Protein AF-A0A2I0NVS4-F1 (afdb_monomer)

pLDDT: mean 72.89, std 16.66, range [30.02, 95.62]

Solvent-accessible surface area (backbone atoms only — not comparable to full-atom values): 29395 Å² total; per-residue (Å²): 106,74,68,40,61,68,47,43,66,66,46,58,75,62,29,55,77,66,44,45,48,51,53,51,50,47,45,67,74,73,43,55,83,93,49,33,66,39,34,60,63,70,69,31,68,70,39,51,52,46,51,65,67,54,40,77,56,38,45,36,84,83,43,44,70,60,50,40,53,52,43,25,76,72,71,75,46,87,52,54,77,44,51,37,82,80,54,59,58,92,76,50,69,84,45,70,60,32,28,35,47,47,82,70,36,36,28,37,33,56,46,38,66,90,42,99,44,57,74,55,26,50,48,46,52,52,51,23,53,48,48,48,50,26,35,56,75,59,36,51,74,67,56,53,68,68,59,38,42,50,32,39,34,34,57,71,51,28,52,41,24,47,56,49,37,54,54,52,34,49,52,55,43,29,72,75,33,62,69,58,34,51,53,50,30,56,50,49,67,64,62,60,80,74,78,70,62,61,62,53,59,69,64,63,52,47,51,46,52,53,59,56,43,57,51,71,77,55,78,82,70,95,58,81,84,84,83,82,78,78,92,73,87,83,57,75,62,60,60,48,54,54,52,57,50,49,58,31,46,78,69,73,70,57,45,44,66,57,29,42,54,50,20,53,53,52,46,55,56,42,73,75,45,96,61,65,75,76,14,57,81,62,39,76,65,61,64,56,67,30,48,84,44,35,62,52,32,38,45,38,49,56,50,50,53,53,49,59,62,48,69,79,45,87,79,78,89,72,94,76,79,97,71,89,73,80,89,74,80,78,93,78,85,80,83,66,95,89,61,75,56,71,82,81,41,73,63,52,59,52,51,39,55,51,52,51,50,54,49,53,54,67,72,35,53,52,74,41,80,46,64,36,63,38,79,34,84,89,74,74,44,67,40,75,62,64,38,79,44,67,43,68,60,80,72,89,72,75,62,66,64,56,55,52,53,50,65,77,41,43,72,57,53,55,51,51,54,51,54,64,68,66,69,70,80,94,58,75,38,81,43,71,58,23,84,62,50,87,44,76,28,65,68,46,48,55,50,34,55,49,30,51,75,72,75,40,85,58,77,83,18,52,11,24,28,72,46,82,70,84,83,90,81,87,83,86,86,86,80,83,83,52,82,85,29,70,51,61,42,92,88,73,78,44,56,95

Sequence (496 aa):
ALEFIRITPELLQQLDADELGDWVSYGLDNIHSGKRLAYFMLKSQESRDMISRLRSGLHLENVKKILVIYSEGLSGTTTPIRNTSVLPERIHNNHRLFGSLDTRRVYLPDMVRIFENDRENLRFYRVMLMHQLAHHRFGTMSLDREKIRELASNRYLGLLFEFVEDIRVDYLAMESFPGLGQDIKLLLQKETAGFDTPGIPDEVLLTLKWYLWLGKGKELPVKPPEEHTSDKGITGEARTAINEFWQKVLKGGASAEESLELARRLYRMTKTGDASGEGLGKTGNMAYRGCLRFDLLYTSMELDEEIDDSCHLEKPQNGAGDREEELKFEDGSYPVEGQETDLKDEFYLFLKKLLNRFYEDEENPYRMIAFYDEWDRTLNDYKKDWCRVREIQLKPSTGIFVDRTLEENYGMITTVKKYFGMLRPDRFRRYSRQDDGEDIDIDAIVEAMVEIKAGVSPDGGFYVRRDKRERDVAVGFLLDLSYSTDESVPETGKTL

Structure (mmCIF, N/CA/C/O backbone):
data_AF-A0A2I0NVS4-F1
#
_entry.id   AF-A0A2I0NVS4-F1
#
loop_
_atom_site.group_PDB
_atom_site.id
_atom_site.type_symbol
_atom_site.label_atom_id
_atom_site.label_alt_id
_atom_site.label_comp_id
_atom_site.label_asym_id
_atom_site.label_entity_id
_atom_site.label_seq_id
_atom_site.pdbx_PDB_ins_code
_atom_site.Cartn_x
_atom_site.Cartn_y
_atom_site.Cartn_z
_atom_site.occupancy
_atom_site.B_iso_or_equiv
_atom_site.auth_seq_id
_atom_site.auth_comp_id
_atom_site.auth_asym_id
_atom_site.auth_atom_id
_atom_site.pdbx_PDB_model_num
ATOM 1 N N . ALA A 1 1 ? 38.165 -4.164 -0.004 1.00 61.88 1 ALA A N 1
ATOM 2 C CA . ALA A 1 1 ? 37.702 -4.215 1.398 1.00 61.88 1 ALA A CA 1
ATOM 3 C C . ALA A 1 1 ? 36.860 -2.986 1.733 1.00 61.88 1 ALA A C 1
ATOM 5 O O . ALA A 1 1 ? 35.660 -3.145 1.858 1.00 61.88 1 ALA A O 1
ATOM 6 N N . LEU A 1 2 ? 37.433 -1.774 1.773 1.00 72.31 2 LEU A N 1
ATOM 7 C CA . LEU A 1 2 ? 36.690 -0.528 2.052 1.00 72.31 2 LEU A CA 1
ATOM 8 C C . LEU A 1 2 ? 35.486 -0.285 1.120 1.00 72.31 2 LEU A C 1
ATOM 10 O O . LEU A 1 2 ? 34.391 -0.044 1.609 1.00 72.31 2 LEU A O 1
ATOM 14 N N . GLU A 1 3 ? 35.661 -0.429 -0.197 1.00 72.88 3 GLU A N 1
ATOM 15 C CA . GLU A 1 3 ? 34.556 -0.263 -1.163 1.00 72.88 3 GLU A CA 1
ATOM 16 C C . GLU A 1 3 ? 33.455 -1.327 -1.021 1.00 72.88 3 GLU A C 1
ATOM 18 O O . GLU A 1 3 ? 32.282 -1.025 -1.186 1.00 72.88 3 GLU A O 1
ATOM 23 N N . PHE A 1 4 ? 33.812 -2.559 -0.641 1.00 78.06 4 PHE A N 1
ATOM 24 C CA . PHE A 1 4 ? 32.832 -3.622 -0.392 1.00 78.06 4 PHE A CA 1
ATOM 25 C C . PHE A 1 4 ? 31.978 -3.316 0.849 1.00 78.06 4 PHE A C 1
ATOM 27 O O . PHE A 1 4 ? 30.759 -3.456 0.817 1.00 78.06 4 PHE A O 1
ATOM 34 N N . ILE A 1 5 ? 32.599 -2.819 1.926 1.00 81.19 5 ILE A N 1
ATOM 35 C CA . ILE A 1 5 ? 31.883 -2.421 3.149 1.00 81.19 5 ILE A CA 1
ATOM 36 C C . ILE A 1 5 ? 30.868 -1.308 2.848 1.00 81.19 5 ILE A C 1
ATOM 38 O O . ILE A 1 5 ? 29.767 -1.330 3.387 1.00 81.19 5 ILE A O 1
ATOM 42 N N . ARG A 1 6 ? 31.197 -0.376 1.942 1.00 77.62 6 ARG A N 1
ATOM 43 C CA . ARG A 1 6 ? 30.292 0.716 1.545 1.00 77.62 6 ARG A CA 1
ATOM 44 C C . ARG A 1 6 ? 29.020 0.239 0.849 1.00 77.62 6 ARG A C 1
ATOM 46 O O . ARG A 1 6 ? 27.972 0.818 1.090 1.00 77.62 6 ARG A O 1
ATOM 53 N N . ILE A 1 7 ? 29.103 -0.805 0.025 1.00 79.19 7 ILE A N 1
ATOM 54 C CA . ILE A 1 7 ? 27.940 -1.351 -0.697 1.00 79.19 7 ILE A CA 1
ATOM 55 C C . ILE A 1 7 ? 27.183 -2.426 0.098 1.00 79.19 7 ILE A C 1
ATOM 57 O O . ILE A 1 7 ? 26.129 -2.887 -0.328 1.00 79.19 7 ILE A O 1
ATOM 61 N N . THR A 1 8 ? 27.713 -2.861 1.247 1.00 78.69 8 THR A N 1
ATOM 62 C CA . THR A 1 8 ? 27.113 -3.941 2.048 1.00 78.69 8 THR A CA 1
ATOM 63 C C . THR A 1 8 ? 25.681 -3.624 2.513 1.00 78.69 8 THR A C 1
ATOM 65 O O . THR A 1 8 ? 24.849 -4.522 2.422 1.00 78.69 8 THR A O 1
ATOM 68 N N . PRO A 1 9 ? 25.332 -2.394 2.951 1.00 74.19 9 PRO A N 1
ATOM 69 C CA . PRO A 1 9 ? 23.947 -2.057 3.291 1.00 74.19 9 PRO A CA 1
ATOM 70 C C . PRO A 1 9 ? 22.983 -2.213 2.107 1.00 74.19 9 PRO A C 1
ATOM 72 O O . PRO A 1 9 ? 21.922 -2.803 2.267 1.00 74.19 9 PRO A O 1
ATOM 75 N N . GLU A 1 10 ? 23.378 -1.760 0.912 1.00 72.94 10 GLU A N 1
ATOM 76 C CA . GLU A 1 10 ? 22.587 -1.907 -0.321 1.00 72.94 10 GLU A CA 1
ATOM 77 C C . GLU A 1 10 ? 22.401 -3.385 -0.697 1.00 72.94 10 GLU A C 1
ATOM 79 O O . GLU A 1 10 ? 21.311 -3.812 -1.074 1.00 72.94 10 GLU A O 1
ATOM 84 N N . LEU A 1 11 ? 23.450 -4.199 -0.543 1.00 76.75 11 LEU A N 1
ATOM 85 C CA . LEU A 1 11 ? 23.372 -5.643 -0.763 1.00 76.75 11 LEU A CA 1
ATOM 86 C C . LEU A 1 11 ? 22.466 -6.338 0.256 1.00 76.75 11 LEU A C 1
ATOM 88 O O . LEU A 1 11 ? 21.700 -7.210 -0.133 1.00 76.75 11 LEU A O 1
ATOM 92 N N . LEU A 1 12 ? 22.501 -5.935 1.528 1.00 74.62 12 LEU A N 1
ATOM 93 C CA . LEU A 1 12 ? 21.657 -6.503 2.586 1.00 74.62 12 LEU A CA 1
ATOM 94 C C . LEU A 1 12 ? 20.180 -6.087 2.491 1.00 74.62 12 LEU A C 1
ATOM 96 O O . LEU A 1 12 ? 19.330 -6.692 3.144 1.00 74.62 12 LEU A O 1
ATOM 100 N N . GLN A 1 13 ? 19.856 -5.083 1.671 1.00 65.38 13 GLN A N 1
ATOM 101 C CA . GLN A 1 13 ? 18.475 -4.806 1.258 1.00 65.38 13 GLN A CA 1
ATOM 102 C C . GLN A 1 13 ? 17.973 -5.810 0.205 1.00 65.38 13 GLN A C 1
ATOM 104 O O . GLN A 1 13 ? 16.766 -5.949 0.015 1.00 65.38 13 GLN A O 1
ATOM 109 N N . GLN A 1 14 ? 18.881 -6.502 -0.493 1.00 67.75 14 GLN A N 1
ATOM 110 C CA . GLN A 1 14 ? 18.564 -7.385 -1.622 1.00 67.75 14 GLN A CA 1
ATOM 111 C C . GLN A 1 14 ? 18.848 -8.867 -1.357 1.00 67.75 14 GLN A C 1
ATOM 113 O O . GLN A 1 14 ? 18.255 -9.704 -2.031 1.00 67.75 14 GLN A O 1
ATOM 118 N N . LEU A 1 15 ? 19.761 -9.175 -0.436 1.00 74.75 15 LEU A N 1
ATOM 119 C CA . LEU A 1 15 ? 20.229 -10.511 -0.076 1.00 74.75 15 LEU A CA 1
ATOM 120 C C . LEU A 1 15 ? 20.299 -10.630 1.449 1.00 74.75 15 LEU A C 1
ATOM 122 O O . LEU A 1 15 ? 20.618 -9.660 2.139 1.00 74.75 15 LEU A O 1
ATOM 126 N N . ASP A 1 16 ? 20.053 -11.817 1.991 1.00 71.00 16 ASP A N 1
ATOM 127 C CA . ASP A 1 16 ? 20.363 -12.086 3.395 1.00 71.00 16 ASP A CA 1
ATOM 128 C C . ASP A 1 16 ? 21.854 -12.396 3.625 1.00 71.00 16 ASP A C 1
ATOM 130 O O . ASP A 1 16 ? 22.678 -12.343 2.715 1.00 71.00 16 ASP A O 1
ATOM 134 N N . ALA A 1 17 ? 22.232 -12.644 4.881 1.00 77.12 17 ALA A N 1
ATOM 135 C CA . ALA A 1 17 ? 23.630 -12.855 5.245 1.00 77.12 17 ALA A CA 1
ATOM 136 C C . ALA A 1 17 ? 24.227 -14.129 4.621 1.00 77.12 17 ALA A C 1
ATOM 138 O O . ALA A 1 17 ? 25.419 -14.140 4.307 1.00 77.12 17 ALA A O 1
ATOM 139 N N . ASP A 1 18 ? 23.411 -15.166 4.425 1.00 76.38 18 ASP A N 1
ATOM 140 C CA . ASP A 1 18 ? 23.846 -16.441 3.859 1.00 76.38 18 ASP A CA 1
ATOM 141 C C . ASP A 1 18 ? 23.980 -16.310 2.334 1.00 76.38 18 ASP A C 1
ATOM 143 O O . ASP A 1 18 ? 25.027 -16.635 1.774 1.00 76.38 18 ASP A O 1
ATOM 147 N N . GLU A 1 19 ? 22.994 -15.697 1.673 1.00 83.44 19 GLU A N 1
ATOM 148 C CA . GLU A 1 19 ? 23.025 -15.374 0.240 1.00 83.44 19 GLU A CA 1
ATOM 149 C C . GLU A 1 19 ? 24.158 -14.399 -0.110 1.00 83.44 19 GLU A C 1
ATOM 151 O O . GLU A 1 19 ? 24.839 -14.548 -1.128 1.00 83.44 19 GLU A O 1
ATOM 156 N N . LEU A 1 20 ? 24.405 -13.399 0.740 1.00 87.31 20 LEU A N 1
ATOM 157 C CA . LEU A 1 20 ? 25.561 -12.517 0.610 1.00 87.31 20 LEU A CA 1
ATOM 158 C C . LEU A 1 20 ? 26.862 -13.315 0.756 1.00 87.31 20 LEU A C 1
ATOM 160 O O . LEU A 1 20 ? 27.812 -13.077 0.008 1.00 87.31 20 LEU A O 1
ATOM 164 N N . GLY A 1 21 ? 26.907 -14.272 1.685 1.00 85.75 21 GLY A N 1
ATOM 165 C CA . GLY A 1 21 ? 28.022 -15.203 1.847 1.00 85.75 21 GLY A CA 1
ATOM 166 C C . GLY A 1 21 ? 28.288 -16.022 0.580 1.00 85.75 21 GLY A C 1
ATOM 167 O O . GLY A 1 21 ? 29.439 -16.116 0.136 1.00 85.75 21 GLY A O 1
ATOM 168 N N . ASP A 1 22 ? 27.235 -16.531 -0.054 1.00 85.50 22 ASP A N 1
ATOM 169 C CA . ASP A 1 22 ? 27.309 -17.280 -1.311 1.00 85.50 22 ASP A CA 1
ATOM 170 C C . ASP A 1 22 ? 27.769 -16.393 -2.475 1.00 85.50 22 ASP A C 1
ATOM 172 O O . ASP A 1 22 ? 28.634 -16.784 -3.268 1.00 85.50 22 ASP A O 1
ATOM 176 N N . TRP A 1 23 ? 27.263 -15.158 -2.551 1.00 92.44 23 TRP A N 1
ATOM 177 C CA . TRP A 1 23 ? 27.683 -14.180 -3.554 1.00 92.44 23 TRP A CA 1
ATOM 178 C C . TRP A 1 23 ? 29.164 -13.810 -3.405 1.00 92.44 23 TRP A C 1
ATOM 180 O O . TRP A 1 23 ? 29.886 -13.716 -4.409 1.00 92.44 23 TRP A O 1
ATOM 190 N N . VAL A 1 24 ? 29.635 -13.625 -2.163 1.00 91.88 24 VAL A N 1
ATOM 191 C CA . VAL A 1 24 ? 31.044 -13.335 -1.864 1.00 91.88 24 VAL A CA 1
ATOM 192 C C . VAL A 1 24 ? 31.928 -14.520 -2.238 1.00 91.88 24 VAL A C 1
ATOM 194 O O . VAL A 1 24 ? 32.941 -14.329 -2.917 1.00 91.88 24 VAL A O 1
ATOM 197 N N . SER A 1 25 ? 31.535 -15.732 -1.847 1.00 90.06 25 SER A N 1
ATOM 198 C CA . SER A 1 25 ? 32.276 -16.964 -2.140 1.00 90.06 25 SER A CA 1
ATOM 199 C C . SER A 1 25 ? 32.411 -17.174 -3.649 1.00 90.06 25 SER A C 1
ATOM 201 O O . SER A 1 25 ? 33.518 -17.350 -4.161 1.00 90.06 25 SER A O 1
ATOM 203 N N . TYR A 1 26 ? 31.319 -16.998 -4.398 1.00 90.81 26 TYR A N 1
ATOM 204 C CA . TYR A 1 26 ? 31.346 -17.069 -5.857 1.00 90.81 26 TYR A CA 1
ATOM 205 C C . TYR A 1 26 ? 32.299 -16.039 -6.483 1.00 90.81 26 TYR A C 1
ATOM 207 O O . TYR A 1 26 ? 33.082 -16.384 -7.374 1.00 90.81 26 TYR A O 1
ATOM 215 N N . GLY A 1 27 ? 32.276 -14.793 -5.995 1.00 89.25 27 GLY A N 1
ATOM 216 C CA . GLY A 1 27 ? 33.162 -13.720 -6.448 1.00 89.25 27 GLY A CA 1
ATOM 217 C C . GLY A 1 27 ? 34.648 -13.980 -6.173 1.00 89.25 27 GLY A C 1
ATOM 218 O O . GLY A 1 27 ? 35.509 -13.565 -6.955 1.00 89.25 27 GLY A O 1
ATOM 219 N N . LEU A 1 28 ? 34.972 -14.680 -5.082 1.00 89.25 28 LEU A N 1
ATOM 220 C CA . LEU A 1 28 ? 36.345 -15.064 -4.746 1.00 89.25 28 LEU A CA 1
ATOM 221 C C . LEU A 1 28 ? 36.837 -16.243 -5.589 1.00 89.25 28 LEU A C 1
ATOM 223 O O . LEU A 1 28 ? 37.979 -16.209 -6.056 1.00 89.25 28 LEU A O 1
ATOM 227 N N . ASP A 1 29 ? 35.981 -17.230 -5.836 1.00 89.06 29 ASP A N 1
ATOM 228 C CA . ASP A 1 29 ? 36.381 -18.486 -6.474 1.00 89.06 29 ASP A CA 1
ATOM 229 C C . ASP A 1 29 ? 36.365 -18.413 -8.006 1.00 89.06 29 ASP A C 1
ATOM 231 O O . ASP A 1 29 ? 37.270 -18.929 -8.664 1.00 89.06 29 ASP A O 1
ATOM 235 N N . ASN A 1 30 ? 35.376 -17.730 -8.593 1.00 86.31 30 ASN A N 1
ATOM 236 C CA . ASN A 1 30 ? 35.099 -17.811 -10.033 1.00 86.31 30 ASN A CA 1
ATOM 237 C C . ASN A 1 30 ? 35.548 -16.575 -10.827 1.00 86.31 30 ASN A C 1
ATOM 239 O O . ASN A 1 30 ? 35.777 -16.664 -12.034 1.00 86.31 30 ASN A O 1
ATOM 243 N N . ILE A 1 31 ? 35.717 -15.417 -10.180 1.00 87.62 31 ILE A N 1
ATOM 244 C CA . ILE A 1 31 ? 36.093 -14.176 -10.871 1.00 87.62 31 ILE A CA 1
ATOM 245 C C . ILE A 1 31 ? 37.613 -14.004 -10.885 1.00 87.62 31 ILE A C 1
ATOM 247 O O . ILE A 1 31 ? 38.291 -14.072 -9.856 1.00 87.62 31 ILE A O 1
ATOM 251 N N . HIS A 1 32 ? 38.165 -13.725 -12.066 1.00 82.31 32 HIS A N 1
ATOM 252 C CA . HIS A 1 32 ? 39.592 -13.454 -12.243 1.00 82.31 32 HIS A CA 1
ATOM 253 C C . HIS A 1 32 ? 40.045 -12.214 -11.460 1.00 82.31 32 HIS A C 1
ATOM 255 O O . HIS A 1 32 ? 39.335 -11.210 -11.402 1.00 82.31 32 HIS A O 1
ATOM 261 N N . SER A 1 33 ? 41.263 -12.251 -10.909 1.00 77.00 33 SER A N 1
ATOM 262 C CA . SER A 1 33 ? 41.804 -11.218 -10.006 1.00 77.00 33 SER A CA 1
ATOM 263 C C . SER A 1 33 ? 41.695 -9.786 -10.548 1.00 77.00 33 SER A C 1
ATOM 265 O O . SER A 1 33 ? 41.347 -8.884 -9.791 1.00 77.00 33 SER A O 1
ATOM 267 N N . GLY A 1 34 ? 41.898 -9.582 -11.855 1.00 76.88 34 GLY A N 1
ATOM 268 C CA . GLY A 1 34 ? 41.770 -8.273 -12.510 1.00 76.88 34 GLY A CA 1
ATOM 269 C C . GLY A 1 34 ? 40.336 -7.734 -12.633 1.00 76.88 34 GLY A C 1
ATOM 270 O O . GLY A 1 34 ? 40.159 -6.534 -12.809 1.00 76.88 34 GLY A O 1
ATOM 271 N N . LYS A 1 35 ? 39.310 -8.591 -12.512 1.00 80.19 35 LYS A N 1
ATOM 272 C CA . LYS A 1 35 ? 37.882 -8.226 -12.612 1.00 80.19 35 LYS A CA 1
ATOM 273 C C . LYS A 1 35 ? 37.136 -8.273 -11.271 1.00 80.19 35 LYS A C 1
ATOM 275 O O . LYS A 1 35 ? 36.018 -7.772 -11.184 1.00 80.19 35 LYS A O 1
ATOM 280 N N . ARG A 1 36 ? 37.748 -8.811 -10.205 1.00 84.19 36 ARG A N 1
ATOM 281 C CA . ARG A 1 36 ? 37.121 -8.932 -8.871 1.00 84.19 36 ARG A CA 1
ATOM 282 C C . ARG A 1 36 ? 36.662 -7.596 -8.304 1.00 84.19 36 ARG A C 1
ATOM 284 O O . ARG A 1 36 ? 35.593 -7.524 -7.718 1.00 84.19 36 ARG A O 1
ATOM 291 N N . LEU A 1 37 ? 37.439 -6.533 -8.501 1.00 82.88 37 LEU A N 1
ATOM 292 C CA . LEU A 1 37 ? 37.063 -5.209 -8.006 1.00 82.88 37 LEU A CA 1
ATOM 293 C C . LEU A 1 37 ? 35.801 -4.675 -8.705 1.00 82.88 37 LEU A C 1
ATOM 295 O O . LEU A 1 37 ? 34.965 -4.071 -8.051 1.00 82.88 37 LEU A O 1
ATOM 299 N N . ALA A 1 38 ? 35.613 -4.952 -9.999 1.00 81.94 38 ALA A N 1
ATOM 300 C CA . ALA A 1 38 ? 34.379 -4.599 -10.703 1.00 81.94 38 ALA A CA 1
ATOM 301 C C . ALA A 1 38 ? 33.181 -5.446 -10.232 1.00 81.94 38 ALA A C 1
ATOM 303 O O . ALA A 1 38 ? 32.088 -4.909 -10.062 1.00 81.94 38 ALA A O 1
ATOM 304 N N . TYR A 1 39 ? 33.396 -6.739 -9.959 1.00 86.69 39 TYR A N 1
ATOM 305 C CA . TYR A 1 39 ? 32.373 -7.630 -9.399 1.00 86.69 39 TYR A CA 1
ATOM 306 C C . TYR A 1 39 ? 31.907 -7.159 -8.011 1.00 86.69 39 TYR A C 1
ATOM 308 O O . TYR A 1 39 ? 30.716 -6.933 -7.802 1.00 86.69 39 TYR A O 1
ATOM 316 N N . PHE A 1 40 ? 32.854 -6.916 -7.097 1.00 88.44 40 PHE A N 1
ATOM 317 C CA . PHE A 1 40 ? 32.593 -6.463 -5.725 1.00 88.44 40 PHE A CA 1
ATOM 318 C C . PHE A 1 40 ? 32.198 -4.984 -5.607 1.00 88.44 40 PHE A C 1
ATOM 320 O O . PHE A 1 40 ? 32.017 -4.503 -4.497 1.00 88.44 40 PHE A O 1
ATOM 327 N N . MET A 1 41 ? 32.077 -4.259 -6.722 1.00 83.94 41 MET A N 1
ATOM 328 C CA . MET A 1 41 ? 31.509 -2.906 -6.774 1.00 83.94 41 MET A CA 1
ATOM 329 C C . MET A 1 41 ? 30.214 -2.849 -7.598 1.00 83.94 41 MET A C 1
ATOM 331 O O . MET A 1 41 ? 29.813 -1.767 -8.016 1.00 83.94 41 MET A O 1
ATOM 335 N N . LEU A 1 42 ? 29.583 -3.998 -7.884 1.00 79.38 42 LEU A N 1
ATOM 336 C CA . LEU A 1 42 ? 28.326 -4.087 -8.649 1.00 79.38 42 LEU A CA 1
ATOM 337 C C . LEU A 1 42 ? 28.408 -3.502 -10.073 1.00 79.38 42 LEU A C 1
ATOM 339 O O . LEU A 1 42 ? 27.395 -3.124 -10.673 1.00 79.38 42 LEU A O 1
ATOM 343 N N . LYS A 1 43 ? 29.627 -3.429 -10.625 1.00 80.19 43 LYS A N 1
ATOM 344 C CA . LYS A 1 43 ? 29.902 -2.888 -11.964 1.00 80.19 43 LYS A CA 1
ATOM 345 C C . LYS A 1 43 ? 29.936 -3.958 -13.052 1.00 80.19 43 LYS A C 1
ATOM 347 O O . LYS A 1 43 ? 29.843 -3.603 -14.218 1.00 80.19 43 LYS A O 1
ATOM 352 N N . SER A 1 44 ? 30.071 -5.241 -12.705 1.00 83.81 44 SER A N 1
ATOM 353 C CA . SER A 1 44 ? 30.045 -6.332 -13.691 1.00 83.81 44 SER A CA 1
ATOM 354 C C . SER A 1 44 ? 28.643 -6.922 -13.867 1.00 83.81 44 SER A C 1
ATOM 356 O O . SER A 1 44 ? 27.820 -6.890 -12.948 1.00 83.81 44 SER A O 1
ATOM 358 N N . GLN A 1 45 ? 28.360 -7.473 -15.049 1.00 74.06 45 GLN A N 1
ATOM 359 C CA . GLN A 1 45 ? 27.092 -8.157 -15.317 1.00 74.06 45 GLN A CA 1
ATOM 360 C C . GLN A 1 45 ? 26.975 -9.446 -14.496 1.00 74.06 45 GLN A C 1
ATOM 362 O O . GLN A 1 45 ? 25.951 -9.685 -13.870 1.00 74.06 45 GLN A O 1
ATOM 367 N N . GLU A 1 46 ? 28.059 -10.213 -14.391 1.00 79.75 46 GLU A N 1
ATOM 368 C CA . GLU A 1 46 ? 28.094 -11.485 -13.663 1.00 79.75 46 GLU A CA 1
ATOM 369 C C . GLU A 1 46 ? 27.793 -11.315 -12.168 1.00 79.75 46 GLU A C 1
ATOM 371 O O . GLU A 1 46 ? 27.201 -12.194 -11.550 1.00 79.75 46 GLU A O 1
ATOM 376 N N . SER A 1 47 ? 28.171 -10.172 -11.591 1.00 83.75 47 SER A N 1
ATOM 377 C CA . SER A 1 47 ? 27.856 -9.810 -10.208 1.00 83.75 47 SER A CA 1
ATOM 378 C C . SER A 1 47 ? 26.360 -9.608 -10.003 1.00 83.75 47 SER A C 1
ATOM 380 O O . SER A 1 47 ? 25.779 -10.173 -9.077 1.00 83.75 47 SER A O 1
ATOM 382 N N . ARG A 1 48 ? 25.728 -8.861 -10.913 1.00 77.88 48 ARG A N 1
ATOM 383 C CA . ARG A 1 48 ? 24.290 -8.571 -10.900 1.00 77.88 48 ARG A CA 1
ATOM 384 C C . ARG A 1 48 ? 23.456 -9.820 -11.183 1.00 77.88 48 ARG A C 1
ATOM 386 O O . ARG A 1 48 ? 22.474 -10.063 -10.488 1.00 77.88 48 ARG A O 1
ATOM 393 N N . ASP A 1 49 ? 23.882 -10.644 -12.136 1.00 74.88 49 ASP A N 1
ATOM 394 C CA . ASP A 1 49 ? 23.229 -11.915 -12.454 1.00 74.88 49 ASP A CA 1
ATOM 395 C C . ASP A 1 49 ? 23.302 -12.887 -11.270 1.00 74.88 49 ASP A C 1
ATOM 397 O O . ASP A 1 49 ? 22.326 -13.575 -10.974 1.00 74.88 49 ASP A O 1
ATOM 401 N N . MET A 1 50 ? 24.438 -12.931 -10.564 1.00 79.62 50 MET A N 1
ATOM 402 C CA . MET A 1 50 ? 24.588 -13.766 -9.372 1.00 79.62 50 MET A CA 1
ATOM 403 C C . MET A 1 50 ? 23.689 -13.283 -8.231 1.00 79.62 50 MET A C 1
ATOM 405 O O . MET A 1 50 ? 23.018 -14.105 -7.616 1.00 79.62 50 MET A O 1
ATOM 409 N N . ILE A 1 51 ? 23.602 -11.967 -7.999 1.00 79.88 51 ILE A N 1
ATOM 410 C CA . ILE A 1 51 ? 22.643 -11.390 -7.040 1.00 79.88 51 ILE A CA 1
ATOM 411 C C . ILE A 1 51 ? 21.228 -11.803 -7.424 1.00 79.88 51 ILE A C 1
ATOM 413 O O . ILE A 1 51 ? 20.511 -12.338 -6.593 1.00 79.88 51 ILE A O 1
ATOM 417 N N . SER A 1 52 ? 20.838 -11.635 -8.689 1.00 68.19 52 SER A N 1
ATOM 418 C CA . SER A 1 52 ? 19.502 -12.014 -9.155 1.00 68.19 52 SER A CA 1
ATOM 419 C C . SER A 1 52 ? 19.205 -13.510 -9.019 1.00 68.19 52 SER A C 1
ATOM 421 O O . SER A 1 52 ? 18.036 -13.867 -8.909 1.00 68.19 52 SER A O 1
ATOM 423 N N . ARG A 1 53 ? 20.220 -14.380 -9.075 1.00 72.75 53 ARG A N 1
ATOM 424 C CA . ARG A 1 53 ? 20.066 -15.834 -8.894 1.00 72.75 53 ARG A CA 1
ATOM 425 C C . ARG A 1 53 ? 19.966 -16.244 -7.432 1.00 72.75 53 ARG A C 1
ATOM 427 O O . ARG A 1 53 ? 19.239 -17.183 -7.134 1.00 72.75 53 ARG A O 1
ATOM 434 N N . LEU A 1 54 ? 20.739 -15.596 -6.565 1.00 76.88 54 LEU A N 1
ATOM 435 C CA . LEU A 1 54 ? 20.785 -15.896 -5.133 1.00 76.88 54 LEU A CA 1
ATOM 436 C C . LEU A 1 54 ? 19.602 -15.301 -4.378 1.00 76.88 54 LEU A C 1
ATOM 438 O O . LEU A 1 54 ? 19.193 -15.846 -3.367 1.00 76.88 54 LEU A O 1
ATOM 442 N N . ARG A 1 55 ? 19.051 -14.209 -4.902 1.00 69.12 55 ARG A N 1
ATOM 443 C CA . ARG A 1 55 ? 17.888 -13.494 -4.391 1.00 69.12 55 ARG A CA 1
ATOM 444 C C . ARG A 1 55 ? 16.684 -14.428 -4.254 1.00 69.12 55 ARG A C 1
ATOM 446 O O . ARG A 1 55 ? 15.991 -14.703 -5.234 1.00 69.12 55 ARG A O 1
ATOM 453 N N . SER A 1 56 ? 16.423 -14.898 -3.036 1.00 69.25 56 SER A N 1
ATOM 454 C CA . SER A 1 56 ? 15.177 -15.586 -2.705 1.00 69.25 56 SER A CA 1
ATOM 455 C C . SER A 1 56 ? 14.111 -14.587 -2.245 1.00 69.25 56 SER A C 1
ATOM 457 O O . SER A 1 56 ? 14.391 -13.645 -1.509 1.00 69.25 56 SER A O 1
ATOM 459 N N . GLY A 1 57 ? 12.863 -14.792 -2.673 1.00 75.81 57 GLY A N 1
ATOM 460 C CA . GLY A 1 57 ? 11.740 -13.902 -2.366 1.00 75.81 57 GLY A CA 1
ATOM 461 C C . GLY A 1 57 ? 11.304 -13.025 -3.541 1.00 75.81 57 GLY A C 1
ATOM 462 O O . GLY A 1 57 ? 12.007 -12.844 -4.535 1.00 75.81 57 GLY A O 1
ATOM 463 N N . LEU A 1 58 ? 10.097 -12.478 -3.425 1.00 82.75 58 LEU A N 1
ATOM 464 C CA . LEU A 1 58 ? 9.459 -11.700 -4.477 1.00 82.75 58 LEU A CA 1
ATOM 465 C C . LEU A 1 58 ? 9.688 -10.208 -4.241 1.00 82.75 58 LEU A C 1
ATOM 467 O O . LEU A 1 58 ? 9.252 -9.674 -3.225 1.00 82.75 58 LEU A O 1
ATOM 471 N N . HIS A 1 59 ? 10.331 -9.531 -5.190 1.00 82.62 59 HIS A N 1
ATOM 472 C CA . HIS A 1 59 ? 10.542 -8.084 -5.129 1.00 82.62 59 HIS A CA 1
ATOM 473 C C . HIS A 1 59 ? 9.335 -7.283 -5.578 1.00 82.62 59 HIS A C 1
ATOM 475 O O . HIS A 1 59 ? 8.693 -7.631 -6.575 1.00 82.62 59 HIS A O 1
ATOM 481 N N . LEU A 1 60 ? 9.124 -6.139 -4.925 1.00 85.62 60 LEU A N 1
ATOM 482 C CA . LEU A 1 60 ? 8.046 -5.225 -5.275 1.00 85.62 60 LEU A CA 1
ATOM 483 C C . LEU A 1 60 ? 8.149 -4.762 -6.729 1.00 85.62 60 LEU A C 1
ATOM 485 O O . LEU A 1 60 ? 7.158 -4.828 -7.447 1.00 85.62 60 LEU A O 1
ATOM 489 N N . GLU A 1 61 ? 9.336 -4.375 -7.204 1.00 80.25 61 GLU A N 1
ATOM 490 C CA . GLU A 1 61 ? 9.530 -3.861 -8.572 1.00 80.25 61 GLU A CA 1
ATOM 491 C C . GLU A 1 61 ? 9.094 -4.853 -9.668 1.00 80.25 61 GLU A C 1
ATOM 493 O O . GLU A 1 61 ? 8.579 -4.442 -10.710 1.00 80.25 61 GLU A O 1
ATOM 498 N N . ASN A 1 62 ? 9.183 -6.162 -9.407 1.00 78.31 62 ASN A N 1
ATOM 499 C CA . ASN A 1 62 ? 8.752 -7.195 -10.355 1.00 78.31 62 ASN A CA 1
ATOM 500 C C . ASN A 1 62 ? 7.223 -7.291 -10.470 1.00 78.31 62 ASN A C 1
ATOM 502 O O . ASN A 1 62 ? 6.702 -7.723 -11.500 1.00 78.31 62 ASN A O 1
ATOM 506 N N . VAL A 1 63 ? 6.492 -6.900 -9.423 1.00 81.38 63 VAL A N 1
ATOM 507 C CA . VAL A 1 63 ? 5.028 -7.047 -9.338 1.00 81.38 63 VAL A CA 1
ATOM 508 C C . VAL A 1 63 ? 4.280 -5.725 -9.211 1.00 81.38 63 VAL A C 1
ATOM 510 O O . VAL A 1 63 ? 3.053 -5.708 -9.290 1.00 81.38 63 VAL A O 1
ATOM 513 N N . LYS A 1 64 ? 4.997 -4.605 -9.114 1.00 82.50 64 LYS A N 1
ATOM 514 C CA . LYS A 1 64 ? 4.468 -3.247 -8.950 1.00 82.50 64 LYS A CA 1
ATOM 515 C C . LYS A 1 64 ? 3.410 -2.903 -9.989 1.00 82.50 64 LYS A C 1
ATOM 517 O O . LYS A 1 64 ? 2.337 -2.436 -9.632 1.00 82.50 64 LYS A O 1
ATOM 522 N N . LYS A 1 65 ? 3.660 -3.217 -11.266 1.00 78.12 65 LYS A N 1
ATOM 523 C CA . LYS A 1 65 ? 2.688 -2.995 -12.355 1.00 78.12 65 LYS A CA 1
ATOM 524 C C . LYS A 1 65 ? 1.377 -3.752 -12.124 1.00 78.12 65 LYS A C 1
ATOM 526 O O . LYS A 1 65 ? 0.305 -3.191 -12.309 1.00 78.12 65 LYS A O 1
ATOM 531 N N . ILE A 1 66 ? 1.464 -5.012 -11.694 1.00 81.31 66 ILE A N 1
ATOM 532 C CA . ILE A 1 66 ? 0.289 -5.845 -11.396 1.00 81.31 66 ILE A CA 1
ATOM 533 C C . ILE A 1 66 ? -0.458 -5.281 -10.187 1.00 81.31 66 ILE A C 1
ATOM 535 O O . ILE A 1 66 ? -1.684 -5.251 -10.195 1.00 81.31 66 ILE A O 1
ATOM 539 N N . LEU A 1 67 ? 0.268 -4.831 -9.164 1.00 82.00 67 LEU A N 1
ATOM 540 C CA . LEU A 1 67 ? -0.309 -4.256 -7.953 1.00 82.00 67 LEU A CA 1
ATOM 541 C C . LEU A 1 67 ? -1.005 -2.914 -8.208 1.00 82.00 67 LEU A C 1
ATOM 543 O O . LEU A 1 67 ? -2.073 -2.704 -7.651 1.00 82.00 67 LEU A O 1
ATOM 547 N N . VAL A 1 68 ? -0.467 -2.060 -9.085 1.00 81.19 68 VAL A N 1
ATOM 548 C CA . VAL A 1 68 ? -1.123 -0.806 -9.504 1.00 81.19 68 VAL A CA 1
ATOM 549 C C . VAL A 1 68 ? -2.429 -1.088 -10.251 1.00 81.19 68 VAL A C 1
ATOM 551 O O . VAL A 1 68 ? -3.455 -0.503 -9.935 1.00 81.19 68 VAL A O 1
ATOM 554 N N . ILE A 1 69 ? -2.430 -2.031 -11.199 1.00 75.81 69 ILE A N 1
ATOM 555 C CA . ILE A 1 69 ? -3.668 -2.425 -11.900 1.00 75.81 69 ILE A CA 1
ATOM 556 C C . ILE A 1 69 ? -4.678 -3.021 -10.909 1.00 75.81 69 ILE A C 1
ATOM 558 O O . ILE A 1 69 ? -5.883 -2.790 -11.004 1.00 75.81 69 ILE A O 1
ATOM 562 N N . TYR A 1 70 ? -4.184 -3.812 -9.956 1.00 79.31 70 TYR A N 1
ATOM 563 C CA . TYR A 1 70 ? -5.008 -4.437 -8.931 1.00 79.31 70 TYR A CA 1
ATOM 564 C C . TYR A 1 70 ? -5.634 -3.409 -7.981 1.00 79.31 70 TYR A C 1
ATOM 566 O O . TYR A 1 70 ? -6.821 -3.533 -7.681 1.00 79.31 70 TYR A O 1
ATOM 574 N N . SER A 1 71 ? -4.884 -2.389 -7.545 1.00 78.56 71 SER A N 1
ATOM 575 C CA . SER A 1 71 ? -5.437 -1.297 -6.742 1.00 78.56 71 SER A CA 1
ATOM 576 C C . SER A 1 71 ? -6.448 -0.488 -7.542 1.00 78.56 71 SER A C 1
ATOM 578 O O . SER A 1 71 ? -7.572 -0.354 -7.075 1.00 78.56 71 SER A O 1
ATOM 580 N N . GLU A 1 72 ? -6.120 -0.058 -8.765 1.00 77.81 72 GLU A N 1
ATOM 581 C CA . GLU A 1 72 ? -7.030 0.697 -9.642 1.00 77.81 72 GLU A CA 1
ATOM 582 C C . GLU A 1 72 ? -8.366 -0.022 -9.858 1.00 77.81 72 GLU A C 1
ATOM 584 O O . GLU A 1 72 ? -9.430 0.590 -9.758 1.00 77.81 72 GLU A O 1
ATOM 589 N N . GLY A 1 73 ? -8.324 -1.333 -10.111 1.00 71.25 73 GLY A N 1
ATOM 590 C CA . GLY A 1 73 ? -9.527 -2.135 -10.325 1.00 71.25 73 GLY A CA 1
ATOM 591 C C . GLY A 1 73 ? -10.446 -2.226 -9.101 1.00 71.25 73 GLY A C 1
ATOM 592 O O . GLY A 1 73 ? -11.642 -2.464 -9.263 1.00 71.25 73 GLY A O 1
ATOM 593 N N . LEU A 1 74 ? -9.916 -2.040 -7.888 1.00 66.44 74 LEU A N 1
ATOM 594 C CA . LEU A 1 74 ? -10.662 -2.189 -6.633 1.00 66.44 74 LEU A CA 1
ATOM 595 C C . LEU A 1 74 ? -11.008 -0.851 -5.966 1.00 66.44 74 LEU A C 1
ATOM 597 O O . LEU A 1 74 ? -12.092 -0.718 -5.391 1.00 66.44 74 LEU A O 1
ATOM 601 N N . SER A 1 75 ? -10.115 0.139 -6.027 1.00 67.25 75 SER A N 1
ATOM 602 C CA . SER A 1 75 ? -10.324 1.480 -5.470 1.00 67.25 75 SER A CA 1
ATOM 603 C C . SER A 1 75 ? -11.024 2.422 -6.453 1.00 67.25 75 SER A C 1
ATOM 605 O O . SER A 1 75 ? -11.687 3.360 -6.016 1.00 67.25 75 SER A O 1
ATOM 607 N N . GLY A 1 76 ? -10.902 2.177 -7.764 1.00 68.06 76 GLY A N 1
ATOM 608 C CA . GLY A 1 76 ? -11.333 3.105 -8.812 1.00 68.06 76 GLY A CA 1
ATOM 609 C C . GLY A 1 76 ? -10.402 4.310 -8.991 1.00 68.06 76 GLY A C 1
ATOM 610 O O . GLY A 1 76 ? -10.718 5.208 -9.770 1.00 68.06 76 GLY A O 1
ATOM 611 N N . THR A 1 77 ? -9.271 4.347 -8.282 1.00 72.44 77 THR A N 1
ATOM 612 C CA . THR A 1 77 ? -8.286 5.433 -8.321 1.00 72.44 77 THR A CA 1
ATOM 613 C C . THR A 1 77 ? -6.873 4.879 -8.467 1.00 72.44 77 THR A C 1
ATOM 615 O O . THR A 1 77 ? -6.527 3.837 -7.911 1.00 72.44 77 THR A O 1
ATOM 618 N N . THR A 1 78 ? -6.026 5.587 -9.212 1.00 78.00 78 THR A N 1
ATOM 619 C CA . THR A 1 78 ? -4.612 5.231 -9.339 1.00 78.00 78 THR A CA 1
ATOM 620 C C . THR A 1 78 ? -3.862 5.663 -8.086 1.00 78.00 78 THR A C 1
ATOM 622 O O . THR A 1 78 ? -3.620 6.851 -7.888 1.00 78.00 78 THR A O 1
ATOM 625 N N . THR A 1 79 ? -3.481 4.705 -7.243 1.00 83.19 79 THR A N 1
ATOM 626 C CA . THR A 1 79 ? -2.653 4.964 -6.056 1.00 83.19 79 THR A CA 1
ATOM 627 C C . THR A 1 79 ? -1.184 4.663 -6.364 1.00 83.19 79 THR A C 1
ATOM 629 O O . THR A 1 79 ? -0.864 3.509 -6.673 1.00 83.19 79 THR A O 1
ATOM 632 N N . PRO A 1 80 ? -0.271 5.650 -6.285 1.00 89.00 80 PRO A N 1
ATOM 633 C CA . PRO A 1 80 ? 1.160 5.407 -6.404 1.00 89.00 80 PRO A CA 1
ATOM 634 C C . PRO A 1 80 ? 1.655 4.440 -5.324 1.00 89.00 80 PRO A C 1
ATOM 636 O O . PRO A 1 80 ? 1.325 4.570 -4.144 1.00 89.00 80 PRO A O 1
ATOM 639 N N . ILE A 1 81 ? 2.471 3.472 -5.742 1.00 90.81 81 ILE A N 1
ATOM 640 C CA . ILE A 1 81 ? 3.099 2.490 -4.855 1.00 90.81 81 ILE A CA 1
ATOM 641 C C . ILE A 1 81 ? 4.599 2.783 -4.799 1.00 90.81 81 ILE A C 1
ATOM 643 O O . ILE A 1 81 ? 5.252 2.861 -5.846 1.00 90.81 81 ILE A O 1
ATOM 647 N N . ARG A 1 82 ? 5.159 2.916 -3.595 1.00 90.00 82 ARG A N 1
ATOM 648 C CA . ARG A 1 82 ? 6.601 3.111 -3.363 1.00 90.00 82 ARG A CA 1
ATOM 649 C C . ARG A 1 82 ? 7.172 1.999 -2.477 1.00 90.00 82 ARG A C 1
ATOM 651 O O . ARG A 1 82 ? 6.437 1.343 -1.743 1.00 90.00 82 ARG A O 1
ATOM 658 N N . ASN A 1 83 ? 8.483 1.779 -2.580 1.00 87.19 83 ASN A N 1
ATOM 659 C CA . ASN A 1 83 ? 9.196 0.899 -1.655 1.00 87.19 83 ASN A CA 1
ATOM 660 C C . ASN A 1 83 ? 9.258 1.550 -0.276 1.00 87.19 83 ASN A C 1
ATOM 662 O O . ASN A 1 83 ? 9.370 2.770 -0.178 1.00 87.19 83 ASN A O 1
ATOM 666 N N . THR A 1 84 ? 9.238 0.752 0.781 1.00 88.19 84 THR A N 1
ATOM 667 C CA . THR A 1 84 ? 9.415 1.242 2.151 1.00 88.19 84 THR A CA 1
ATOM 668 C C . THR A 1 84 ? 10.786 1.880 2.367 1.00 88.19 84 THR A C 1
ATOM 670 O O . THR A 1 84 ? 10.875 2.865 3.097 1.00 88.19 84 THR A O 1
ATOM 673 N N . SER A 1 85 ? 11.833 1.377 1.708 1.00 82.88 85 SER A N 1
ATOM 674 C CA . SER A 1 85 ? 13.209 1.894 1.806 1.00 82.88 85 SER A CA 1
ATOM 675 C C . SER A 1 85 ? 13.381 3.376 1.455 1.00 82.88 85 SER A C 1
ATOM 677 O O . SER A 1 85 ? 14.392 3.974 1.815 1.00 82.88 85 SER A O 1
ATOM 679 N N . VAL A 1 86 ? 12.409 3.993 0.770 1.00 84.50 86 VAL A N 1
ATOM 680 C CA . VAL A 1 86 ? 12.443 5.434 0.463 1.00 84.50 86 VAL A CA 1
ATOM 681 C C . VAL A 1 86 ? 12.110 6.305 1.677 1.00 84.50 86 VAL A C 1
ATOM 683 O O . VAL A 1 86 ? 12.348 7.511 1.641 1.00 84.50 86 VAL A O 1
ATOM 686 N N . LEU A 1 87 ? 11.509 5.723 2.718 1.00 85.38 87 LEU A N 1
ATOM 687 C CA . LEU A 1 87 ? 11.138 6.411 3.949 1.00 85.38 87 LEU A CA 1
ATOM 688 C C . LEU A 1 87 ? 12.296 6.367 4.958 1.00 85.38 87 LEU A C 1
ATOM 690 O O . LEU A 1 87 ? 13.032 5.386 5.000 1.00 85.38 87 LEU A O 1
ATOM 694 N N . PRO A 1 88 ? 12.447 7.389 5.817 1.00 84.38 88 PRO A N 1
ATOM 695 C CA . PRO A 1 88 ? 13.483 7.387 6.848 1.00 84.38 88 PRO A CA 1
ATOM 696 C C . PRO A 1 88 ? 13.281 6.273 7.891 1.00 84.38 88 PRO A C 1
ATOM 698 O O . PRO A 1 88 ? 12.145 5.922 8.224 1.00 84.38 88 PRO A O 1
ATOM 701 N N . GLU A 1 89 ? 14.377 5.791 8.491 1.00 80.44 89 GLU A N 1
ATOM 702 C CA . GLU A 1 89 ? 14.365 4.674 9.456 1.00 80.44 89 GLU A CA 1
ATOM 703 C C . GLU A 1 89 ? 13.420 4.897 10.641 1.00 80.44 89 GLU A C 1
ATOM 705 O O . GLU A 1 89 ? 12.787 3.953 11.107 1.00 80.44 89 GLU A O 1
ATOM 710 N N . ARG A 1 90 ? 13.222 6.148 11.078 1.00 80.19 90 ARG A N 1
ATOM 711 C CA . ARG A 1 90 ? 12.250 6.493 12.132 1.00 80.19 90 ARG A CA 1
ATOM 712 C C . ARG A 1 90 ? 10.815 6.074 11.785 1.00 80.19 90 ARG A C 1
ATOM 714 O O . ARG A 1 90 ? 10.022 5.882 12.703 1.00 80.19 90 ARG A O 1
ATOM 721 N N . ILE A 1 91 ? 10.462 5.931 10.503 1.00 82.69 91 ILE A N 1
ATOM 722 C CA . ILE A 1 91 ? 9.127 5.529 10.025 1.00 82.69 91 ILE A CA 1
ATOM 723 C C . ILE A 1 91 ? 8.979 4.007 9.917 1.00 82.69 91 ILE A C 1
ATOM 725 O O . ILE A 1 91 ? 7.954 3.473 10.335 1.00 82.69 91 ILE A O 1
ATOM 729 N N . HIS A 1 92 ? 9.978 3.287 9.413 1.00 77.31 92 HIS A N 1
ATOM 730 C CA . HIS A 1 92 ? 9.864 1.832 9.242 1.00 77.31 92 HIS A CA 1
ATOM 731 C C . HIS A 1 92 ? 10.546 1.014 10.354 1.00 77.31 92 HIS A C 1
ATOM 733 O O . HIS A 1 92 ? 10.364 -0.199 10.416 1.00 77.31 92 HIS A O 1
ATOM 739 N N . ASN A 1 93 ? 11.308 1.650 11.252 1.00 69.56 93 ASN A N 1
ATOM 740 C CA . ASN A 1 93 ? 12.027 1.057 12.390 1.00 69.56 93 ASN A CA 1
ATOM 741 C C . ASN A 1 93 ? 12.837 -0.208 12.024 1.00 69.56 93 ASN A C 1
ATOM 743 O O . ASN A 1 93 ? 12.849 -1.176 12.783 1.00 69.56 93 ASN A O 1
ATOM 747 N N . ASN A 1 94 ? 13.455 -0.248 10.836 1.00 62.25 94 ASN A N 1
ATOM 748 C CA . ASN A 1 94 ? 14.159 -1.425 10.291 1.00 62.25 94 ASN A CA 1
ATOM 749 C C . ASN A 1 94 ? 13.329 -2.725 10.233 1.00 62.25 94 ASN A C 1
ATOM 751 O O . ASN A 1 94 ? 13.866 -3.831 10.141 1.00 62.25 94 ASN A O 1
ATOM 755 N N . HIS A 1 95 ? 12.002 -2.604 10.231 1.00 66.44 95 HIS A N 1
ATOM 756 C CA . HIS A 1 95 ? 11.100 -3.736 10.119 1.00 66.44 95 HIS A CA 1
ATOM 757 C C . HIS A 1 95 ? 11.012 -4.210 8.659 1.00 66.44 95 HIS A C 1
ATOM 759 O O . HIS A 1 95 ? 10.500 -3.512 7.787 1.00 66.44 95 HIS A O 1
ATOM 765 N N . ARG A 1 96 ? 11.495 -5.431 8.390 1.00 66.62 96 ARG A N 1
ATOM 766 C CA . ARG A 1 96 ? 11.620 -5.991 7.027 1.00 66.62 96 ARG A CA 1
ATOM 767 C C . ARG A 1 96 ? 10.297 -6.104 6.266 1.00 66.62 96 ARG A C 1
ATOM 769 O O . ARG A 1 96 ? 10.281 -5.952 5.054 1.00 66.62 96 ARG A O 1
ATOM 776 N N . LEU A 1 97 ? 9.196 -6.377 6.966 1.00 76.56 97 LEU A N 1
ATOM 777 C CA . LEU A 1 97 ? 7.851 -6.506 6.387 1.00 76.56 97 LEU A CA 1
ATOM 778 C C . LEU A 1 97 ? 6.988 -5.289 6.730 1.00 76.56 97 LEU A C 1
ATOM 780 O O . LEU A 1 97 ? 5.862 -5.422 7.194 1.00 76.56 97 LEU A O 1
ATOM 784 N N . PHE A 1 98 ? 7.555 -4.092 6.612 1.00 82.12 98 PHE A N 1
ATOM 785 C CA . PHE A 1 98 ? 6.830 -2.860 6.896 1.00 82.12 98 PHE A CA 1
ATOM 786 C C . PHE A 1 98 ? 6.034 -2.394 5.675 1.00 82.12 98 PHE A C 1
ATOM 788 O O . PHE A 1 98 ? 6.609 -2.152 4.613 1.00 82.12 98 PHE A O 1
ATOM 795 N N . GLY A 1 99 ? 4.724 -2.238 5.859 1.00 88.25 99 GLY A N 1
ATOM 796 C CA . GLY A 1 99 ? 3.830 -1.544 4.939 1.00 88.25 99 GLY A CA 1
ATOM 797 C C . GLY A 1 99 ? 3.143 -0.383 5.653 1.00 88.25 99 GLY A C 1
ATOM 798 O O . GLY A 1 99 ? 2.906 -0.455 6.858 1.00 88.25 99 GLY A O 1
ATOM 799 N N . SER A 1 100 ? 2.859 0.692 4.929 1.00 92.38 100 SER A N 1
ATOM 800 C CA . SER A 1 100 ? 2.136 1.854 5.456 1.00 92.38 100 SER A CA 1
ATOM 801 C C . SER A 1 100 ? 1.499 2.636 4.311 1.00 92.38 100 SER A C 1
ATOM 803 O O . SER A 1 100 ? 1.645 2.280 3.138 1.00 92.38 100 SER A O 1
ATOM 805 N N . LEU A 1 101 ? 0.827 3.732 4.632 1.00 93.38 101 LEU A N 1
ATOM 806 C CA . LEU A 1 101 ? 0.302 4.670 3.653 1.00 93.38 101 LEU A CA 1
ATOM 807 C C . LEU A 1 101 ? 0.439 6.109 4.135 1.00 93.38 101 LEU A C 1
ATOM 809 O O . LEU A 1 101 ? 0.445 6.380 5.336 1.00 93.38 101 LEU A O 1
ATOM 813 N N . ASP A 1 102 ? 0.534 7.016 3.170 1.00 92.25 102 ASP A N 1
ATOM 814 C CA . ASP A 1 102 ? 0.266 8.433 3.379 1.00 92.25 102 ASP A CA 1
ATOM 815 C C . ASP A 1 102 ? -1.122 8.785 2.796 1.00 92.25 102 ASP A C 1
ATOM 817 O O . ASP A 1 102 ? -1.927 7.897 2.501 1.00 92.25 102 ASP A O 1
ATOM 821 N N . THR A 1 103 ? -1.447 10.070 2.651 1.00 90.25 103 THR A N 1
ATOM 822 C CA . THR A 1 103 ? -2.755 10.494 2.115 1.00 90.25 103 THR A CA 1
ATOM 823 C C . THR A 1 103 ? -2.953 10.158 0.632 1.00 90.25 103 THR A C 1
ATOM 825 O O . THR A 1 103 ? -4.096 10.081 0.173 1.00 90.25 103 THR A O 1
ATOM 828 N N . ARG A 1 104 ? -1.872 9.930 -0.126 1.00 87.38 104 ARG A N 1
ATOM 829 C CA . ARG A 1 104 ? -1.880 9.730 -1.585 1.00 87.38 104 ARG A CA 1
ATOM 830 C C . ARG A 1 104 ? -1.260 8.413 -2.044 1.00 87.38 104 ARG A C 1
ATOM 832 O O . ARG A 1 104 ? -1.593 7.954 -3.132 1.00 87.38 104 ARG A O 1
ATOM 839 N N . ARG A 1 105 ? -0.356 7.818 -1.270 1.00 92.06 105 ARG A N 1
ATOM 840 C CA . ARG A 1 105 ? 0.557 6.738 -1.667 1.00 92.06 105 ARG A CA 1
ATOM 841 C C . ARG A 1 105 ? 0.498 5.587 -0.687 1.00 92.06 105 ARG A C 1
ATOM 843 O O . ARG A 1 105 ? 0.264 5.766 0.505 1.00 92.06 105 ARG A O 1
ATOM 850 N N . VAL A 1 106 ? 0.823 4.406 -1.196 1.00 94.06 106 VAL A N 1
ATOM 851 C CA . VAL A 1 106 ? 1.042 3.213 -0.378 1.00 94.06 106 VAL A CA 1
ATOM 852 C C . VAL A 1 106 ? 2.512 2.819 -0.443 1.00 94.06 106 VAL A C 1
ATOM 854 O O . VAL A 1 106 ? 3.111 2.764 -1.520 1.00 94.06 106 VAL A O 1
ATOM 857 N N . TYR A 1 107 ? 3.081 2.513 0.716 1.00 94.62 107 TYR A N 1
ATOM 858 C CA . TYR A 1 107 ? 4.447 2.037 0.874 1.00 94.62 107 TYR A CA 1
ATOM 859 C C . TYR A 1 107 ? 4.412 0.548 1.200 1.00 94.62 107 TYR A C 1
ATOM 861 O O . TYR A 1 107 ? 3.739 0.131 2.144 1.00 94.62 107 TYR A O 1
ATOM 869 N N . LEU A 1 108 ? 5.109 -0.255 0.399 1.00 94.69 108 LEU A N 1
ATOM 870 C CA . LEU A 1 108 ? 5.185 -1.706 0.567 1.00 94.69 108 LEU A CA 1
ATOM 871 C C . LEU A 1 108 ? 6.646 -2.152 0.728 1.00 94.69 108 LEU A C 1
ATOM 873 O O . LEU A 1 108 ? 7.542 -1.496 0.190 1.00 94.69 108 LEU A O 1
ATOM 877 N N . PRO A 1 109 ? 6.899 -3.291 1.401 1.00 91.25 109 PRO A N 1
ATOM 878 C CA . PRO A 1 109 ? 8.238 -3.848 1.531 1.00 91.25 109 PRO A CA 1
ATOM 879 C C . PRO A 1 109 ? 8.901 -4.065 0.171 1.00 91.25 109 PRO A C 1
ATOM 881 O O . PRO A 1 109 ? 8.283 -4.614 -0.745 1.00 91.25 109 PRO A O 1
ATOM 884 N N . ASP A 1 110 ? 10.183 -3.729 0.075 1.00 85.06 110 ASP A N 1
ATOM 885 C CA . ASP A 1 110 ? 11.016 -3.930 -1.115 1.00 85.06 110 ASP A CA 1
ATOM 886 C C . ASP A 1 110 ? 11.027 -5.395 -1.593 1.00 85.06 110 ASP A C 1
ATOM 888 O O . ASP A 1 110 ? 11.147 -5.675 -2.793 1.00 85.06 110 ASP A O 1
ATOM 892 N N . MET A 1 111 ? 10.871 -6.333 -0.652 1.00 83.94 111 MET A N 1
ATOM 893 C CA . MET A 1 111 ? 10.835 -7.772 -0.893 1.00 83.94 111 MET A CA 1
ATOM 894 C C . MET A 1 111 ? 9.958 -8.495 0.142 1.00 83.94 111 MET A C 1
ATOM 896 O O . MET A 1 111 ? 9.986 -8.181 1.332 1.00 83.94 111 MET A O 1
ATOM 900 N N . VAL A 1 112 ? 9.225 -9.521 -0.303 1.00 85.19 112 VAL A N 1
ATOM 901 C CA . VAL A 1 112 ? 8.480 -10.453 0.557 1.00 85.19 112 VAL A CA 1
ATOM 902 C C . VAL A 1 112 ? 8.975 -11.886 0.343 1.00 85.19 112 VAL A C 1
ATOM 904 O O . VAL A 1 112 ? 8.965 -12.401 -0.775 1.00 85.19 112 VAL A O 1
ATOM 907 N N . ARG A 1 113 ? 9.348 -12.553 1.444 1.00 81.81 113 ARG A N 1
ATOM 908 C CA . ARG A 1 113 ? 9.848 -13.942 1.478 1.00 81.81 113 ARG A CA 1
ATOM 909 C C . ARG A 1 113 ? 9.165 -14.781 2.567 1.00 81.81 113 ARG A C 1
ATOM 911 O O . ARG A 1 113 ? 9.802 -15.488 3.339 1.00 81.81 113 ARG A O 1
ATOM 918 N N . ILE A 1 114 ? 7.850 -14.651 2.693 1.00 77.44 114 ILE A N 1
ATOM 919 C CA . ILE A 1 114 ? 7.076 -15.367 3.726 1.00 77.44 114 ILE A CA 1
ATOM 920 C C . ILE A 1 114 ? 6.751 -16.794 3.267 1.00 77.44 114 ILE A C 1
ATOM 922 O O . ILE A 1 114 ? 6.556 -17.705 4.078 1.00 77.44 114 ILE A O 1
ATOM 926 N N . PHE A 1 115 ? 6.672 -16.995 1.955 1.00 77.75 115 PHE A N 1
ATOM 927 C CA . PHE A 1 115 ? 6.325 -18.250 1.310 1.00 77.75 115 PHE A CA 1
ATOM 928 C C . PHE A 1 115 ? 7.437 -18.695 0.363 1.00 77.75 115 PHE A C 1
ATOM 930 O O . PHE A 1 115 ? 8.168 -17.871 -0.183 1.00 77.75 115 PHE A O 1
ATOM 937 N N . GLU A 1 116 ? 7.527 -20.005 0.141 1.00 73.31 116 GLU A N 1
ATOM 938 C CA . GLU A 1 116 ? 8.487 -20.601 -0.798 1.00 73.31 116 GLU A CA 1
ATOM 939 C C . GLU A 1 116 ? 8.177 -20.228 -2.254 1.00 73.31 116 GLU A C 1
ATOM 941 O O . GLU A 1 116 ? 9.066 -20.210 -3.098 1.00 73.31 116 GLU A O 1
ATOM 946 N N . ASN A 1 117 ? 6.908 -19.934 -2.557 1.00 74.69 117 ASN A N 1
ATOM 947 C CA . ASN A 1 117 ? 6.439 -19.643 -3.904 1.00 74.69 117 ASN A CA 1
ATOM 948 C C . ASN A 1 117 ? 6.058 -18.166 -4.062 1.00 74.69 117 ASN A C 1
ATOM 950 O O . ASN A 1 117 ? 5.235 -17.634 -3.311 1.00 74.69 117 ASN A O 1
ATOM 954 N N . ASP A 1 118 ? 6.562 -17.544 -5.126 1.00 80.56 118 ASP A N 1
ATOM 955 C CA . ASP A 1 118 ? 6.229 -16.182 -5.550 1.00 80.56 118 ASP A CA 1
ATOM 956 C C . ASP A 1 118 ? 4.727 -15.935 -5.688 1.00 80.56 118 ASP A C 1
ATOM 958 O O . ASP A 1 118 ? 4.251 -14.848 -5.381 1.00 80.56 118 ASP A O 1
ATOM 962 N N . ARG A 1 119 ? 3.936 -16.936 -6.087 1.00 81.00 119 ARG A N 1
ATOM 963 C CA . ARG A 1 119 ? 2.473 -16.801 -6.160 1.00 81.00 119 ARG A CA 1
ATOM 964 C C . ARG A 1 119 ? 1.860 -16.455 -4.800 1.00 81.00 119 ARG A C 1
ATOM 966 O O . ARG A 1 119 ? 0.910 -15.675 -4.737 1.00 81.00 119 ARG A O 1
ATOM 973 N N . GLU A 1 120 ? 2.376 -17.041 -3.726 1.00 81.00 120 GLU A N 1
ATOM 974 C CA . GLU A 1 120 ? 1.888 -16.794 -2.369 1.00 81.00 120 GLU A CA 1
ATOM 975 C C . GLU A 1 120 ? 2.489 -15.512 -1.780 1.00 81.00 120 GLU A C 1
ATOM 977 O O . GLU A 1 120 ? 1.773 -14.756 -1.124 1.00 81.00 120 GLU A O 1
ATOM 982 N N . ASN A 1 121 ? 3.744 -15.185 -2.102 1.00 84.75 121 ASN A N 1
ATOM 983 C CA . ASN A 1 121 ? 4.316 -13.873 -1.771 1.00 84.75 121 ASN A CA 1
ATOM 984 C C . ASN A 1 121 ? 3.572 -12.727 -2.493 1.00 84.75 121 ASN A C 1
ATOM 986 O O . ASN A 1 121 ? 3.331 -11.674 -1.906 1.00 84.75 121 ASN A O 1
ATOM 990 N N . LEU A 1 122 ? 3.109 -12.937 -3.731 1.00 86.56 122 LEU A N 1
ATOM 991 C CA . LEU A 1 122 ? 2.261 -11.982 -4.453 1.00 86.56 122 LEU A CA 1
ATOM 992 C C . LEU A 1 122 ? 0.890 -11.835 -3.786 1.00 86.56 122 LEU A C 1
ATOM 994 O O . LEU A 1 122 ? 0.359 -10.728 -3.702 1.00 86.56 122 LEU A O 1
ATOM 998 N N . ARG A 1 123 ? 0.307 -12.939 -3.300 1.00 87.19 123 ARG A N 1
ATOM 999 C CA . ARG A 1 123 ? -0.923 -12.892 -2.496 1.00 87.19 123 ARG A CA 1
ATOM 1000 C C . ARG A 1 123 ? -0.713 -12.037 -1.246 1.00 87.19 123 ARG A C 1
ATOM 1002 O O . ARG A 1 123 ? -1.562 -11.203 -0.955 1.00 87.19 123 ARG A O 1
ATOM 1009 N N . PHE A 1 124 ? 0.416 -12.189 -0.557 1.00 88.88 124 PHE A N 1
ATOM 1010 C CA . PHE A 1 124 ? 0.743 -11.356 0.599 1.00 88.88 124 PHE A CA 1
ATOM 1011 C C . PHE A 1 124 ? 0.803 -9.865 0.240 1.00 88.88 124 PHE A C 1
ATOM 1013 O O . PHE A 1 124 ? 0.139 -9.064 0.894 1.00 88.88 124 PHE A O 1
ATOM 1020 N N . TYR A 1 125 ? 1.492 -9.493 -0.847 1.00 91.75 125 TYR A N 1
ATOM 1021 C CA . TYR A 1 125 ? 1.496 -8.106 -1.332 1.00 91.75 125 TYR A CA 1
ATOM 1022 C C . TYR A 1 125 ? 0.090 -7.570 -1.614 1.00 91.75 125 TYR A C 1
ATOM 1024 O O . TYR A 1 125 ? -0.210 -6.434 -1.261 1.00 91.75 125 TYR A O 1
ATOM 1032 N N . ARG A 1 126 ? -0.785 -8.375 -2.231 1.00 91.62 126 ARG A N 1
ATOM 1033 C CA . ARG A 1 126 ? -2.177 -7.979 -2.500 1.00 91.62 126 ARG A CA 1
ATOM 1034 C C . ARG A 1 126 ? -2.961 -7.739 -1.221 1.00 91.62 126 ARG A C 1
ATOM 1036 O O . ARG A 1 126 ? -3.707 -6.767 -1.160 1.00 91.62 126 ARG A O 1
ATOM 1043 N N . VAL A 1 127 ? -2.807 -8.612 -0.227 1.00 90.75 127 VAL A N 1
ATOM 1044 C CA . VAL A 1 127 ? -3.496 -8.457 1.056 1.00 90.75 127 VAL A CA 1
ATOM 1045 C C . VAL A 1 127 ? -3.001 -7.212 1.782 1.00 90.75 127 VAL A C 1
ATOM 1047 O O . VAL A 1 127 ? -3.823 -6.397 2.184 1.00 90.75 127 VAL A O 1
ATOM 1050 N N . MET A 1 128 ? -1.683 -7.020 1.872 1.00 92.56 128 MET A N 1
ATOM 1051 C CA . MET A 1 128 ? -1.102 -5.836 2.503 1.00 92.56 128 MET A CA 1
ATOM 1052 C C . MET A 1 128 ? -1.539 -4.548 1.801 1.00 92.56 128 MET A C 1
ATOM 1054 O O . MET A 1 128 ? -2.037 -3.638 2.455 1.00 92.56 128 MET A O 1
ATOM 1058 N N . LEU A 1 129 ? -1.433 -4.486 0.470 1.00 93.12 129 LEU A N 1
ATOM 1059 C CA . LEU A 1 129 ? -1.894 -3.342 -0.322 1.00 93.12 129 LEU A CA 1
ATOM 1060 C C . LEU A 1 129 ? -3.369 -3.030 -0.057 1.00 93.12 129 LEU A C 1
ATOM 1062 O O . LEU A 1 129 ? -3.724 -1.875 0.160 1.00 93.12 129 LEU A O 1
ATOM 1066 N N . MET A 1 130 ? -4.227 -4.050 -0.056 1.00 89.88 130 MET A N 1
ATOM 1067 C CA . MET A 1 130 ? -5.654 -3.845 0.173 1.00 89.88 130 MET A CA 1
ATOM 1068 C C . MET A 1 130 ? -5.976 -3.446 1.600 1.00 89.88 130 MET A C 1
ATOM 1070 O O . MET A 1 130 ? -6.897 -2.661 1.782 1.00 89.88 130 MET A O 1
ATOM 1074 N N . HIS A 1 131 ? -5.231 -3.940 2.584 1.00 91.31 131 HIS A N 1
ATOM 1075 C CA . HIS A 1 131 ? -5.358 -3.484 3.960 1.00 91.31 131 HIS A CA 1
ATOM 1076 C C . HIS A 1 131 ? -5.045 -1.982 4.061 1.00 91.31 131 HIS A C 1
ATOM 1078 O O . HIS A 1 131 ? -5.885 -1.219 4.535 1.00 91.31 131 HIS A O 1
ATOM 1084 N N . GLN A 1 132 ? -3.920 -1.530 3.487 1.00 93.19 132 GLN A N 1
ATOM 1085 C CA . GLN A 1 132 ? -3.579 -0.100 3.457 1.00 93.19 132 GLN A CA 1
ATOM 1086 C C . GLN A 1 132 ? -4.673 0.726 2.756 1.00 93.19 132 GLN A C 1
ATOM 1088 O O . GLN A 1 132 ? -5.175 1.708 3.297 1.00 93.19 132 GLN A O 1
ATOM 1093 N N . LEU A 1 133 ? -5.121 0.300 1.571 1.00 90.94 133 LEU A N 1
ATOM 1094 C CA . LEU A 1 133 ? -6.178 0.999 0.828 1.00 90.94 133 LEU A CA 1
ATOM 1095 C C . LEU A 1 133 ? -7.540 0.957 1.529 1.00 90.94 133 LEU A C 1
ATOM 1097 O O . LEU A 1 133 ? -8.369 1.845 1.318 1.00 90.94 133 LEU A O 1
ATOM 1101 N N . ALA A 1 134 ? -7.793 -0.053 2.356 1.00 90.31 134 ALA A N 1
ATOM 1102 C CA . ALA A 1 134 ? -9.031 -0.168 3.104 1.00 90.31 134 ALA A CA 1
ATOM 1103 C C . ALA A 1 134 ? -9.129 0.913 4.195 1.00 90.31 134 ALA A C 1
ATOM 1105 O O . ALA A 1 134 ? -10.228 1.421 4.415 1.00 90.31 134 ALA A O 1
ATOM 1106 N N . HIS A 1 135 ? -8.013 1.368 4.779 1.00 92.81 135 HIS A N 1
ATOM 1107 C CA . HIS A 1 135 ? -8.015 2.548 5.656 1.00 92.81 135 HIS A CA 1
ATOM 1108 C C . HIS A 1 135 ? -8.512 3.799 4.924 1.00 92.81 135 HIS A C 1
ATOM 1110 O O . HIS A 1 135 ? -9.360 4.539 5.424 1.00 92.81 135 HIS A O 1
ATOM 1116 N N . HIS A 1 136 ? -8.050 4.015 3.690 1.00 88.50 136 HIS A N 1
ATOM 1117 C CA . HIS A 1 136 ? -8.560 5.105 2.860 1.00 88.50 136 HIS A CA 1
ATOM 1118 C C . HIS A 1 136 ? -10.049 4.911 2.531 1.00 88.50 136 HIS A C 1
ATOM 1120 O O . HIS A 1 136 ? -10.866 5.802 2.764 1.00 88.50 136 HIS A O 1
ATOM 1126 N N . ARG A 1 137 ? -10.431 3.716 2.065 1.00 87.50 137 ARG A N 1
ATOM 1127 C CA . ARG A 1 137 ? -11.804 3.396 1.639 1.00 87.50 137 ARG A CA 1
ATOM 1128 C C . ARG A 1 137 ? -12.838 3.505 2.761 1.00 87.50 137 ARG A C 1
ATOM 1130 O O . ARG A 1 137 ? -13.960 3.932 2.502 1.00 87.50 137 ARG A O 1
ATOM 1137 N N . PHE A 1 138 ? -12.493 3.089 3.977 1.00 91.00 138 PHE A N 1
ATOM 1138 C CA . PHE A 1 138 ? -13.414 3.046 5.117 1.00 91.00 138 PHE A CA 1
ATOM 1139 C C . PHE A 1 138 ? -13.257 4.239 6.065 1.00 91.00 138 PHE A C 1
ATOM 1141 O O . PHE A 1 138 ? -13.709 4.176 7.213 1.00 91.00 138 PHE A O 1
ATOM 1148 N N . GLY A 1 139 ? -12.664 5.331 5.576 1.00 90.25 139 GLY A N 1
ATOM 1149 C CA . GLY A 1 139 ? -12.730 6.646 6.207 1.00 90.25 139 GLY A CA 1
ATOM 1150 C C . GLY A 1 139 ? -11.704 6.906 7.308 1.00 90.25 139 GLY A C 1
ATOM 1151 O O . GLY A 1 139 ? -11.861 7.888 8.027 1.00 90.25 139 GLY A O 1
ATOM 1152 N N . THR A 1 140 ? -10.651 6.091 7.452 1.00 92.62 140 THR A N 1
ATOM 1153 C CA . THR A 1 140 ? -9.526 6.407 8.358 1.00 92.62 140 THR A CA 1
ATOM 1154 C C . THR A 1 140 ? -8.880 7.736 7.968 1.00 92.62 140 THR A C 1
ATOM 1156 O O . THR A 1 140 ? -8.563 8.552 8.826 1.00 92.62 140 THR A O 1
ATOM 1159 N N . MET A 1 141 ? -8.759 7.988 6.660 1.00 89.00 141 MET A N 1
ATOM 1160 C CA . MET A 1 141 ? -8.198 9.230 6.107 1.00 89.00 141 MET A CA 1
ATOM 1161 C C . MET A 1 141 ? -9.154 10.431 6.209 1.00 89.00 141 MET A C 1
ATOM 1163 O O . MET A 1 141 ? -8.799 11.527 5.796 1.00 89.00 141 MET A O 1
ATOM 1167 N N . SER A 1 142 ? -10.372 10.235 6.724 1.00 90.69 142 SER A N 1
ATOM 1168 C CA . SER A 1 142 ? -11.353 11.308 6.937 1.00 90.69 142 SER A CA 1
ATOM 1169 C C . SER A 1 142 ? -11.274 11.929 8.333 1.00 90.69 142 SER A C 1
ATOM 1171 O O . SER A 1 142 ? -12.017 12.870 8.611 1.00 90.69 142 SER A O 1
ATOM 1173 N N . LEU A 1 143 ? -10.419 11.402 9.218 1.00 94.25 143 LEU A N 1
ATOM 1174 C CA . LEU A 1 143 ? -10.109 12.050 10.489 1.00 94.25 143 LEU A CA 1
ATOM 1175 C C . LEU A 1 143 ? -9.452 13.406 10.225 1.00 94.25 143 LEU A C 1
ATOM 1177 O O . LEU A 1 143 ? -8.604 13.531 9.344 1.00 94.25 143 LEU A O 1
ATOM 1181 N N . ASP A 1 144 ? -9.837 14.415 11.004 1.00 92.75 144 ASP A N 1
ATOM 1182 C CA . ASP A 1 144 ? -9.220 15.732 10.893 1.00 92.75 144 ASP A CA 1
ATOM 1183 C C . ASP A 1 144 ? -7.737 15.713 11.304 1.00 92.75 144 ASP A C 1
ATOM 1185 O O . ASP A 1 144 ? -7.266 14.853 12.059 1.00 92.75 144 ASP A O 1
ATOM 1189 N N . ARG A 1 145 ? -6.992 16.703 10.803 1.00 92.62 145 ARG A N 1
ATOM 1190 C CA . ARG A 1 145 ? -5.552 16.824 11.038 1.00 92.62 145 ARG A CA 1
ATOM 1191 C C . ARG A 1 145 ? -5.205 16.908 12.527 1.00 92.62 145 ARG A C 1
ATOM 1193 O O . ARG A 1 145 ? -4.176 16.378 12.931 1.00 92.62 145 ARG A O 1
ATOM 1200 N N . GLU A 1 146 ? -6.049 17.525 13.357 1.00 92.94 146 GLU A N 1
ATOM 1201 C CA . GLU A 1 146 ? -5.804 17.652 14.803 1.00 92.94 146 GLU A CA 1
ATOM 1202 C C . GLU A 1 146 ? -5.929 16.307 15.540 1.00 92.94 146 GLU A C 1
ATOM 1204 O O . GLU A 1 146 ? -5.150 16.029 16.452 1.00 92.94 146 GLU A O 1
ATOM 1209 N N . LYS A 1 147 ? -6.840 15.424 15.121 1.00 95.19 147 LYS A N 1
ATOM 1210 C CA . LYS A 1 147 ? -6.928 14.048 15.636 1.00 95.19 147 LYS A CA 1
ATOM 1211 C C . LYS A 1 147 ? -5.732 13.210 15.206 1.00 95.19 147 LYS A C 1
ATOM 1213 O O . LYS A 1 147 ? -5.163 12.498 16.029 1.00 95.19 147 LYS A O 1
ATOM 1218 N N . ILE A 1 148 ? -5.313 13.309 13.943 1.00 94.19 148 ILE A N 1
ATOM 1219 C CA . ILE A 1 148 ? -4.100 12.619 13.472 1.00 94.19 148 ILE A CA 1
ATOM 1220 C C . ILE A 1 148 ? -2.864 13.133 14.219 1.00 94.19 148 ILE A C 1
ATOM 1222 O O . ILE A 1 148 ? -2.005 12.345 14.615 1.00 94.19 148 ILE A O 1
ATOM 1226 N N . ARG A 1 149 ? -2.812 14.437 14.498 1.00 92.12 149 ARG A N 1
ATOM 1227 C CA . ARG A 1 149 ? -1.779 15.062 15.323 1.00 92.12 149 ARG A CA 1
ATOM 1228 C C . ARG A 1 149 ? -1.750 14.503 16.747 1.00 92.12 149 ARG A C 1
ATOM 1230 O O . ARG A 1 149 ? -0.674 14.184 17.242 1.00 92.12 149 ARG A O 1
ATOM 1237 N N . GLU A 1 150 ? -2.904 14.351 17.396 1.00 91.81 150 GLU A N 1
ATOM 1238 C CA . GLU A 1 150 ? -3.011 13.727 18.725 1.00 91.81 150 GLU A CA 1
ATOM 1239 C C . GLU A 1 150 ? -2.431 12.304 18.725 1.00 91.81 150 GLU A C 1
ATOM 1241 O O . GLU A 1 150 ? -1.668 11.946 19.625 1.00 91.81 150 GLU A O 1
ATOM 1246 N N . LEU A 1 151 ? -2.748 11.513 17.695 1.00 90.94 151 LEU A N 1
ATOM 1247 C CA . LEU A 1 151 ? -2.244 10.147 17.532 1.00 90.94 151 LEU A CA 1
ATOM 1248 C C . LEU A 1 151 ? -0.732 10.105 17.271 1.00 90.94 151 LEU A C 1
ATOM 1250 O O . LEU A 1 151 ? -0.051 9.219 17.787 1.00 90.94 151 LEU A O 1
ATOM 1254 N N . ALA A 1 152 ? -0.199 11.072 16.518 1.00 87.81 152 ALA A N 1
ATOM 1255 C CA . ALA A 1 152 ? 1.237 11.211 16.279 1.00 87.81 152 ALA A CA 1
ATOM 1256 C C . ALA A 1 152 ? 2.001 11.618 17.551 1.00 87.81 152 ALA A C 1
ATOM 1258 O O . ALA A 1 152 ? 3.056 11.055 17.841 1.00 87.81 152 ALA A O 1
ATOM 1259 N N . SER A 1 153 ? 1.460 12.555 18.337 1.00 85.88 153 SER A N 1
ATOM 1260 C CA . SER A 1 153 ? 2.081 13.025 19.584 1.00 85.88 153 SER A CA 1
ATOM 1261 C C . SER A 1 153 ? 2.011 12.004 20.720 1.00 85.88 153 SER A C 1
ATOM 1263 O O . SER A 1 153 ? 2.901 11.961 21.570 1.00 85.88 153 SER A O 1
ATOM 1265 N N . ASN A 1 154 ? 0.964 11.177 20.759 1.00 85.19 154 ASN A N 1
ATOM 1266 C CA . ASN A 1 154 ? 0.754 10.175 21.798 1.00 85.19 154 ASN A CA 1
ATOM 1267 C C . ASN A 1 154 ? 0.828 8.763 21.212 1.00 85.19 154 ASN A C 1
ATOM 1269 O O . ASN A 1 154 ? -0.190 8.144 20.902 1.00 85.19 154 ASN A O 1
ATOM 1273 N N . ARG A 1 155 ? 2.051 8.222 21.137 1.00 78.75 155 ARG A N 1
ATOM 1274 C CA . ARG A 1 155 ? 2.329 6.898 20.556 1.00 78.75 155 ARG A CA 1
ATOM 1275 C C . ARG A 1 155 ? 1.453 5.783 21.129 1.00 78.75 155 ARG A C 1
ATOM 1277 O O . ARG A 1 155 ? 1.016 4.918 20.382 1.00 78.75 155 ARG A O 1
ATOM 1284 N N . TYR A 1 156 ? 1.190 5.780 22.435 1.00 77.62 156 TYR A N 1
ATOM 1285 C CA . TYR A 1 156 ? 0.393 4.716 23.054 1.00 77.62 156 TYR A CA 1
ATOM 1286 C C . TYR A 1 156 ? -1.088 4.793 22.653 1.00 77.62 156 TYR A C 1
ATOM 1288 O O . TYR A 1 156 ? -1.700 3.765 22.368 1.00 77.62 156 TYR A O 1
ATOM 1296 N N . LEU A 1 157 ? -1.656 6.001 22.567 1.00 84.69 157 LEU A N 1
ATOM 1297 C CA . LEU A 1 157 ? -2.993 6.189 22.000 1.00 84.69 157 LEU A CA 1
ATOM 1298 C C . LEU A 1 157 ? -3.023 5.831 20.506 1.00 84.69 157 LEU A C 1
ATOM 1300 O O . LEU A 1 157 ? -3.957 5.162 20.075 1.00 84.69 157 LEU A O 1
ATOM 1304 N N . GLY A 1 158 ? -1.987 6.221 19.755 1.00 86.31 158 GLY A N 1
ATOM 1305 C CA . GLY A 1 158 ? -1.777 5.837 18.358 1.00 86.31 158 GLY A CA 1
ATOM 1306 C C . GLY A 1 158 ? -1.851 4.326 18.152 1.00 86.31 158 GLY A C 1
ATOM 1307 O O . GLY A 1 158 ? -2.650 3.862 17.346 1.00 86.31 158 GLY A O 1
ATOM 1308 N N . LEU A 1 159 ? -1.102 3.558 18.948 1.00 80.88 159 LEU A N 1
ATOM 1309 C CA . LEU A 1 159 ? -1.102 2.092 18.892 1.00 80.88 159 LEU A CA 1
ATOM 1310 C C . LEU A 1 159 ? -2.472 1.487 19.229 1.00 80.88 159 LEU A C 1
ATOM 1312 O O . LEU A 1 159 ? -2.902 0.536 18.583 1.00 80.88 159 LEU A O 1
ATOM 1316 N N . LEU A 1 160 ? -3.180 2.028 20.229 1.00 82.06 160 LEU A N 1
ATOM 1317 C CA . LEU A 1 160 ? -4.536 1.573 20.558 1.00 82.06 160 LEU A CA 1
ATOM 1318 C C . LEU A 1 160 ? -5.527 1.860 19.426 1.00 82.06 160 LEU A C 1
ATOM 1320 O O . LEU A 1 160 ? -6.395 1.033 19.152 1.00 82.06 160 LEU A O 1
ATOM 1324 N N . PHE A 1 161 ? -5.413 3.023 18.785 1.00 90.69 161 PHE A N 1
ATOM 1325 C CA . PHE A 1 161 ? -6.255 3.383 17.651 1.00 90.69 161 PHE A CA 1
ATOM 1326 C C . PHE A 1 161 ? -5.967 2.504 16.439 1.00 90.69 161 PHE A C 1
ATOM 1328 O O . PHE A 1 161 ? -6.904 1.905 15.925 1.00 90.69 161 PHE A O 1
ATOM 1335 N N . GLU A 1 162 ? -4.700 2.387 16.033 1.00 88.31 162 GLU A N 1
ATOM 1336 C CA . GLU A 1 162 ? -4.253 1.509 14.945 1.00 88.31 162 GLU A CA 1
ATOM 1337 C C . GLU A 1 162 ? -4.816 0.106 15.134 1.00 88.31 162 GLU A C 1
ATOM 1339 O O . GLU A 1 162 ? -5.500 -0.426 14.271 1.00 88.31 162 GLU A O 1
ATOM 1344 N N . PHE A 1 163 ? -4.663 -0.441 16.333 1.00 82.38 163 PHE A N 1
ATOM 1345 C CA . PHE A 1 163 ? -5.171 -1.757 16.655 1.00 82.38 163 PHE A CA 1
ATOM 1346 C C . PHE A 1 163 ? -6.689 -1.915 16.453 1.00 82.38 163 PHE A C 1
ATOM 1348 O O . PHE A 1 163 ? -7.147 -2.895 15.859 1.00 82.38 163 PHE A O 1
ATOM 1355 N N . VAL A 1 164 ? -7.488 -0.985 16.986 1.00 85.88 164 VAL A N 1
ATOM 1356 C CA . VAL A 1 164 ? -8.955 -1.022 16.854 1.00 85.88 164 VAL A CA 1
ATOM 1357 C C . VAL A 1 164 ? -9.360 -0.815 15.396 1.00 85.88 164 VAL A C 1
ATOM 1359 O O . VAL A 1 164 ? -10.287 -1.462 14.900 1.00 85.88 164 VAL A O 1
ATOM 1362 N N . GLU A 1 165 ? -8.658 0.079 14.713 1.00 92.38 165 GLU A N 1
ATOM 1363 C CA . GLU A 1 165 ? -8.949 0.476 13.351 1.00 92.38 165 GLU A CA 1
ATOM 1364 C C . GLU A 1 165 ? -8.603 -0.619 12.343 1.00 92.38 165 GLU A C 1
ATOM 1366 O O . GLU A 1 165 ? -9.451 -0.938 11.515 1.00 92.38 165 GLU A O 1
ATOM 1371 N N . ASP A 1 166 ? -7.442 -1.267 12.455 1.00 89.19 166 ASP A N 1
ATOM 1372 C CA . ASP A 1 166 ? -7.030 -2.404 11.621 1.00 89.19 166 ASP A CA 1
ATOM 1373 C C . ASP A 1 166 ? -8.085 -3.511 11.641 1.00 89.19 166 ASP A C 1
ATOM 1375 O O . ASP A 1 166 ? -8.436 -4.103 10.621 1.00 89.19 166 ASP A O 1
ATOM 1379 N N . ILE A 1 167 ? -8.626 -3.782 12.829 1.00 84.25 167 ILE A N 1
ATOM 1380 C CA . ILE A 1 167 ? -9.662 -4.785 13.036 1.00 84.25 167 ILE A CA 1
ATOM 1381 C C . ILE A 1 167 ? -10.965 -4.393 12.321 1.00 84.25 167 ILE A C 1
ATOM 1383 O O . ILE A 1 167 ? -11.584 -5.231 11.656 1.00 84.25 167 ILE A O 1
ATOM 1387 N N . ARG A 1 168 ? -11.394 -3.131 12.449 1.00 89.88 168 ARG A N 1
ATOM 1388 C CA . ARG A 1 168 ? -12.587 -2.617 11.760 1.00 89.88 168 ARG A CA 1
ATOM 1389 C C . ARG A 1 168 ? -12.399 -2.660 10.243 1.00 89.88 168 ARG A C 1
ATOM 1391 O O . ARG A 1 168 ? -13.292 -3.108 9.525 1.00 89.88 168 ARG A O 1
ATOM 1398 N N . VAL A 1 169 ? -11.250 -2.191 9.773 1.00 91.31 169 VAL A N 1
ATOM 1399 C CA . VAL A 1 169 ? -10.898 -2.059 8.359 1.00 91.31 169 VAL A CA 1
ATOM 1400 C C . VAL A 1 169 ? -10.795 -3.422 7.691 1.00 91.31 169 VAL A C 1
ATOM 1402 O O . VAL A 1 169 ? -11.398 -3.610 6.633 1.00 91.31 169 VAL A O 1
ATOM 1405 N N . ASP A 1 170 ? -10.141 -4.396 8.325 1.00 87.06 170 ASP A N 1
ATOM 1406 C CA . ASP A 1 170 ? -10.106 -5.760 7.804 1.00 87.06 170 ASP A CA 1
ATOM 1407 C C . ASP A 1 170 ? -11.510 -6.358 7.717 1.00 87.06 170 ASP A C 1
ATOM 1409 O O . ASP A 1 170 ? -11.862 -6.917 6.681 1.00 87.06 170 ASP A O 1
ATOM 1413 N N . TYR A 1 171 ? -12.339 -6.215 8.760 1.00 85.31 171 TYR A N 1
ATOM 1414 C CA . TYR A 1 171 ? -13.706 -6.743 8.737 1.00 85.31 171 TYR A CA 1
ATOM 1415 C C . TYR A 1 171 ? -14.500 -6.178 7.550 1.00 85.31 171 TYR A C 1
ATOM 1417 O O . TYR A 1 171 ? -15.080 -6.929 6.763 1.00 85.31 171 TYR A O 1
ATOM 1425 N N . LEU A 1 172 ? -14.490 -4.852 7.387 1.00 86.50 172 LEU A N 1
ATOM 1426 C CA . LEU A 1 172 ? -15.204 -4.181 6.301 1.00 86.50 172 LEU A CA 1
ATOM 1427 C C . LEU A 1 172 ? -14.627 -4.540 4.922 1.00 86.50 172 LEU A C 1
ATOM 1429 O O . LEU A 1 172 ? -15.383 -4.673 3.954 1.00 86.50 172 LEU A O 1
ATOM 1433 N N . ALA A 1 173 ? -13.309 -4.742 4.823 1.00 85.38 173 ALA A N 1
ATOM 1434 C CA . ALA A 1 173 ? -12.650 -5.196 3.602 1.00 85.38 173 ALA A CA 1
ATOM 1435 C C . ALA A 1 173 ? -13.054 -6.630 3.241 1.00 85.38 173 ALA A C 1
ATOM 1437 O O . ALA A 1 173 ? -13.360 -6.901 2.082 1.00 85.38 173 ALA A O 1
ATOM 1438 N N . MET A 1 174 ? -13.104 -7.536 4.218 1.00 83.81 174 MET A N 1
ATOM 1439 C CA . MET A 1 174 ? -13.529 -8.925 4.026 1.00 83.81 174 MET A CA 1
ATOM 1440 C C . MET A 1 174 ? -14.993 -9.020 3.589 1.00 83.81 174 MET A C 1
ATOM 1442 O O . MET A 1 174 ? -15.311 -9.835 2.722 1.00 83.81 174 MET A O 1
ATOM 1446 N N . GLU A 1 175 ? -15.857 -8.175 4.155 1.00 82.31 175 GLU A N 1
ATOM 1447 C CA . GLU A 1 175 ? -17.273 -8.092 3.787 1.00 82.31 175 GLU A CA 1
ATOM 1448 C C . GLU A 1 175 ? -17.452 -7.529 2.368 1.00 82.31 175 GLU A C 1
ATOM 1450 O O . GLU A 1 175 ? -18.231 -8.049 1.571 1.00 82.31 175 GLU A O 1
ATOM 1455 N N . SER A 1 176 ? -16.682 -6.494 2.017 1.00 82.94 176 SER A N 1
ATOM 1456 C CA . SER A 1 176 ? -16.752 -5.856 0.694 1.00 82.94 176 SER A CA 1
ATOM 1457 C C . SER A 1 176 ? -16.104 -6.694 -0.414 1.00 82.94 176 SER A C 1
ATOM 1459 O O . SER A 1 176 ? -16.512 -6.609 -1.573 1.00 82.94 176 SER A O 1
ATOM 1461 N N . PHE A 1 177 ? -15.087 -7.494 -0.077 1.00 82.88 177 PHE A N 1
ATOM 1462 C CA . PHE A 1 177 ? -14.269 -8.250 -1.024 1.00 82.88 177 PHE A CA 1
ATOM 1463 C C . PHE A 1 177 ? -14.098 -9.709 -0.558 1.00 82.88 177 PHE A C 1
ATOM 1465 O O . PHE A 1 177 ? -13.057 -10.074 -0.002 1.00 82.88 177 PHE A O 1
ATOM 1472 N N . PRO A 1 178 ? -15.068 -10.601 -0.839 1.00 78.00 178 PRO A N 1
ATOM 1473 C CA . PRO A 1 178 ? -15.042 -11.980 -0.341 1.00 78.00 178 PRO A CA 1
ATOM 1474 C C . PRO A 1 178 ? -13.789 -12.778 -0.736 1.00 78.00 178 PRO A C 1
ATOM 1476 O O . PRO A 1 178 ? -13.306 -13.597 0.045 1.00 78.00 178 PRO A O 1
ATOM 1479 N N . GLY A 1 179 ? -13.234 -12.528 -1.931 1.00 78.00 179 GLY A N 1
ATOM 1480 C CA . GLY A 1 179 ? -11.987 -13.154 -2.390 1.00 78.00 179 GLY A CA 1
ATOM 1481 C C . GLY A 1 179 ? -10.768 -12.726 -1.566 1.00 78.00 179 GLY A C 1
ATOM 1482 O O . GLY A 1 179 ? -9.992 -13.575 -1.133 1.00 78.00 179 GLY A O 1
ATOM 1483 N N . LEU A 1 180 ? -10.657 -11.430 -1.257 1.00 79.38 180 LEU A N 1
ATOM 1484 C CA . LEU A 1 180 ? -9.635 -10.907 -0.346 1.00 79.38 180 LEU A CA 1
ATOM 1485 C C . LEU A 1 180 ? -9.808 -11.495 1.060 1.00 79.38 180 LEU A C 1
ATOM 1487 O O . LEU A 1 180 ? -8.826 -11.840 1.711 1.00 79.38 180 LEU A O 1
ATOM 1491 N N . GLY A 1 181 ? -11.051 -11.676 1.512 1.00 77.88 181 GLY A N 1
ATOM 1492 C CA . GLY A 1 181 ? -11.323 -12.297 2.804 1.00 77.88 181 GLY A CA 1
ATOM 1493 C C . GLY A 1 181 ? -10.865 -13.751 2.910 1.00 77.88 181 GLY A C 1
ATOM 1494 O O . GLY A 1 181 ? -10.478 -14.183 3.995 1.00 77.88 181 GLY A O 1
ATOM 1495 N N . GLN A 1 182 ? -10.842 -14.508 1.810 1.00 77.62 182 GLN A N 1
ATOM 1496 C CA . GLN A 1 182 ? -10.227 -15.841 1.793 1.00 77.62 182 GLN A CA 1
ATOM 1497 C C . GLN A 1 182 ? -8.704 -15.758 1.933 1.00 77.62 182 GLN A C 1
ATOM 1499 O O . GLN A 1 182 ? -8.122 -16.516 2.711 1.00 77.62 182 GLN A O 1
ATOM 1504 N N . ASP A 1 183 ? -8.073 -14.816 1.230 1.00 81.50 183 ASP A N 1
ATOM 1505 C CA . ASP A 1 183 ? -6.626 -14.610 1.291 1.00 81.50 183 ASP A CA 1
ATOM 1506 C C . ASP A 1 183 ? -6.178 -14.146 2.693 1.00 81.50 183 ASP A C 1
ATOM 1508 O O . ASP A 1 183 ? -5.234 -14.715 3.242 1.00 81.50 183 ASP A O 1
ATOM 1512 N N . ILE A 1 184 ? -6.900 -13.208 3.323 1.00 79.75 184 ILE A N 1
ATOM 1513 C CA . ILE A 1 184 ? -6.655 -12.768 4.711 1.00 79.75 184 ILE A CA 1
ATOM 1514 C C . ILE A 1 184 ? -6.757 -13.952 5.679 1.00 79.75 184 ILE A C 1
ATOM 1516 O O . ILE A 1 184 ? -5.859 -14.168 6.490 1.00 79.75 184 ILE A O 1
ATOM 1520 N N . LYS A 1 185 ? -7.815 -14.770 5.582 1.00 74.38 185 LYS A N 1
ATOM 1521 C CA . LYS A 1 185 ? -7.985 -15.949 6.452 1.00 74.38 185 LYS A CA 1
ATOM 1522 C C . LYS A 1 185 ? -6.823 -16.934 6.323 1.00 74.38 185 LYS A C 1
ATOM 1524 O O . LYS A 1 185 ? -6.392 -17.492 7.331 1.00 74.38 185 LYS A O 1
ATOM 1529 N N . LEU A 1 186 ? -6.312 -17.135 5.109 1.00 73.56 186 LEU A N 1
ATOM 1530 C CA . LEU A 1 186 ? -5.167 -18.008 4.859 1.00 73.56 186 LEU A CA 1
ATOM 1531 C C . LEU A 1 186 ? -3.879 -17.464 5.498 1.00 73.56 186 LEU A C 1
ATOM 1533 O O . LEU A 1 186 ? -3.135 -18.236 6.103 1.00 73.56 186 LEU A O 1
ATOM 1537 N N . LEU A 1 187 ? -3.639 -16.150 5.430 1.00 73.81 187 LEU A N 1
ATOM 1538 C CA . LEU A 1 187 ? -2.500 -15.520 6.111 1.00 73.81 187 LEU A CA 1
ATOM 1539 C C . LEU A 1 187 ? -2.626 -15.612 7.636 1.00 73.81 187 LEU A C 1
ATOM 1541 O O . LEU A 1 187 ? -1.680 -16.025 8.305 1.00 73.81 187 LEU A O 1
ATOM 1545 N N . LEU A 1 188 ? -3.815 -15.331 8.180 1.00 71.19 188 LEU A N 1
ATOM 1546 C CA . LEU A 1 188 ? -4.086 -15.425 9.617 1.00 71.19 188 LEU A CA 1
ATOM 1547 C C . LEU A 1 188 ? -3.815 -16.832 10.164 1.00 71.19 188 LEU A C 1
ATOM 1549 O O . LEU A 1 188 ? -3.221 -16.971 11.231 1.00 71.19 188 LEU A O 1
ATOM 1553 N N . GLN A 1 189 ? -4.196 -17.889 9.442 1.00 66.81 189 GLN A N 1
ATOM 1554 C CA . GLN A 1 189 ? -3.910 -19.270 9.855 1.00 66.81 189 GLN A CA 1
ATOM 1555 C C . GLN A 1 189 ? -2.406 -19.568 9.956 1.00 66.81 189 GLN A C 1
ATOM 1557 O O . GLN A 1 189 ? -2.009 -20.386 10.784 1.00 66.81 189 GLN A O 1
ATOM 1562 N N . LYS A 1 190 ? -1.575 -18.909 9.141 1.00 65.38 190 LYS A N 1
ATOM 1563 C CA . LYS A 1 190 ? -0.118 -19.087 9.139 1.00 65.38 190 LYS A CA 1
ATOM 1564 C C . LYS A 1 190 ? 0.579 -18.230 10.203 1.00 65.38 190 LYS A C 1
ATOM 1566 O O . LYS A 1 190 ? 1.495 -18.719 10.857 1.00 65.38 190 LYS A O 1
ATOM 1571 N N . GLU A 1 191 ? 0.138 -16.988 10.403 1.00 61.84 191 GLU A N 1
ATOM 1572 C CA . GLU A 1 191 ? 0.756 -16.035 11.345 1.00 61.84 191 GLU A CA 1
ATOM 1573 C C . GLU A 1 191 ? 0.344 -16.270 12.814 1.00 61.84 191 GLU A C 1
ATOM 1575 O O . GLU A 1 191 ? 1.118 -16.002 13.730 1.00 61.84 191 GLU A O 1
ATOM 1580 N N . THR A 1 192 ? -0.833 -16.852 13.073 1.00 54.00 192 THR A N 1
ATOM 1581 C CA . THR A 1 192 ? -1.327 -17.105 14.448 1.00 54.00 192 THR A CA 1
ATOM 1582 C C . THR A 1 192 ? -0.612 -18.223 15.211 1.00 54.00 192 THR A C 1
ATOM 1584 O O . THR A 1 192 ? -0.873 -18.402 16.401 1.00 54.00 192 THR A O 1
ATOM 1587 N N . ALA A 1 193 ? 0.305 -18.964 14.583 1.00 43.03 193 ALA A N 1
ATOM 1588 C CA . ALA A 1 193 ? 1.010 -20.078 15.221 1.00 43.03 193 ALA A CA 1
ATOM 1589 C C . ALA A 1 193 ? 2.023 -19.654 16.313 1.00 43.03 193 ALA A C 1
ATOM 1591 O O . ALA A 1 193 ? 2.523 -20.523 17.025 1.00 43.03 193 ALA A O 1
ATOM 1592 N N . GLY A 1 194 ? 2.312 -18.353 16.475 1.00 42.41 194 GLY A N 1
ATOM 1593 C CA . GLY A 1 194 ? 3.331 -17.848 17.411 1.00 42.41 194 GLY A CA 1
ATOM 1594 C C . GLY A 1 194 ? 2.974 -16.566 18.174 1.00 42.41 194 GLY A C 1
ATOM 1595 O O . GLY A 1 194 ? 3.877 -15.880 18.640 1.00 42.41 194 GLY A O 1
ATOM 1596 N N . PHE A 1 195 ? 1.692 -16.207 18.281 1.00 45.06 195 PHE A N 1
ATOM 1597 C CA . PHE A 1 195 ? 1.268 -14.940 18.890 1.00 45.06 195 PHE A CA 1
ATOM 1598 C C . PHE A 1 195 ? 1.232 -15.034 20.429 1.00 45.06 195 PHE A C 1
ATOM 1600 O O . PHE A 1 195 ? 0.295 -15.600 20.995 1.00 45.06 195 PHE A O 1
ATOM 1607 N N . ASP A 1 196 ? 2.239 -14.468 21.099 1.00 41.03 196 ASP A N 1
ATOM 1608 C CA . ASP A 1 196 ? 2.282 -14.274 22.555 1.00 41.03 196 ASP A CA 1
ATOM 1609 C C . ASP A 1 196 ? 2.309 -12.761 22.827 1.00 41.03 196 ASP A C 1
ATOM 1611 O O . ASP A 1 196 ? 3.149 -12.049 22.275 1.00 41.03 196 ASP A O 1
ATOM 1615 N N . THR A 1 197 ? 1.356 -12.231 23.599 1.00 43.03 197 THR A N 1
ATOM 1616 C CA . THR A 1 197 ? 1.140 -10.775 23.740 1.00 43.03 197 THR A CA 1
ATOM 1617 C C . THR A 1 197 ? 1.254 -10.314 25.192 1.00 43.03 197 THR A C 1
ATOM 1619 O O . THR A 1 197 ? 0.239 -10.205 25.888 1.00 43.03 197 THR A O 1
ATOM 1622 N N . PRO A 1 198 ? 2.464 -10.019 25.689 1.00 40.03 198 PRO A N 1
ATOM 1623 C CA . PRO A 1 198 ? 2.631 -9.477 27.029 1.00 40.03 198 PRO A CA 1
ATOM 1624 C C . PRO A 1 198 ? 2.107 -8.033 27.093 1.00 40.03 198 PRO A C 1
ATOM 1626 O O . PRO A 1 198 ? 2.588 -7.174 26.366 1.00 40.03 198 PRO A O 1
ATOM 1629 N N . GLY A 1 199 ? 1.153 -7.748 27.984 1.00 42.28 199 GLY A N 1
ATOM 1630 C CA . GLY A 1 199 ? 0.767 -6.382 28.379 1.00 42.28 199 GLY A CA 1
ATOM 1631 C C . GLY A 1 199 ? -0.262 -5.651 27.502 1.00 42.28 199 GLY A C 1
ATOM 1632 O O . GLY A 1 199 ? -0.513 -4.468 27.726 1.00 42.28 199 GLY A O 1
ATOM 1633 N N . ILE A 1 200 ? -0.916 -6.345 26.568 1.00 45.25 200 ILE A N 1
ATOM 1634 C CA . ILE A 1 200 ? -2.263 -5.961 26.115 1.00 45.25 200 ILE A CA 1
ATOM 1635 C C . ILE A 1 200 ? -3.268 -6.461 27.169 1.00 45.25 200 ILE A C 1
ATOM 1637 O O . ILE A 1 200 ? -3.123 -7.602 27.610 1.00 45.25 200 ILE A O 1
ATOM 1641 N N . PRO A 1 201 ? -4.288 -5.673 27.574 1.00 47.75 201 PRO A N 1
ATOM 1642 C CA . PRO A 1 201 ? -5.345 -6.177 28.450 1.00 47.75 201 PRO A CA 1
ATOM 1643 C C . PRO A 1 201 ? -5.961 -7.461 27.879 1.00 47.75 201 PRO A C 1
ATOM 1645 O O . PRO A 1 201 ? -6.330 -7.488 26.702 1.00 47.75 201 PRO A O 1
ATOM 1648 N N . ASP A 1 202 ? -6.115 -8.504 28.700 1.00 47.88 202 ASP A N 1
ATOM 1649 C CA . ASP A 1 202 ? -6.594 -9.832 28.271 1.00 47.88 202 ASP A CA 1
ATOM 1650 C C . ASP A 1 202 ? -7.893 -9.780 27.442 1.00 47.88 202 ASP A C 1
ATOM 1652 O O . ASP A 1 202 ? -8.135 -10.646 26.610 1.00 47.88 202 ASP A O 1
ATOM 1656 N N . GLU A 1 203 ? -8.711 -8.740 27.613 1.00 49.81 203 GLU A N 1
ATOM 1657 C CA . GLU A 1 203 ? -9.957 -8.460 26.886 1.00 49.81 203 GLU A CA 1
ATOM 1658 C C . GLU A 1 203 ? -9.754 -8.059 25.417 1.00 49.81 203 GLU A C 1
ATOM 1660 O O . GLU A 1 203 ? -10.490 -8.495 24.528 1.00 49.81 203 GLU A O 1
ATOM 1665 N N . VAL A 1 204 ? -8.746 -7.230 25.154 1.00 46.94 204 VAL A N 1
ATOM 1666 C CA . VAL A 1 204 ? -8.348 -6.793 23.811 1.00 46.94 204 VAL A CA 1
ATOM 1667 C C . VAL A 1 204 ? -7.722 -7.983 23.074 1.00 46.94 204 VAL A C 1
ATOM 1669 O O . VAL A 1 204 ? -8.023 -8.228 21.904 1.00 46.94 204 VAL A O 1
ATOM 1672 N N . LEU A 1 205 ? -6.974 -8.818 23.804 1.00 51.22 205 LEU A N 1
ATOM 1673 C CA . LEU A 1 205 ? -6.495 -10.114 23.329 1.00 51.22 205 LEU A CA 1
ATOM 1674 C C . LEU A 1 205 ? -7.634 -11.126 23.108 1.00 51.22 205 LEU A C 1
ATOM 1676 O O . LEU A 1 205 ? -7.582 -11.922 22.172 1.00 51.22 205 LEU A O 1
ATOM 1680 N N . LEU A 1 206 ? -8.681 -11.110 23.934 1.00 50.44 206 LEU A N 1
ATOM 1681 C CA . LEU A 1 206 ? -9.873 -11.943 23.755 1.00 50.44 206 LEU A CA 1
ATOM 1682 C C . LEU A 1 206 ? -10.622 -11.542 22.479 1.00 50.44 206 LEU A C 1
ATOM 1684 O O . LEU A 1 206 ? -11.029 -12.404 21.706 1.00 50.44 206 LEU A O 1
ATOM 1688 N N . THR A 1 207 ? -10.739 -10.236 22.242 1.00 50.50 207 THR A N 1
ATOM 1689 C CA . THR A 1 207 ? -11.344 -9.643 21.045 1.00 50.50 207 THR A CA 1
ATOM 1690 C C . THR A 1 207 ? -10.543 -9.998 19.789 1.00 50.50 207 THR A C 1
ATOM 1692 O O . THR A 1 207 ? -11.128 -10.426 18.795 1.00 50.50 207 THR A O 1
ATOM 1695 N N . LEU A 1 208 ? -9.205 -9.943 19.857 1.00 51.44 208 LEU A N 1
ATOM 1696 C CA . LEU A 1 208 ? -8.310 -10.507 18.838 1.00 51.44 208 LEU A CA 1
ATOM 1697 C C . LEU A 1 208 ? -8.562 -11.988 18.625 1.00 51.44 208 LEU A C 1
ATOM 1699 O O . LEU A 1 208 ? -8.745 -12.407 17.495 1.00 51.44 208 LEU A O 1
ATOM 1703 N N . LYS A 1 209 ? -8.583 -12.797 19.688 1.00 52.34 209 LYS A N 1
ATOM 1704 C CA . LYS A 1 209 ? -8.817 -14.241 19.583 1.00 52.34 209 LYS A CA 1
ATOM 1705 C C . LYS A 1 209 ? -10.187 -14.543 18.971 1.00 52.34 209 LYS A C 1
ATOM 1707 O O . LYS A 1 209 ? -10.289 -15.529 18.250 1.00 52.34 209 LYS A O 1
ATOM 1712 N N . TRP A 1 210 ? -11.209 -13.706 19.178 1.00 54.41 210 TRP A N 1
ATOM 1713 C CA . TRP A 1 210 ? -12.509 -13.825 18.495 1.00 54.41 210 TRP A CA 1
ATOM 1714 C C . TRP A 1 210 ? -12.441 -13.428 17.031 1.00 54.41 210 TRP A C 1
ATOM 1716 O O . TRP A 1 210 ? -12.998 -14.126 16.189 1.00 54.41 210 TRP A O 1
ATOM 1726 N N . TYR A 1 211 ? -11.736 -12.344 16.720 1.00 51.88 211 TYR A N 1
ATOM 1727 C CA . TYR A 1 211 ? -11.508 -11.918 15.347 1.00 51.88 211 TYR A CA 1
ATOM 1728 C C . TYR A 1 211 ? -10.710 -12.975 14.563 1.00 51.88 211 TYR A C 1
ATOM 1730 O O . TYR A 1 211 ? -11.102 -13.399 13.482 1.00 51.88 211 TYR A O 1
ATOM 1738 N N . LEU A 1 212 ? -9.659 -13.522 15.169 1.00 48.09 212 LEU A N 1
ATOM 1739 C CA . LEU A 1 212 ? -8.863 -14.646 14.673 1.00 48.09 212 LEU A CA 1
ATOM 1740 C C . LEU A 1 212 ? -9.678 -15.939 14.534 1.00 48.09 212 LEU A C 1
ATOM 1742 O O . LEU A 1 212 ? -9.393 -16.764 13.663 1.00 48.09 212 LEU A O 1
ATOM 1746 N N . TRP A 1 213 ? -10.722 -16.122 15.348 1.00 46.00 213 TRP A N 1
ATOM 1747 C CA . TRP A 1 213 ? -11.632 -17.266 15.264 1.00 46.00 213 TRP A CA 1
ATOM 1748 C C . TRP A 1 213 ? -12.489 -17.252 13.986 1.00 46.00 213 TRP A C 1
ATOM 1750 O O . TRP A 1 213 ? -12.811 -18.330 13.479 1.00 46.00 213 TRP A O 1
ATOM 1760 N N . LEU A 1 214 ? -12.749 -16.081 13.375 1.00 45.41 214 LEU A N 1
ATOM 1761 C CA . LEU A 1 214 ? -13.319 -15.981 12.013 1.00 45.41 214 LEU A CA 1
ATOM 1762 C C . LEU A 1 214 ? -12.457 -16.724 10.972 1.00 45.41 214 LEU A C 1
ATOM 1764 O O . LEU A 1 214 ? -12.970 -17.206 9.956 1.00 45.41 214 LEU A O 1
ATOM 1768 N N . GLY A 1 215 ? -11.155 -16.878 11.243 1.00 39.97 215 GLY A N 1
ATOM 1769 C CA . GLY A 1 215 ? -10.209 -17.669 10.454 1.00 39.97 215 GLY A CA 1
ATOM 1770 C C . GLY A 1 215 ? -10.430 -19.187 10.506 1.00 39.97 215 GLY A C 1
ATOM 1771 O O . GLY A 1 215 ? -9.890 -19.897 9.658 1.00 39.97 215 GLY A O 1
ATOM 1772 N N . LYS A 1 216 ? -11.245 -19.711 11.437 1.00 45.06 216 LYS A N 1
ATOM 1773 C CA . LYS A 1 216 ? -11.583 -21.150 11.533 1.00 45.06 216 LYS A CA 1
ATOM 1774 C C . LYS A 1 216 ? -12.889 -21.546 10.832 1.00 45.06 216 LYS A C 1
ATOM 1776 O O . LYS A 1 216 ? -13.331 -22.683 10.980 1.00 45.06 216 LYS A O 1
ATOM 1781 N N . GLY A 1 217 ? -13.502 -20.643 10.061 1.00 40.22 217 GLY A N 1
ATOM 1782 C CA . GLY A 1 217 ? -14.632 -20.976 9.183 1.00 40.22 217 GLY A CA 1
ATOM 1783 C C . GLY A 1 217 ? -15.953 -21.292 9.894 1.00 40.22 217 GLY A C 1
ATOM 1784 O O . GLY A 1 217 ? -16.825 -21.905 9.287 1.00 40.22 217 GLY A O 1
ATOM 1785 N N . LYS A 1 218 ? -16.119 -20.894 11.159 1.00 41.03 218 LYS A N 1
ATOM 1786 C CA . LYS A 1 218 ? -17.404 -20.974 11.868 1.00 41.03 218 LYS A CA 1
ATOM 1787 C C . LYS A 1 218 ? -18.129 -19.625 11.789 1.00 41.03 218 LYS A C 1
ATOM 1789 O O . LYS A 1 218 ? -17.480 -18.583 11.855 1.00 41.03 218 LYS A O 1
ATOM 1794 N N . GLU A 1 219 ? -19.455 -19.660 11.628 1.00 42.59 219 GLU A N 1
ATOM 1795 C CA . GLU A 1 219 ? -20.334 -18.486 11.765 1.00 42.59 219 GLU A CA 1
ATOM 1796 C C . GLU A 1 219 ? -20.060 -17.766 13.092 1.00 42.59 219 GLU A C 1
ATOM 1798 O O . GLU A 1 219 ? -19.725 -18.427 14.078 1.00 42.59 219 GLU A O 1
ATOM 1803 N N . LEU A 1 220 ? -20.192 -16.430 13.115 1.00 40.59 220 LEU A N 1
ATOM 1804 C CA . LEU A 1 220 ? -19.951 -15.611 14.308 1.00 40.59 220 LEU A CA 1
ATOM 1805 C C . LEU A 1 220 ? -20.604 -16.246 15.550 1.00 40.59 220 LEU A C 1
ATOM 1807 O O . LEU A 1 220 ? -21.812 -16.503 15.540 1.00 40.59 220 LEU A O 1
ATOM 1811 N N . PRO A 1 221 ? -19.863 -16.457 16.650 1.00 38.44 221 PRO A N 1
ATOM 1812 C CA . PRO A 1 221 ? -20.497 -16.846 17.889 1.00 38.44 221 PRO A CA 1
ATOM 1813 C C . PRO A 1 221 ? -21.319 -15.648 18.378 1.00 38.44 221 PRO A C 1
ATOM 1815 O O . PRO A 1 221 ? -20.803 -14.549 18.560 1.00 38.44 221 PRO A O 1
ATOM 1818 N N . VAL A 1 222 ? -22.619 -15.865 18.597 1.00 40.16 222 VAL A N 1
ATOM 1819 C CA . VAL A 1 222 ? -23.585 -14.841 19.050 1.00 40.16 222 VAL A CA 1
ATOM 1820 C C . VAL A 1 222 ? -23.179 -14.225 20.401 1.00 40.16 222 VAL A C 1
ATOM 1822 O O . VAL A 1 222 ? -23.687 -13.171 20.787 1.00 40.16 222 VAL A O 1
ATOM 1825 N N . LYS A 1 223 ? -22.255 -14.867 21.130 1.00 42.41 223 LYS A N 1
ATOM 1826 C CA . LYS A 1 223 ? -21.721 -14.392 22.402 1.00 42.41 223 LYS A CA 1
ATOM 1827 C C . LYS A 1 223 ? -20.210 -14.640 22.555 1.00 42.41 223 LYS A C 1
ATOM 1829 O O . LYS A 1 223 ? -19.704 -15.642 22.051 1.00 42.41 223 LYS A O 1
ATOM 1834 N N . PRO A 1 224 ? -19.531 -13.776 23.333 1.00 41.03 224 PRO A N 1
ATOM 1835 C CA . PRO A 1 224 ? -18.223 -14.044 23.933 1.00 41.03 224 PRO A CA 1
ATOM 1836 C C . PRO A 1 224 ? -18.103 -15.478 24.498 1.00 41.03 224 PRO A C 1
ATOM 1838 O O . PRO A 1 224 ? -19.016 -15.871 25.224 1.00 41.03 224 PRO A O 1
ATOM 1841 N N . PRO A 1 225 ? -17.013 -16.243 24.284 1.00 41.03 225 PRO A N 1
ATOM 1842 C CA . PRO A 1 225 ? -16.698 -17.432 25.070 1.00 41.03 225 PRO A CA 1
ATOM 1843 C C . PRO A 1 225 ? -16.604 -17.051 26.550 1.00 41.03 225 PRO A C 1
ATOM 1845 O O . PRO A 1 225 ? -15.905 -16.107 26.916 1.00 41.03 225 PRO A O 1
ATOM 1848 N N . GLU A 1 226 ? -17.323 -17.783 27.394 1.00 44.09 226 GLU A N 1
ATOM 1849 C CA . GLU A 1 226 ? -17.448 -17.509 28.830 1.00 44.09 226 GLU A CA 1
ATOM 1850 C C . GLU A 1 226 ? -16.224 -17.974 29.653 1.00 44.09 226 GLU A C 1
ATOM 1852 O O . GLU A 1 226 ? -16.168 -17.726 30.851 1.00 44.09 226 GLU A O 1
ATOM 1857 N N . GLU A 1 227 ? -15.222 -18.622 29.044 1.00 41.44 227 GLU A N 1
ATOM 1858 C CA . GLU A 1 227 ? -14.337 -19.547 29.777 1.00 41.44 227 GLU A CA 1
ATOM 1859 C C . GLU A 1 227 ? -12.987 -19.022 30.300 1.00 41.44 227 GLU A C 1
ATOM 1861 O O . GLU A 1 227 ? -12.278 -19.779 30.961 1.00 41.44 227 GLU A O 1
ATOM 1866 N N . HIS A 1 228 ? -12.614 -17.752 30.128 1.00 41.88 228 HIS A N 1
ATOM 1867 C CA . HIS A 1 228 ? -11.352 -17.243 30.698 1.00 41.88 228 HIS A CA 1
ATOM 1868 C C . HIS A 1 228 ? -11.531 -15.916 31.436 1.00 41.88 228 HIS A C 1
ATOM 1870 O O . HIS A 1 228 ? -11.048 -14.872 31.012 1.00 41.88 228 HIS A O 1
ATOM 1876 N N . THR A 1 229 ? -12.220 -15.961 32.575 1.00 40.50 229 THR A N 1
ATOM 1877 C CA . THR A 1 229 ? -12.172 -14.895 33.584 1.00 40.50 229 THR A CA 1
ATOM 1878 C C . THR A 1 229 ? -11.344 -15.365 34.774 1.00 40.50 229 THR A C 1
ATOM 1880 O O . THR A 1 229 ? -11.888 -15.779 35.797 1.00 40.50 229 THR A O 1
ATOM 1883 N N . SER A 1 230 ? -10.017 -15.324 34.656 1.00 39.69 230 SER A N 1
ATOM 1884 C CA . SER A 1 230 ? -9.149 -15.349 35.835 1.00 39.69 230 SER A CA 1
ATOM 1885 C C . SER A 1 230 ? -8.990 -13.925 36.370 1.00 39.69 230 SER A C 1
ATOM 1887 O O . SER A 1 230 ? -8.084 -13.202 35.982 1.00 39.69 230 SER A O 1
ATOM 1889 N N . ASP A 1 231 ? -9.936 -13.529 37.216 1.00 40.69 231 ASP A N 1
ATOM 1890 C CA . ASP A 1 231 ? -9.782 -12.795 38.484 1.00 40.69 231 ASP A CA 1
ATOM 1891 C C . ASP A 1 231 ? -8.839 -11.579 38.642 1.00 40.69 231 ASP A C 1
ATOM 1893 O O . ASP A 1 231 ? -8.635 -11.123 39.768 1.00 40.69 231 ASP A O 1
ATOM 1897 N N . LYS A 1 232 ? -8.281 -10.978 37.586 1.00 42.19 232 LYS A N 1
ATOM 1898 C CA . LYS A 1 232 ? -7.510 -9.729 37.715 1.00 42.19 232 LYS A CA 1
ATOM 1899 C C . LYS A 1 232 ? -7.754 -8.772 36.550 1.00 42.19 232 LYS A C 1
ATOM 1901 O O . LYS A 1 232 ? -7.198 -8.938 35.477 1.00 42.19 232 LYS A O 1
ATOM 1906 N N . GLY A 1 233 ? -8.528 -7.717 36.815 1.00 44.25 233 GLY A N 1
ATOM 1907 C CA . GLY A 1 233 ? -8.369 -6.430 36.121 1.00 44.25 233 GLY A CA 1
ATOM 1908 C C . GLY A 1 233 ? -9.483 -5.972 35.180 1.00 44.25 233 GLY A C 1
ATOM 1909 O O . GLY A 1 233 ? -9.379 -4.873 34.649 1.00 44.25 233 GLY A O 1
ATOM 1910 N N . ILE A 1 234 ? -10.554 -6.745 34.998 1.00 48.28 234 ILE A N 1
ATOM 1911 C CA . ILE A 1 234 ? -11.621 -6.387 34.052 1.00 48.28 234 ILE A CA 1
ATOM 1912 C C . ILE A 1 234 ? -12.650 -5.462 34.715 1.00 48.28 234 ILE A C 1
ATOM 1914 O O . ILE A 1 234 ? -13.315 -5.859 35.674 1.00 48.28 234 ILE A O 1
ATOM 1918 N N . THR A 1 235 ? -12.856 -4.254 34.175 1.00 55.44 235 THR A N 1
ATOM 1919 C CA . THR A 1 235 ? -14.069 -3.470 34.478 1.00 55.44 235 THR A CA 1
ATOM 1920 C C . THR A 1 235 ? -15.164 -3.856 33.480 1.00 55.44 235 THR A C 1
ATOM 1922 O O . THR A 1 235 ? -14.925 -3.923 32.277 1.00 55.44 235 THR A O 1
ATOM 1925 N N . GLY A 1 236 ? -16.399 -4.101 33.939 1.00 61.09 236 GLY A N 1
ATOM 1926 C CA . GLY A 1 236 ? -17.523 -4.431 33.041 1.00 61.09 236 GLY A CA 1
ATOM 1927 C C . GLY A 1 236 ? -17.804 -3.361 31.970 1.00 61.09 236 GLY A C 1
ATOM 1928 O O . GLY A 1 236 ? -18.444 -3.631 30.954 1.00 61.09 236 GLY A O 1
ATOM 1929 N N . GLU A 1 237 ? -17.283 -2.154 32.177 1.00 67.06 237 GLU A N 1
ATOM 1930 C CA . GLU A 1 237 ? -17.410 -1.012 31.288 1.00 67.06 237 GLU A CA 1
ATOM 1931 C C . GLU A 1 237 ? -16.612 -1.161 29.977 1.00 67.06 237 GLU A C 1
ATOM 1933 O O . GLU A 1 237 ? -17.166 -0.909 28.905 1.00 67.06 237 GLU A O 1
ATOM 1938 N N . ALA A 1 238 ? -15.355 -1.623 30.033 1.00 66.44 238 ALA A N 1
ATOM 1939 C CA . ALA A 1 238 ? -14.502 -1.818 28.852 1.00 66.44 238 ALA A CA 1
ATOM 1940 C C . ALA A 1 238 ? -15.104 -2.849 27.883 1.00 66.44 238 ALA A C 1
ATOM 1942 O O . ALA A 1 238 ? -15.294 -2.584 26.693 1.00 66.44 238 ALA A O 1
ATOM 1943 N N . ARG A 1 239 ? -15.530 -3.993 28.429 1.00 67.50 239 ARG A N 1
ATOM 1944 C CA . ARG A 1 239 ? -16.226 -5.050 27.685 1.00 67.50 239 ARG A CA 1
ATOM 1945 C C . ARG A 1 239 ? -17.508 -4.552 27.015 1.00 67.50 239 ARG A C 1
ATOM 1947 O O . ARG A 1 239 ? -17.820 -4.963 25.899 1.00 67.50 239 ARG A O 1
ATOM 1954 N N . THR A 1 240 ? -18.258 -3.683 27.690 1.00 72.50 240 THR A N 1
ATOM 1955 C CA . THR A 1 240 ? -19.493 -3.109 27.137 1.00 72.50 240 THR A CA 1
ATOM 1956 C C . THR A 1 240 ? -19.179 -2.194 25.955 1.00 72.50 240 THR A C 1
ATOM 1958 O O . THR A 1 240 ? -19.777 -2.357 24.895 1.00 72.50 240 THR A O 1
ATOM 1961 N N . ALA A 1 241 ? -18.173 -1.323 26.093 1.00 75.38 241 ALA A N 1
ATOM 1962 C CA . ALA A 1 241 ? -17.719 -0.424 25.032 1.00 75.38 241 ALA A CA 1
ATOM 1963 C C . ALA A 1 241 ? -17.303 -1.171 23.757 1.00 75.38 241 ALA A C 1
ATOM 1965 O O . ALA A 1 241 ? -17.730 -0.827 22.656 1.00 75.38 241 ALA A O 1
ATOM 1966 N N . ILE A 1 242 ? -16.491 -2.219 23.925 1.00 77.38 242 ILE A N 1
ATOM 1967 C CA . ILE A 1 242 ? -16.003 -3.052 22.824 1.00 77.38 242 ILE A CA 1
ATOM 1968 C C . ILE A 1 242 ? -17.183 -3.727 22.114 1.00 77.38 242 ILE A C 1
ATOM 1970 O O . ILE A 1 242 ? -17.292 -3.659 20.892 1.00 77.38 242 ILE A O 1
ATOM 1974 N N . ASN A 1 243 ? -18.108 -4.335 22.864 1.00 75.88 243 ASN A N 1
ATOM 1975 C CA . ASN A 1 243 ? -19.276 -4.998 22.280 1.00 75.88 243 ASN A CA 1
ATOM 1976 C C . ASN A 1 243 ? -20.190 -4.024 21.520 1.00 75.88 243 ASN A C 1
ATOM 1978 O O . ASN A 1 243 ? -20.669 -4.361 20.439 1.00 75.88 243 ASN A O 1
ATOM 1982 N N . GLU A 1 244 ? -20.441 -2.832 22.064 1.00 82.06 244 GLU A N 1
ATOM 1983 C CA . GLU A 1 244 ? -21.255 -1.802 21.406 1.00 82.06 244 GLU A CA 1
ATOM 1984 C C . GLU A 1 244 ? -20.639 -1.357 20.080 1.00 82.06 244 GLU A C 1
ATOM 1986 O O . GLU A 1 244 ? -21.343 -1.307 19.069 1.00 82.06 244 GLU A O 1
ATOM 1991 N N . PHE A 1 245 ? -19.330 -1.093 20.069 1.00 85.19 245 PHE A N 1
ATOM 1992 C CA . PHE A 1 245 ? -18.589 -0.767 18.853 1.00 85.19 245 PHE A CA 1
ATOM 1993 C C . PHE A 1 245 ? -18.717 -1.886 17.815 1.00 85.19 245 PHE A C 1
ATOM 1995 O O . PHE A 1 245 ? -19.134 -1.640 16.684 1.00 85.19 245 PHE A O 1
ATOM 2002 N N . TRP A 1 246 ? -18.480 -3.137 18.214 1.00 82.50 246 TRP A N 1
ATOM 2003 C CA . TRP A 1 246 ? -18.596 -4.282 17.312 1.00 82.50 246 TRP A CA 1
ATOM 2004 C C . TRP A 1 246 ? -19.974 -4.432 16.684 1.00 82.50 246 TRP A C 1
ATOM 2006 O O . TRP A 1 246 ? -20.080 -4.692 15.489 1.00 82.50 246 TRP A O 1
ATOM 2016 N N . GLN A 1 247 ? -21.041 -4.216 17.450 1.00 81.12 247 GLN A N 1
ATOM 2017 C CA . GLN A 1 247 ? -22.396 -4.250 16.900 1.00 81.12 247 GLN A CA 1
ATOM 2018 C C . GLN A 1 247 ? -22.617 -3.186 15.818 1.00 81.12 247 GLN A C 1
ATOM 2020 O O . GLN A 1 247 ? -23.405 -3.415 14.900 1.00 81.12 247 GLN A O 1
ATOM 2025 N N . LYS A 1 248 ? -21.934 -2.038 15.890 1.00 83.81 248 LYS A N 1
ATOM 2026 C CA . LYS A 1 248 ? -21.973 -1.022 14.829 1.00 83.81 248 LYS A CA 1
ATOM 2027 C C . LYS A 1 248 ? -21.157 -1.434 13.607 1.00 83.81 248 LYS A C 1
ATOM 2029 O O . LYS A 1 248 ? -21.636 -1.237 12.490 1.00 83.81 248 LYS A O 1
ATOM 2034 N N . VAL A 1 249 ? -19.985 -2.045 13.807 1.00 84.38 249 VAL A N 1
ATOM 2035 C CA . VAL A 1 249 ? -19.142 -2.577 12.719 1.00 84.38 249 VAL A CA 1
ATOM 2036 C C . VAL A 1 249 ? -19.915 -3.622 11.912 1.00 84.38 249 VAL A C 1
ATOM 2038 O O . VAL A 1 249 ? -20.023 -3.494 10.696 1.00 84.38 249 VAL A O 1
ATOM 2041 N N . LEU A 1 250 ? -20.549 -4.588 12.590 1.00 79.56 250 LEU A N 1
ATOM 2042 C CA . LEU A 1 250 ? -21.369 -5.630 11.954 1.00 79.56 250 LEU A CA 1
ATOM 2043 C C . LEU A 1 250 ? -22.554 -5.057 11.158 1.00 79.56 250 LEU A C 1
ATOM 2045 O O . LEU A 1 250 ? -22.972 -5.641 10.165 1.00 79.56 250 LEU A O 1
ATOM 2049 N N . LYS A 1 251 ? -23.102 -3.913 11.586 1.00 82.25 251 LYS A N 1
ATOM 2050 C CA . LYS A 1 251 ? -24.198 -3.209 10.896 1.00 82.25 251 LYS A CA 1
ATOM 2051 C C . LYS A 1 251 ? -23.717 -2.271 9.781 1.00 82.25 251 LYS A C 1
ATOM 2053 O O . LYS A 1 251 ? -24.551 -1.616 9.163 1.00 82.25 251 LYS A O 1
ATOM 2058 N N . GLY A 1 252 ? -22.405 -2.168 9.550 1.00 76.50 252 GLY A N 1
ATOM 2059 C CA . GLY A 1 252 ? -21.810 -1.292 8.537 1.00 76.50 252 GLY A CA 1
ATOM 2060 C C . GLY A 1 252 ? -21.873 0.205 8.864 1.00 76.50 252 GLY A C 1
ATOM 2061 O O . GLY A 1 252 ? -21.716 1.025 7.967 1.00 76.50 252 GLY A O 1
ATOM 2062 N N . GLY A 1 253 ? -22.129 0.575 10.124 1.00 81.88 253 GLY A N 1
ATOM 2063 C CA . GLY A 1 253 ? -22.267 1.973 10.553 1.00 81.88 253 GLY A CA 1
ATOM 2064 C C . GLY A 1 253 ? -21.039 2.555 11.257 1.00 81.88 253 GLY A C 1
ATOM 2065 O O . GLY A 1 253 ? -21.047 3.740 11.576 1.00 81.88 253 GLY A O 1
ATOM 2066 N N . ALA A 1 254 ? -20.017 1.740 11.532 1.00 88.19 254 ALA A N 1
ATOM 2067 C CA . ALA A 1 254 ? -18.868 2.169 12.321 1.00 88.19 254 ALA A CA 1
ATOM 2068 C C . ALA A 1 254 ? -17.862 2.999 11.518 1.00 88.19 254 ALA A C 1
ATOM 2070 O O . ALA A 1 254 ? -17.357 2.549 10.485 1.00 88.19 254 ALA A O 1
ATOM 2071 N N . SER A 1 255 ? -17.523 4.181 12.033 1.00 94.81 255 SER A N 1
ATOM 2072 C CA . SER A 1 255 ? -16.541 5.098 11.443 1.00 94.81 255 SER A CA 1
ATOM 2073 C C . SER A 1 255 ? -15.197 5.058 12.178 1.00 94.81 255 SER A C 1
ATOM 2075 O O . SER A 1 255 ? -15.109 4.576 13.308 1.00 94.81 255 SER A O 1
ATOM 2077 N N . ALA A 1 256 ? -14.156 5.620 11.558 1.00 95.31 256 ALA A N 1
ATOM 2078 C CA . ALA A 1 256 ? -12.850 5.795 12.198 1.00 95.31 256 ALA A CA 1
ATOM 2079 C C . ALA A 1 256 ? -12.926 6.664 13.470 1.00 95.31 256 ALA A C 1
ATOM 2081 O O . ALA A 1 256 ? -12.171 6.456 14.412 1.00 95.31 256 ALA A O 1
ATOM 2082 N N . GLU A 1 257 ? -13.881 7.595 13.549 1.00 95.62 257 GLU A N 1
ATOM 2083 C CA . GLU A 1 257 ? -14.121 8.377 14.771 1.00 95.62 257 GLU A CA 1
ATOM 2084 C C . GLU A 1 257 ? -14.585 7.505 15.938 1.00 95.62 257 GLU A C 1
ATOM 2086 O O . GLU A 1 257 ? -14.190 7.718 17.083 1.00 95.62 257 GLU A O 1
ATOM 2091 N N . GLU A 1 258 ? -15.407 6.492 15.663 1.00 94.12 258 GLU A N 1
ATOM 2092 C CA . GLU A 1 258 ? -15.837 5.551 16.695 1.00 94.12 258 GLU A CA 1
ATOM 2093 C C . GLU A 1 258 ? -14.687 4.637 17.133 1.00 94.12 258 GLU A C 1
ATOM 2095 O O . GLU A 1 258 ? -14.590 4.318 18.321 1.00 94.12 258 GLU A O 1
ATOM 2100 N N . SER A 1 259 ? -13.780 4.278 16.213 1.00 94.12 259 SER A N 1
ATOM 2101 C CA . SER A 1 259 ? -12.525 3.591 16.549 1.00 94.12 259 SER A CA 1
ATOM 2102 C C . SER A 1 259 ? -11.654 4.448 17.475 1.00 94.12 259 SER A C 1
ATOM 2104 O O . SER A 1 259 ? -11.139 3.950 18.477 1.00 94.12 259 SER A O 1
ATOM 2106 N N . LEU A 1 260 ? -11.536 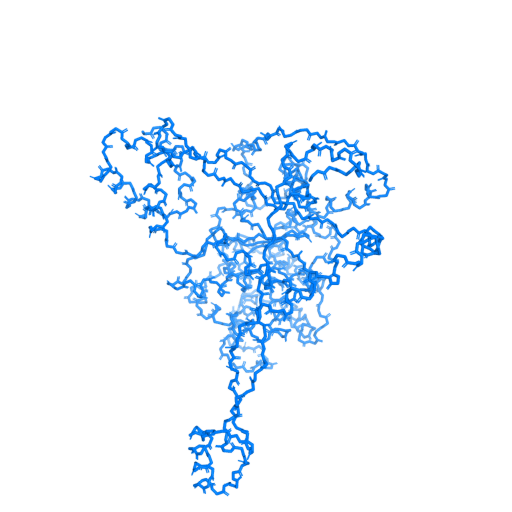5.751 17.188 1.00 95.19 260 LEU A N 1
ATOM 2107 C CA . LEU A 1 260 ? -10.782 6.707 18.003 1.00 95.19 260 LEU A CA 1
ATOM 2108 C C . LEU A 1 260 ? -11.393 6.906 19.390 1.00 95.19 260 LEU A C 1
ATOM 2110 O O . LEU A 1 260 ? -10.667 6.912 20.385 1.00 95.19 260 LEU A O 1
ATOM 2114 N N . GLU A 1 261 ? -12.715 7.019 19.492 1.00 93.12 261 GLU A N 1
ATOM 2115 C CA . GLU A 1 261 ? -13.381 7.146 20.791 1.00 93.12 261 GLU A CA 1
ATOM 2116 C C . GLU A 1 261 ? -13.197 5.886 21.648 1.00 93.12 261 GLU A C 1
ATOM 2118 O O . GLU A 1 261 ? -12.916 5.982 22.849 1.00 93.12 261 GLU A O 1
ATOM 2123 N N . LEU A 1 262 ? -13.277 4.697 21.036 1.00 89.50 262 LEU A N 1
ATOM 2124 C CA . LEU A 1 262 ? -12.973 3.447 21.729 1.00 89.50 262 LEU A CA 1
ATOM 2125 C C . LEU A 1 262 ? -11.511 3.420 22.199 1.00 89.50 262 LEU A C 1
ATOM 2127 O O . LEU A 1 262 ? -11.261 3.133 23.372 1.00 89.50 262 LEU A O 1
ATOM 2131 N N . ALA A 1 263 ? -10.559 3.789 21.339 1.00 89.25 263 ALA A N 1
ATOM 2132 C CA . ALA A 1 263 ? -9.143 3.864 21.691 1.00 89.25 263 ALA A CA 1
ATOM 2133 C C . ALA A 1 263 ? -8.881 4.837 22.854 1.00 89.25 263 ALA A C 1
ATOM 2135 O O . ALA A 1 263 ? -8.192 4.481 23.810 1.00 89.25 263 ALA A O 1
ATOM 2136 N N . ARG A 1 264 ? -9.500 6.027 22.852 1.00 90.69 264 ARG A N 1
ATOM 2137 C CA . ARG A 1 264 ? -9.415 6.995 23.963 1.00 90.69 264 ARG A CA 1
ATOM 2138 C C . ARG A 1 264 ? -10.015 6.456 25.259 1.00 90.69 264 ARG A C 1
ATOM 2140 O O . ARG A 1 264 ? -9.511 6.751 26.347 1.00 90.69 264 ARG A O 1
ATOM 2147 N N . ARG A 1 265 ? -11.110 5.695 25.188 1.00 86.38 265 ARG A N 1
ATOM 2148 C CA . ARG A 1 265 ? -11.715 5.056 26.369 1.00 86.38 265 ARG A CA 1
ATOM 2149 C C . ARG A 1 265 ? -10.777 4.004 26.958 1.00 86.38 265 ARG A C 1
ATOM 2151 O O . ARG A 1 265 ? -10.528 4.043 28.161 1.00 86.38 265 ARG A O 1
ATOM 2158 N N . LEU A 1 266 ? -10.201 3.148 26.113 1.00 80.50 266 LEU A N 1
ATOM 2159 C CA . LEU A 1 266 ? -9.206 2.151 26.518 1.00 80.50 266 LEU A CA 1
ATOM 2160 C C . LEU A 1 266 ? -7.953 2.817 27.107 1.00 80.50 266 LEU A C 1
ATOM 2162 O O . LEU A 1 266 ? -7.515 2.435 28.188 1.00 80.50 266 LEU A O 1
ATOM 2166 N N . TYR A 1 267 ? -7.447 3.873 26.465 1.00 81.50 267 TYR A N 1
ATOM 2167 C CA . TYR A 1 267 ? -6.308 4.662 26.940 1.00 81.50 267 TYR A CA 1
ATOM 2168 C C . TYR A 1 267 ? -6.540 5.236 28.347 1.00 81.50 267 TYR A C 1
ATOM 2170 O O . TYR A 1 267 ? -5.663 5.172 29.209 1.00 81.50 267 TYR A O 1
ATOM 2178 N N . ARG A 1 268 ? -7.734 5.786 28.617 1.00 82.56 268 ARG A N 1
ATOM 2179 C CA . ARG A 1 268 ? -8.089 6.310 29.949 1.00 82.56 268 ARG A CA 1
ATOM 2180 C C . ARG A 1 268 ? -8.092 5.216 31.015 1.00 82.56 268 ARG A C 1
ATOM 2182 O O . ARG A 1 268 ? -7.622 5.463 32.121 1.00 82.56 268 ARG A O 1
ATOM 2189 N N . MET A 1 269 ? -8.596 4.030 30.678 1.00 72.19 269 MET A N 1
ATOM 2190 C CA . MET A 1 269 ? -8.678 2.891 31.596 1.00 72.19 269 MET A CA 1
ATOM 2191 C C . MET A 1 269 ? -7.294 2.33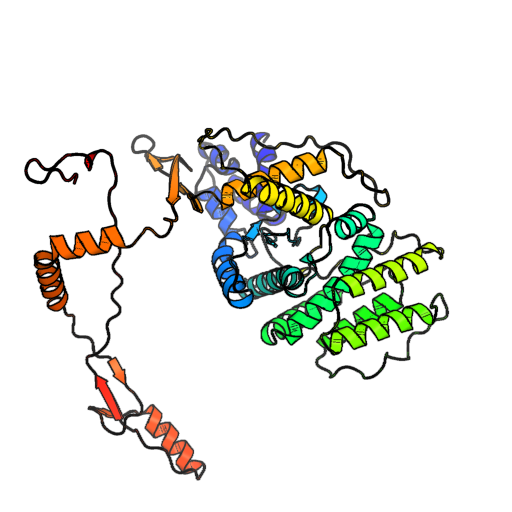4 31.945 1.00 72.19 269 MET A C 1
ATOM 2193 O O . MET A 1 269 ? -7.024 2.043 33.112 1.00 72.19 269 MET A O 1
ATOM 2197 N N . THR A 1 270 ? -6.391 2.234 30.968 1.00 68.19 270 THR A N 1
ATOM 2198 C CA . THR A 1 270 ? -5.033 1.726 31.204 1.00 68.19 270 THR A CA 1
ATOM 2199 C C . THR A 1 270 ? -4.154 2.734 31.937 1.00 68.19 270 THR A C 1
ATOM 2201 O O . THR A 1 270 ? -3.379 2.332 32.795 1.00 68.19 270 THR A O 1
ATOM 2204 N N . LYS A 1 271 ? -4.348 4.044 31.724 1.00 62.66 271 LYS A N 1
ATOM 2205 C CA . LYS A 1 271 ? -3.653 5.109 32.476 1.00 62.66 271 LYS A CA 1
ATOM 2206 C C . LYS A 1 271 ? -4.034 5.166 33.965 1.00 62.66 271 LYS A C 1
ATOM 2208 O O . LYS A 1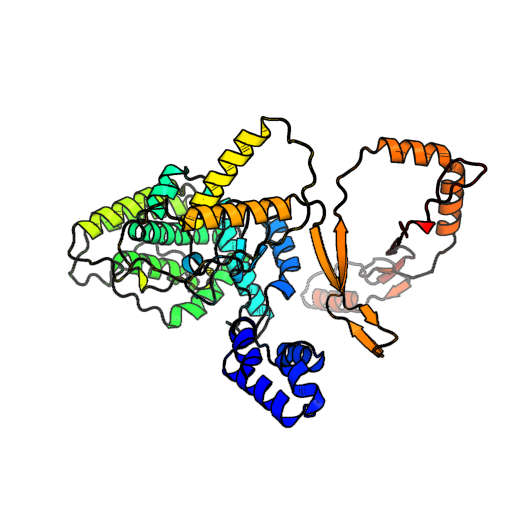 271 ? -3.279 5.711 34.765 1.00 62.66 271 LYS A O 1
ATOM 2213 N N . THR A 1 272 ? -5.197 4.631 34.347 1.00 47.97 272 THR A N 1
ATOM 2214 C CA . THR A 1 272 ? -5.646 4.553 35.752 1.00 47.97 272 THR A CA 1
ATOM 2215 C C . THR A 1 272 ? -5.185 3.295 36.497 1.00 47.97 272 THR A C 1
ATOM 2217 O O . THR A 1 272 ? -5.388 3.214 37.707 1.00 47.97 272 THR A O 1
ATOM 2220 N N . GLY A 1 273 ? -4.572 2.325 35.808 1.00 45.47 273 GLY A N 1
ATOM 2221 C CA . GLY A 1 273 ? -4.026 1.099 36.398 1.00 45.47 273 GLY A CA 1
ATOM 2222 C C . GLY A 1 273 ? -2.503 1.012 36.267 1.00 45.47 273 GLY A C 1
ATOM 2223 O O . GLY A 1 273 ? -1.912 1.668 35.419 1.00 45.47 273 GLY A O 1
ATOM 2224 N N . ASP A 1 274 ? -1.875 0.153 37.076 1.00 36.06 274 ASP A N 1
ATOM 2225 C CA . ASP A 1 274 ? -0.426 -0.161 37.111 1.00 36.06 274 ASP A CA 1
ATOM 2226 C C . ASP A 1 274 ? 0.138 -0.778 35.802 1.00 36.06 274 ASP A C 1
ATOM 2228 O O . ASP A 1 274 ? 1.232 -1.340 35.777 1.00 36.06 274 ASP A O 1
ATOM 2232 N N . ALA A 1 275 ? -0.608 -0.722 34.696 1.00 45.59 275 ALA A N 1
ATOM 2233 C CA . ALA A 1 275 ? -0.198 -1.254 33.406 1.00 45.59 275 ALA A CA 1
ATOM 2234 C C . ALA A 1 275 ? 0.746 -0.257 32.718 1.00 45.59 275 ALA A C 1
ATOM 2236 O O . ALA A 1 275 ? 0.317 0.616 31.963 1.00 45.59 275 ALA A O 1
ATOM 2237 N N . SER A 1 276 ? 2.049 -0.385 32.979 1.00 41.75 276 SER A N 1
ATOM 2238 C CA . SER A 1 276 ? 3.074 0.273 32.173 1.00 41.75 276 SER A CA 1
ATOM 2239 C C . SER A 1 276 ? 2.864 -0.112 30.702 1.00 41.75 276 SER A C 1
ATOM 2241 O O . SER A 1 276 ? 2.835 -1.288 30.343 1.00 41.75 276 SER A O 1
ATOM 2243 N N . GLY A 1 277 ? 2.694 0.881 29.825 1.00 41.66 277 GLY A N 1
ATOM 2244 C CA . GLY A 1 277 ? 2.460 0.700 28.383 1.00 41.66 277 GLY A CA 1
ATOM 2245 C C . GLY A 1 277 ? 3.591 -0.002 27.608 1.00 41.66 277 GLY A C 1
ATOM 2246 O O . GLY A 1 277 ? 3.551 -0.030 26.383 1.00 41.66 277 GLY A O 1
ATOM 2247 N N . GLU A 1 278 ? 4.574 -0.590 28.297 1.00 40.53 278 GLU A N 1
ATOM 2248 C CA . GLU A 1 278 ? 5.715 -1.340 27.752 1.00 40.53 278 GLU A CA 1
ATOM 2249 C C . GLU A 1 278 ? 5.312 -2.646 27.038 1.00 40.53 278 GLU A C 1
ATOM 2251 O O . GLU A 1 278 ? 6.122 -3.240 26.324 1.00 40.53 278 GLU A O 1
ATOM 2256 N N . GLY A 1 279 ? 4.075 -3.120 27.224 1.00 37.66 279 GLY A N 1
ATOM 2257 C CA . GLY A 1 279 ? 3.576 -4.347 26.598 1.00 37.66 279 GLY A CA 1
ATOM 2258 C C . GLY A 1 279 ? 3.072 -4.191 25.162 1.00 37.66 279 GLY A C 1
ATOM 2259 O O . GLY A 1 279 ? 3.340 -5.042 24.317 1.00 37.66 279 GLY A O 1
ATOM 2260 N N . LEU A 1 280 ? 2.392 -3.081 24.847 1.00 40.91 280 LEU A N 1
ATOM 2261 C CA . LEU A 1 280 ? 1.750 -2.889 23.535 1.00 40.91 280 LEU A CA 1
ATOM 2262 C C . LEU A 1 280 ? 2.758 -2.774 22.377 1.00 40.91 280 LEU A C 1
ATOM 2264 O O . LEU A 1 280 ? 2.441 -3.133 21.252 1.00 40.91 280 LEU A O 1
ATOM 2268 N N . GLY A 1 281 ? 3.981 -2.305 22.641 1.00 37.78 281 GLY A N 1
ATOM 2269 C CA . GLY A 1 281 ? 5.048 -2.263 21.632 1.00 37.78 281 GLY A CA 1
ATOM 2270 C C . GLY A 1 281 ? 5.645 -3.638 21.298 1.00 37.78 281 GLY A C 1
ATOM 2271 O O . GLY A 1 281 ? 6.275 -3.793 20.256 1.00 37.78 281 GLY A O 1
ATOM 2272 N N . LYS A 1 282 ? 5.443 -4.645 22.164 1.00 36.81 282 LYS A N 1
ATOM 2273 C CA . LYS A 1 282 ? 5.966 -6.015 21.996 1.00 36.81 282 LYS A CA 1
ATOM 2274 C C . LYS A 1 282 ? 4.983 -6.959 21.315 1.00 36.81 282 LYS A C 1
ATOM 2276 O O . LYS A 1 282 ? 5.362 -8.064 20.934 1.00 36.81 282 LYS A O 1
ATOM 2281 N N . THR A 1 283 ? 3.727 -6.554 21.171 1.00 42.94 283 THR A N 1
ATOM 2282 C CA . THR A 1 283 ? 2.726 -7.329 20.448 1.00 42.94 283 THR A CA 1
ATOM 2283 C C . THR A 1 283 ? 2.912 -7.075 18.964 1.00 42.94 283 THR A C 1
ATOM 2285 O O . THR A 1 283 ? 2.527 -6.020 18.467 1.00 42.94 283 THR A O 1
ATOM 2288 N N . GLY A 1 284 ? 3.569 -8.001 18.267 1.00 49.84 284 GLY A N 1
ATOM 2289 C CA . GLY A 1 284 ? 3.763 -7.874 16.824 1.00 49.84 284 GLY A CA 1
ATOM 2290 C C . GLY A 1 284 ? 2.412 -7.723 16.129 1.00 49.84 284 GLY A C 1
ATOM 2291 O O . GLY A 1 284 ? 1.509 -8.502 16.405 1.00 49.84 284 GLY A O 1
ATOM 2292 N N . ASN A 1 285 ? 2.244 -6.721 15.263 1.00 60.31 285 ASN A N 1
ATOM 2293 C CA . ASN A 1 285 ? 1.067 -6.659 14.395 1.00 60.31 285 ASN A CA 1
ATOM 2294 C C . ASN A 1 285 ? 1.094 -7.861 13.427 1.00 60.31 285 ASN A C 1
ATOM 2296 O O . ASN A 1 285 ? 2.149 -8.464 13.202 1.00 60.31 285 ASN A O 1
ATOM 2300 N N . MET A 1 286 ? -0.052 -8.220 12.845 1.00 73.25 286 MET A N 1
ATOM 2301 C CA . MET A 1 286 ? -0.050 -9.153 11.714 1.00 73.25 286 MET A CA 1
ATOM 2302 C C . MET A 1 286 ? 0.825 -8.569 10.614 1.00 73.25 286 MET A C 1
ATOM 2304 O O . MET A 1 286 ? 0.694 -7.390 10.283 1.00 73.25 286 MET A O 1
ATOM 2308 N N . ALA A 1 287 ? 1.711 -9.375 10.036 1.00 76.94 287 ALA A N 1
ATOM 2309 C CA . ALA A 1 287 ? 2.745 -8.844 9.156 1.00 76.94 287 ALA A CA 1
ATOM 2310 C C . ALA A 1 287 ? 2.132 -8.166 7.924 1.00 76.94 287 ALA A C 1
ATOM 2312 O O . ALA A 1 287 ? 2.670 -7.173 7.444 1.00 76.94 287 ALA A O 1
ATOM 2313 N N . TYR A 1 288 ? 0.985 -8.657 7.437 1.00 83.75 288 TYR A N 1
ATOM 2314 C CA . TYR A 1 288 ? 0.280 -8.038 6.310 1.00 83.75 288 TYR A CA 1
ATOM 2315 C C . TYR A 1 288 ? -0.356 -6.681 6.640 1.00 83.75 288 TYR A C 1
ATOM 2317 O O . TYR A 1 288 ? -0.593 -5.902 5.720 1.00 83.75 288 TYR A O 1
ATOM 2325 N N . ARG A 1 289 ? -0.649 -6.388 7.913 1.00 85.75 289 ARG A N 1
ATOM 2326 C CA . ARG A 1 289 ? -1.266 -5.114 8.315 1.00 85.75 289 ARG A CA 1
ATOM 2327 C C . ARG A 1 289 ? -0.277 -3.957 8.270 1.00 85.75 289 ARG A C 1
ATOM 2329 O O . ARG A 1 289 ? -0.661 -2.817 8.042 1.00 85.75 289 ARG A O 1
ATOM 2336 N N . GLY A 1 290 ? 1.016 -4.252 8.390 1.00 84.88 290 GLY A N 1
ATOM 2337 C CA . GLY A 1 290 ? 2.039 -3.217 8.430 1.00 84.88 290 GLY A CA 1
ATOM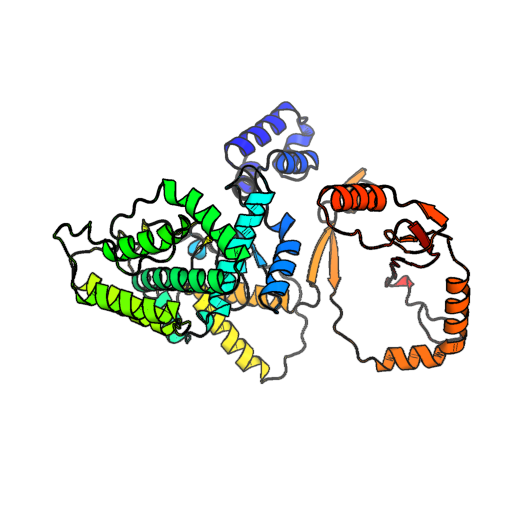 2338 C C . GLY A 1 290 ? 1.874 -2.341 9.673 1.00 84.88 290 GLY A C 1
ATOM 2339 O O . GLY A 1 290 ? 1.692 -2.872 10.769 1.00 84.88 290 GLY A O 1
ATOM 2340 N N . CYS A 1 291 ? 1.995 -1.022 9.509 1.00 84.62 291 CYS A N 1
ATOM 2341 C CA . CYS A 1 291 ? 1.780 -0.075 10.596 1.00 84.62 291 CYS A CA 1
ATOM 2342 C C . CYS A 1 291 ? 1.246 1.277 10.107 1.00 84.62 291 CYS A C 1
ATOM 2344 O O . CYS A 1 291 ? 1.791 1.868 9.165 1.00 84.62 291 CYS A O 1
ATOM 2346 N N . LEU A 1 292 ? 0.225 1.813 10.783 1.00 87.69 292 LEU A N 1
ATOM 2347 C CA . LEU A 1 292 ? -0.240 3.184 10.563 1.00 87.69 292 LEU A CA 1
ATOM 2348 C C . LEU A 1 292 ? 0.729 4.180 11.206 1.00 87.69 292 LEU A C 1
ATOM 2350 O O . LEU A 1 292 ? 0.738 4.403 12.416 1.00 87.69 292 LEU A O 1
ATOM 2354 N N . ARG A 1 293 ? 1.552 4.837 10.388 1.00 90.56 293 ARG A N 1
ATOM 2355 C CA . ARG A 1 293 ? 2.489 5.851 10.880 1.00 90.56 293 ARG A CA 1
ATOM 2356 C C . ARG A 1 293 ? 1.829 7.225 10.875 1.00 90.56 293 ARG A C 1
ATOM 2358 O O . ARG A 1 293 ? 1.856 7.932 9.874 1.00 90.56 293 ARG A O 1
ATOM 2365 N N . PHE A 1 294 ? 1.285 7.629 12.023 1.00 91.69 294 PHE A N 1
ATOM 2366 C CA . PHE A 1 294 ? 0.631 8.937 12.180 1.00 91.69 294 PHE A CA 1
ATOM 2367 C C . PHE A 1 294 ? 1.565 10.121 11.915 1.00 91.69 294 PHE A C 1
ATOM 2369 O O . PHE A 1 294 ? 1.098 11.145 11.438 1.00 91.69 294 PHE A O 1
ATOM 2376 N N . ASP A 1 295 ? 2.878 9.966 12.130 1.00 89.50 295 ASP A N 1
ATOM 2377 C CA . ASP A 1 295 ? 3.882 10.958 11.718 1.00 89.50 295 ASP A CA 1
ATOM 2378 C C . ASP A 1 295 ? 3.821 11.234 10.207 1.00 89.50 295 ASP A C 1
ATOM 2380 O O . ASP A 1 295 ? 3.788 12.382 9.773 1.00 89.50 295 ASP A O 1
ATOM 2384 N N . LEU A 1 296 ? 3.775 10.156 9.416 1.00 91.81 296 LEU A N 1
ATOM 2385 C CA . LEU A 1 296 ? 3.713 10.190 7.958 1.00 91.81 296 LEU A CA 1
ATOM 2386 C C . LEU A 1 296 ? 2.383 10.772 7.482 1.00 91.81 296 LEU A C 1
ATOM 2388 O O . LEU A 1 296 ? 2.374 11.659 6.630 1.00 91.81 296 LEU A O 1
ATOM 2392 N N . LEU A 1 297 ? 1.273 10.319 8.070 1.00 92.69 297 LEU A N 1
ATOM 2393 C CA . LEU A 1 297 ? -0.064 10.821 7.754 1.00 92.69 297 LEU A CA 1
ATOM 2394 C C . LEU A 1 297 ? -0.207 12.309 8.077 1.00 92.69 297 LEU A C 1
ATOM 2396 O O . LEU A 1 297 ? -0.668 13.064 7.227 1.00 92.69 297 LEU A O 1
ATOM 2400 N N . TYR A 1 298 ? 0.229 12.740 9.264 1.00 92.62 298 TYR A N 1
ATOM 2401 C CA . TYR A 1 298 ? 0.171 14.137 9.689 1.00 92.62 298 TYR A CA 1
ATOM 2402 C C . TYR A 1 298 ? 0.921 15.050 8.715 1.00 92.62 298 TYR A C 1
ATOM 2404 O O . TYR A 1 298 ? 0.357 16.030 8.233 1.00 92.62 298 TYR A O 1
ATOM 2412 N N . THR A 1 299 ? 2.173 14.714 8.383 1.00 91.62 299 THR A N 1
ATOM 2413 C CA . THR A 1 299 ? 2.977 15.525 7.458 1.00 91.62 299 THR A CA 1
ATOM 2414 C C . THR A 1 299 ? 2.400 15.533 6.047 1.00 91.62 299 THR A C 1
ATOM 2416 O O . THR A 1 299 ? 2.451 16.561 5.377 1.00 91.62 299 THR A O 1
ATOM 2419 N N . SER A 1 300 ? 1.829 14.415 5.599 1.00 92.88 300 SER A N 1
ATOM 2420 C CA . SER A 1 300 ? 1.173 14.336 4.294 1.00 92.88 300 SER A CA 1
ATOM 2421 C C . SER A 1 300 ? -0.096 15.192 4.235 1.00 92.88 300 SER A C 1
ATOM 2423 O O . SER A 1 300 ? -0.289 15.911 3.263 1.00 92.88 300 SER A O 1
ATOM 2425 N N . MET A 1 301 ? -0.917 15.182 5.292 1.00 92.44 301 MET A N 1
ATOM 2426 C CA . MET A 1 301 ? -2.108 16.036 5.403 1.00 92.44 301 MET A CA 1
ATOM 2427 C C . MET A 1 301 ? -1.751 17.522 5.462 1.00 92.44 301 MET A C 1
ATOM 2429 O O . MET A 1 301 ? -2.390 18.329 4.798 1.00 92.44 301 MET A O 1
ATOM 2433 N N . GLU A 1 302 ? -0.720 17.890 6.229 1.00 90.75 302 GLU A N 1
ATOM 2434 C CA . GLU A 1 302 ? -0.235 19.275 6.274 1.00 90.75 302 GLU A CA 1
ATOM 2435 C C . GLU A 1 302 ? 0.221 19.751 4.887 1.00 90.75 302 GLU A C 1
ATOM 2437 O O . GLU A 1 302 ? -0.092 20.869 4.483 1.00 90.75 302 GLU A O 1
ATOM 2442 N N . LEU A 1 303 ? 0.933 18.898 4.144 1.00 90.00 303 LEU A N 1
ATOM 2443 C CA . LEU A 1 303 ? 1.370 19.208 2.786 1.00 90.00 303 LEU A CA 1
ATOM 2444 C C . LEU A 1 303 ? 0.188 19.328 1.812 1.00 90.00 303 LEU A C 1
ATOM 2446 O O . LEU A 1 303 ? 0.185 20.231 0.981 1.00 90.00 303 LEU A O 1
ATOM 2450 N N . ASP A 1 304 ? -0.810 18.448 1.908 1.00 89.19 304 ASP A N 1
ATOM 2451 C CA . ASP A 1 304 ? -2.010 18.514 1.067 1.00 89.19 304 ASP A CA 1
ATOM 2452 C C . ASP A 1 304 ? -2.774 19.829 1.257 1.00 89.19 304 ASP A C 1
ATOM 2454 O O . ASP A 1 304 ? -3.132 20.464 0.268 1.00 89.19 304 ASP A O 1
ATOM 2458 N N . GLU A 1 305 ? -2.955 20.276 2.504 1.00 88.38 305 GLU A N 1
ATOM 2459 C CA . GLU A 1 305 ? -3.606 21.555 2.814 1.00 88.38 305 GLU A CA 1
ATOM 2460 C C . GLU A 1 305 ? -2.830 22.751 2.233 1.00 88.38 305 GLU A C 1
ATOM 2462 O O . GLU A 1 305 ? -3.425 23.636 1.622 1.00 88.38 305 GLU A O 1
ATOM 2467 N N . GLU A 1 306 ? -1.496 22.765 2.352 1.00 87.00 306 GLU A N 1
ATOM 2468 C CA . GLU A 1 306 ? -0.659 23.825 1.767 1.00 87.00 306 GLU A CA 1
ATOM 2469 C C . GLU A 1 306 ? -0.724 23.851 0.236 1.00 87.00 306 GLU A C 1
ATOM 2471 O O . GLU A 1 306 ? -0.722 24.920 -0.384 1.00 87.00 306 GLU A O 1
ATOM 2476 N N . ILE A 1 307 ? -0.773 22.674 -0.389 1.00 82.56 307 ILE A N 1
ATOM 2477 C CA . ILE A 1 307 ? -0.869 22.552 -1.841 1.00 82.56 307 ILE A CA 1
ATOM 2478 C C . ILE A 1 307 ? -2.245 23.010 -2.323 1.00 82.56 307 ILE A C 1
ATOM 2480 O O . ILE A 1 307 ? -2.304 23.767 -3.297 1.00 82.56 307 ILE A O 1
ATOM 2484 N N . ASP A 1 308 ? -3.322 22.619 -1.646 1.00 79.50 308 ASP A N 1
ATOM 2485 C CA . ASP A 1 308 ? -4.682 23.056 -1.968 1.00 79.50 308 ASP A CA 1
ATOM 2486 C C . ASP A 1 308 ? -4.817 24.583 -1.825 1.00 79.50 308 ASP A C 1
ATOM 2488 O O . ASP A 1 308 ? -5.324 25.243 -2.739 1.00 79.50 308 ASP A O 1
ATOM 2492 N N . ASP A 1 309 ? -4.246 25.169 -0.767 1.00 74.31 309 ASP A N 1
ATOM 2493 C CA . ASP A 1 309 ? -4.168 26.624 -0.586 1.00 74.31 309 ASP A CA 1
ATOM 2494 C C . ASP A 1 309 ? -3.368 27.304 -1.716 1.00 74.31 309 ASP A C 1
ATOM 2496 O O . ASP A 1 309 ? -3.744 28.376 -2.206 1.00 74.31 309 ASP A O 1
ATOM 2500 N N . SER A 1 310 ? -2.280 26.678 -2.182 1.00 65.50 310 SER A N 1
ATOM 2501 C CA . SER A 1 310 ? -1.432 27.209 -3.260 1.00 65.50 310 SER A CA 1
ATOM 2502 C C . SER A 1 310 ? -2.061 27.098 -4.657 1.00 65.50 310 SER A C 1
ATOM 2504 O O . SER A 1 310 ? -1.797 27.941 -5.516 1.00 65.50 310 SER A O 1
ATOM 2506 N N . CYS A 1 311 ? -2.934 26.110 -4.890 1.00 53.59 311 CYS A N 1
ATOM 2507 C CA . CYS A 1 311 ? -3.640 25.903 -6.159 1.00 53.59 311 CYS A CA 1
ATOM 2508 C C . CYS A 1 311 ? -4.661 27.015 -6.470 1.00 53.59 311 CYS A C 1
ATOM 2510 O O . CYS A 1 311 ? -5.096 27.150 -7.617 1.00 53.59 311 CYS A O 1
ATOM 2512 N N . HIS A 1 312 ? -5.014 27.841 -5.479 1.00 48.34 312 HIS A N 1
ATOM 2513 C CA . HIS A 1 312 ? -5.816 29.056 -5.643 1.00 48.34 312 HIS A CA 1
ATOM 2514 C C . HIS A 1 312 ? -5.012 30.284 -6.120 1.00 48.34 312 HIS A C 1
ATOM 2516 O O . HIS A 1 312 ? -5.592 31.355 -6.320 1.00 48.34 312 HIS A O 1
ATOM 2522 N N . LEU A 1 313 ? -3.704 30.141 -6.363 1.00 45.06 313 LEU A N 1
ATOM 2523 C CA . LEU A 1 313 ? -2.826 31.164 -6.937 1.00 45.06 313 LEU A CA 1
ATOM 2524 C C . LEU A 1 313 ? -2.142 30.619 -8.206 1.00 45.06 313 LEU A C 1
ATOM 2526 O O . LEU A 1 313 ? -1.773 29.450 -8.279 1.00 45.06 313 LEU A O 1
ATOM 2530 N N . GLU A 1 314 ? -2.003 31.454 -9.243 1.00 34.12 314 GLU A N 1
ATOM 2531 C CA . GLU A 1 314 ? -1.403 31.054 -10.526 1.00 34.12 314 GLU A CA 1
ATOM 2532 C C . GLU A 1 314 ? 0.001 30.450 -10.316 1.00 34.12 314 GLU A C 1
ATOM 2534 O O . GLU A 1 314 ? 0.912 31.136 -9.848 1.00 34.12 314 GLU A O 1
ATOM 2539 N N . LYS A 1 315 ? 0.180 29.163 -10.672 1.00 36.22 315 LYS A N 1
ATOM 2540 C CA . LYS A 1 315 ? 1.480 28.469 -10.607 1.00 36.22 315 LYS A CA 1
ATOM 2541 C C . LYS A 1 315 ? 2.517 29.278 -11.411 1.00 36.22 315 LYS A C 1
ATOM 2543 O O . LYS A 1 315 ? 2.320 29.461 -12.618 1.00 36.22 315 LYS A O 1
ATOM 2548 N N . PRO A 1 316 ? 3.633 29.734 -10.810 1.00 30.02 316 PRO A N 1
ATOM 2549 C CA . PRO A 1 316 ? 4.684 30.380 -11.574 1.00 30.02 316 PRO A CA 1
ATOM 2550 C C . PRO A 1 316 ? 5.301 29.362 -12.533 1.00 30.02 316 PRO A C 1
ATOM 2552 O O . PRO A 1 316 ? 5.734 28.282 -12.133 1.00 30.02 316 PRO A O 1
ATOM 2555 N N . GLN A 1 317 ? 5.372 29.724 -13.811 1.00 36.53 317 GLN A N 1
ATOM 2556 C CA . GLN A 1 317 ? 6.259 29.057 -14.751 1.00 36.53 317 GLN A CA 1
ATOM 2557 C C . GLN A 1 317 ? 7.689 29.329 -14.302 1.00 36.53 317 GLN A C 1
ATOM 2559 O O . GLN A 1 317 ? 8.097 30.483 -14.338 1.00 36.53 317 GLN A O 1
ATOM 2564 N N . ASN A 1 318 ? 8.432 28.303 -13.891 1.00 33.69 318 ASN A N 1
ATOM 2565 C CA . ASN A 1 318 ? 9.885 28.261 -14.037 1.00 33.69 318 ASN A CA 1
ATOM 2566 C C . ASN A 1 318 ? 10.392 26.826 -13.884 1.00 33.69 318 ASN A C 1
ATOM 2568 O O . ASN A 1 318 ? 10.252 26.206 -12.834 1.00 33.69 318 ASN A O 1
ATOM 2572 N N . GLY A 1 319 ? 11.021 26.326 -14.950 1.00 41.97 319 GLY A N 1
ATOM 2573 C CA . GLY A 1 319 ? 11.906 25.176 -14.869 1.00 41.97 319 GLY A CA 1
ATOM 2574 C C . GLY A 1 319 ? 13.130 25.543 -14.035 1.00 41.97 319 GLY A C 1
ATOM 2575 O O . GLY A 1 319 ? 13.845 26.490 -14.360 1.00 41.97 319 GLY A O 1
ATOM 2576 N N . ALA A 1 320 ? 13.367 24.795 -12.964 1.00 30.84 320 ALA A N 1
ATOM 2577 C CA . ALA A 1 320 ? 14.593 24.858 -12.185 1.00 30.84 320 ALA A CA 1
ATOM 2578 C C . ALA A 1 320 ? 15.275 23.492 -12.276 1.00 30.84 320 ALA A C 1
ATOM 2580 O O . ALA A 1 320 ? 14.646 22.455 -12.091 1.00 30.84 320 ALA A O 1
ATOM 2581 N N . GLY A 1 321 ? 16.541 23.520 -12.689 1.00 32.59 321 GLY A N 1
ATOM 2582 C CA . GLY A 1 321 ? 17.295 22.354 -13.115 1.00 32.59 321 GLY A CA 1
ATOM 2583 C C . GLY A 1 321 ? 17.602 21.345 -12.013 1.00 32.59 321 GLY A C 1
ATOM 2584 O O . GLY A 1 321 ? 17.784 21.698 -10.851 1.00 32.59 321 GLY A O 1
ATOM 2585 N N . ASP A 1 322 ? 17.737 20.101 -12.477 1.00 36.09 322 ASP A N 1
ATOM 2586 C CA . ASP A 1 322 ? 18.324 18.935 -11.820 1.00 36.09 322 ASP A CA 1
ATOM 2587 C C . ASP A 1 322 ? 19.567 19.324 -10.981 1.00 36.09 322 ASP A C 1
ATOM 2589 O O . ASP A 1 322 ? 20.690 19.418 -11.487 1.00 36.09 322 ASP A O 1
ATOM 2593 N N . ARG A 1 323 ? 19.382 19.537 -9.675 1.00 35.31 323 ARG A N 1
ATOM 2594 C CA . ARG A 1 323 ? 20.419 19.311 -8.663 1.00 35.31 323 ARG A CA 1
ATOM 2595 C C . ARG A 1 323 ? 19.859 18.312 -7.665 1.00 35.31 323 ARG A C 1
ATOM 2597 O O . ARG A 1 323 ? 19.098 18.667 -6.772 1.00 35.31 323 ARG A O 1
ATOM 2604 N N . GLU A 1 324 ? 20.233 17.054 -7.861 1.00 39.94 324 GLU A N 1
ATOM 2605 C CA . GLU A 1 324 ? 20.025 15.975 -6.901 1.00 39.94 324 GLU A CA 1
ATOM 2606 C C . GLU A 1 324 ? 20.872 16.265 -5.653 1.00 39.94 324 GLU A C 1
ATOM 2608 O O . GLU A 1 324 ? 22.016 15.832 -5.532 1.00 39.94 324 GLU A O 1
ATOM 2613 N N . GLU A 1 325 ? 20.342 17.059 -4.724 1.00 40.47 325 GLU A N 1
ATOM 2614 C CA . GLU A 1 325 ? 20.867 17.071 -3.361 1.00 40.47 325 GLU A CA 1
ATOM 2615 C C . GLU A 1 325 ? 20.448 15.751 -2.695 1.00 40.47 325 GLU A C 1
ATOM 2617 O O . GLU A 1 325 ? 19.256 15.495 -2.458 1.00 40.47 325 GLU A O 1
ATOM 2622 N N . GLU A 1 326 ? 21.437 14.883 -2.449 1.00 43.78 326 GLU A N 1
ATOM 2623 C CA . GLU A 1 326 ? 21.291 13.688 -1.618 1.00 43.78 326 GLU A CA 1
ATOM 2624 C C . GLU A 1 326 ? 20.796 14.120 -0.233 1.00 43.78 326 GLU A C 1
ATOM 2626 O O . GLU A 1 326 ? 21.515 14.757 0.539 1.00 43.78 326 GLU A O 1
ATOM 2631 N N . LEU A 1 327 ? 19.549 13.772 0.080 1.00 48.38 327 LEU A N 1
ATOM 2632 C CA . LEU A 1 327 ? 18.965 13.939 1.404 1.00 48.38 327 LEU A CA 1
ATOM 2633 C C . LEU A 1 327 ? 19.664 12.959 2.354 1.00 48.38 327 LEU A C 1
ATOM 2635 O O . LEU A 1 327 ? 19.270 11.802 2.461 1.00 48.38 327 LEU A O 1
ATOM 2639 N N . LYS A 1 328 ? 20.731 13.409 3.015 1.00 45.56 328 LYS A N 1
ATOM 2640 C CA . LYS A 1 328 ? 21.400 12.662 4.084 1.00 45.56 328 LYS A CA 1
ATOM 2641 C C . LYS A 1 328 ? 21.018 13.276 5.422 1.00 45.56 328 LYS A C 1
ATOM 2643 O O . LYS A 1 328 ? 21.321 14.437 5.679 1.00 45.56 328 LYS A O 1
ATOM 2648 N N . PHE A 1 329 ? 20.328 12.497 6.244 1.00 49.41 329 PHE A N 1
ATOM 2649 C CA . PHE A 1 329 ? 20.136 12.804 7.656 1.00 49.41 329 PHE A CA 1
ATOM 2650 C C . PHE A 1 329 ? 21.364 12.272 8.409 1.00 49.41 329 PHE A C 1
ATOM 2652 O O . PHE A 1 329 ? 21.781 11.141 8.159 1.00 49.41 329 PHE A O 1
ATOM 2659 N N . GLU A 1 330 ? 21.989 13.080 9.266 1.00 45.00 330 GLU A N 1
ATOM 2660 C CA . GLU A 1 330 ? 23.061 12.584 10.135 1.00 45.00 330 GLU A CA 1
ATOM 2661 C C . GLU A 1 330 ? 22.439 11.751 11.266 1.00 45.00 330 GLU A C 1
ATOM 2663 O O . GLU A 1 330 ? 21.529 12.207 11.958 1.00 45.00 330 GLU A O 1
ATOM 2668 N N . ASP A 1 331 ? 22.911 10.514 11.439 1.00 39.53 331 ASP A N 1
ATOM 2669 C CA . ASP A 1 331 ? 22.484 9.627 12.524 1.00 39.53 331 ASP A CA 1
ATOM 2670 C C . ASP A 1 331 ? 22.801 10.261 13.885 1.00 39.53 331 ASP A C 1
ATOM 2672 O O . ASP A 1 331 ? 23.957 10.327 14.312 1.00 39.53 331 ASP A O 1
ATOM 2676 N N . GLY A 1 332 ? 21.770 10.724 14.593 1.00 45.84 332 GLY A N 1
ATOM 2677 C CA . GLY A 1 332 ? 21.958 11.384 15.878 1.00 45.84 332 GLY A CA 1
ATOM 2678 C C . GLY A 1 332 ? 20.665 11.633 16.645 1.00 45.84 332 GLY A C 1
ATOM 2679 O O . GLY A 1 332 ? 19.955 12.595 16.388 1.00 45.84 332 GLY A O 1
ATOM 2680 N N . SER A 1 333 ? 20.442 10.811 17.673 1.00 35.75 333 SER A N 1
ATOM 2681 C CA . SER A 1 333 ? 19.419 10.903 18.734 1.00 35.75 333 SER A CA 1
ATOM 2682 C C . SER A 1 333 ? 17.988 10.464 18.378 1.00 35.75 333 SER A C 1
ATOM 2684 O O . SER A 1 333 ? 17.117 11.232 17.986 1.00 35.75 333 SER A O 1
ATOM 2686 N N . TYR A 1 334 ? 17.743 9.174 18.611 1.00 42.16 334 TYR A N 1
ATOM 2687 C CA . TYR A 1 334 ? 16.415 8.572 18.674 1.00 42.16 334 TYR A CA 1
ATOM 2688 C C . TYR A 1 334 ? 15.803 8.827 20.066 1.00 42.16 334 TYR A C 1
ATOM 2690 O O . TYR A 1 334 ? 16.461 8.516 21.065 1.00 42.16 334 TYR A O 1
ATOM 2698 N N . PRO A 1 335 ? 14.572 9.359 20.181 1.00 38.09 335 PRO A N 1
ATOM 2699 C CA . PRO A 1 335 ? 13.886 9.403 21.463 1.00 38.09 335 PRO A CA 1
ATOM 2700 C C . PRO A 1 335 ? 13.541 7.986 21.937 1.00 38.09 335 PRO A C 1
ATOM 2702 O O . PRO A 1 335 ? 13.178 7.109 21.152 1.00 38.09 335 PRO A O 1
ATOM 2705 N N . VAL A 1 336 ? 13.677 7.774 23.244 1.00 42.25 336 VAL A N 1
ATOM 2706 C CA . VAL A 1 336 ? 13.364 6.519 23.939 1.00 42.25 336 VAL A CA 1
ATOM 2707 C C . VAL A 1 336 ? 11.848 6.288 23.930 1.00 42.25 336 VAL A C 1
ATOM 2709 O O . VAL A 1 336 ? 11.071 7.242 24.001 1.00 42.25 336 VAL A O 1
ATOM 2712 N N . GLU A 1 337 ? 11.420 5.023 23.846 1.00 41.50 337 GLU A N 1
ATOM 2713 C CA . GLU A 1 337 ? 10.007 4.630 23.933 1.00 41.50 337 GLU A CA 1
ATOM 2714 C C . GLU A 1 337 ? 9.306 5.307 25.129 1.00 41.50 337 GLU A C 1
ATOM 2716 O O . GLU A 1 337 ? 9.745 5.180 26.270 1.00 41.50 337 GLU A O 1
ATOM 2721 N N . GLY A 1 338 ? 8.206 6.027 24.864 1.00 45.00 338 GLY A N 1
ATOM 2722 C CA . GLY A 1 338 ? 7.328 6.588 25.902 1.00 45.00 338 GLY A CA 1
ATOM 2723 C C . GLY A 1 338 ? 7.353 8.110 26.105 1.00 45.00 338 GLY A C 1
ATOM 2724 O O . GLY A 1 338 ? 6.692 8.582 27.028 1.00 45.00 338 GLY A O 1
ATOM 2725 N N . GLN A 1 339 ? 8.058 8.889 25.278 1.00 51.06 339 GLN A N 1
ATOM 2726 C CA . GLN A 1 339 ? 8.015 10.362 25.323 1.00 51.06 339 GLN A CA 1
ATOM 2727 C C . GLN A 1 339 ? 7.057 10.959 24.278 1.00 51.06 339 GLN A C 1
ATOM 2729 O O . GLN A 1 339 ? 6.922 10.420 23.180 1.00 51.06 339 GLN A O 1
ATOM 2734 N N . GLU A 1 340 ? 6.399 12.074 24.625 1.00 56.09 340 GLU A N 1
ATOM 2735 C CA . GLU A 1 340 ? 5.687 12.923 23.657 1.00 56.09 340 GLU A CA 1
ATOM 2736 C C . GLU A 1 340 ? 6.682 13.426 22.605 1.00 56.09 340 GLU A C 1
ATOM 2738 O O . GLU A 1 340 ? 7.755 13.930 22.942 1.00 56.09 340 GLU A O 1
ATOM 2743 N N . THR A 1 341 ? 6.344 13.258 21.329 1.00 62.16 341 THR A N 1
ATOM 2744 C CA . THR A 1 341 ? 7.170 13.723 20.211 1.00 62.16 341 THR A CA 1
ATOM 2745 C C . THR A 1 341 ? 6.934 15.209 19.954 1.00 62.16 341 THR A C 1
ATOM 2747 O O . THR A 1 341 ? 5.790 15.645 19.804 1.00 62.16 341 THR A O 1
ATOM 2750 N N . ASP A 1 342 ? 8.013 15.995 19.859 1.00 69.50 342 ASP A N 1
ATOM 2751 C CA . ASP A 1 342 ? 7.908 17.367 19.364 1.00 69.50 342 ASP A CA 1
ATOM 2752 C C . ASP A 1 342 ? 7.711 17.339 17.841 1.00 69.50 342 ASP A C 1
ATOM 2754 O O . ASP A 1 342 ? 8.566 16.918 17.059 1.00 69.50 342 ASP A O 1
ATOM 2758 N N . LEU A 1 343 ? 6.526 17.778 17.421 1.00 66.44 343 LEU A N 1
ATOM 2759 C CA . LEU A 1 343 ? 6.107 17.838 16.022 1.00 66.44 343 LEU A CA 1
ATOM 2760 C C . LEU A 1 343 ? 6.825 18.940 15.223 1.00 66.44 343 LEU A C 1
ATOM 2762 O O . LEU A 1 343 ? 6.594 19.078 14.023 1.00 66.44 343 LEU A O 1
ATOM 2766 N N . LYS A 1 344 ? 7.665 19.751 15.879 1.00 64.56 344 LYS A N 1
ATOM 2767 C CA . LYS A 1 344 ? 8.473 20.813 15.262 1.00 64.56 344 LYS A CA 1
ATOM 2768 C C . LYS A 1 344 ? 9.943 20.438 15.077 1.00 64.56 344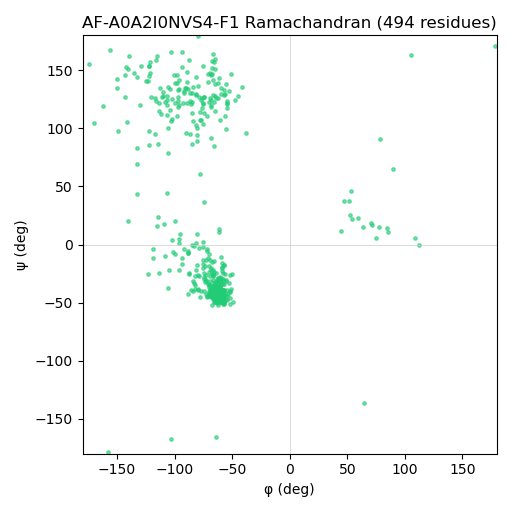 LYS A C 1
ATOM 2770 O O . LYS A 1 344 ? 10.718 21.277 14.617 1.00 64.56 344 LYS A O 1
ATOM 2775 N N . ASP A 1 345 ? 10.321 19.208 15.404 1.00 75.62 345 ASP A N 1
ATOM 2776 C CA . ASP A 1 345 ? 11.694 18.742 15.240 1.00 75.62 345 ASP A CA 1
ATOM 2777 C C . ASP A 1 345 ? 12.100 18.637 13.760 1.00 75.62 345 ASP A C 1
ATOM 2779 O O . ASP A 1 345 ? 11.267 18.463 12.864 1.00 75.62 345 ASP A O 1
ATOM 2783 N N . GLU A 1 346 ? 13.413 18.672 13.502 1.00 80.38 346 GLU A N 1
ATOM 2784 C CA . GLU A 1 346 ? 14.016 18.612 12.157 1.00 80.38 346 GLU A CA 1
ATOM 2785 C C . GLU A 1 346 ? 13.516 17.430 11.309 1.00 80.38 346 GLU A C 1
ATOM 2787 O O . GLU A 1 346 ? 13.471 17.506 10.079 1.00 80.38 346 GLU A O 1
ATOM 2792 N N . PHE A 1 347 ? 13.076 16.357 11.967 1.00 82.88 347 PHE A N 1
ATOM 2793 C CA . PHE A 1 347 ? 12.483 15.187 11.339 1.00 82.88 347 PHE A CA 1
ATOM 2794 C C . PHE A 1 347 ? 11.226 15.497 10.510 1.00 82.88 347 PHE A C 1
ATOM 2796 O O . PHE A 1 347 ? 11.132 15.038 9.372 1.00 82.88 347 PHE A O 1
ATOM 2803 N N . TYR A 1 348 ? 10.270 16.274 11.033 1.00 85.56 348 TYR A N 1
ATOM 2804 C CA . TYR A 1 348 ? 9.029 16.569 10.300 1.00 85.56 348 TYR A CA 1
ATOM 2805 C C . TYR A 1 348 ? 9.303 17.473 9.099 1.00 85.56 348 TYR A C 1
ATOM 2807 O O . TYR A 1 348 ? 8.727 17.277 8.032 1.00 85.56 348 TYR A O 1
ATOM 2815 N N . LEU A 1 349 ? 10.257 18.402 9.227 1.00 84.31 349 LEU A N 1
ATOM 2816 C CA . LEU A 1 349 ? 10.703 19.228 8.106 1.00 84.31 349 LEU A CA 1
ATOM 2817 C C . LEU A 1 349 ? 11.382 18.386 7.016 1.00 84.31 349 LEU A C 1
ATOM 2819 O O . LEU A 1 349 ? 11.142 18.604 5.828 1.00 84.31 349 LEU A O 1
ATOM 2823 N N . PHE A 1 350 ? 12.218 17.422 7.405 1.00 85.88 350 PHE A N 1
ATOM 2824 C CA . PHE A 1 350 ? 12.817 16.467 6.476 1.00 85.88 350 PHE A CA 1
ATOM 2825 C C . PHE A 1 350 ? 11.746 15.639 5.759 1.00 85.88 350 PHE A C 1
ATOM 2827 O O . PHE A 1 350 ? 11.748 15.561 4.530 1.00 85.88 350 PHE A O 1
ATOM 2834 N N . LEU A 1 351 ? 10.807 15.068 6.517 1.00 87.44 351 LEU A N 1
ATOM 2835 C CA . LEU A 1 351 ? 9.727 14.248 5.980 1.00 87.44 351 LEU A CA 1
ATOM 2836 C C . LEU A 1 351 ? 8.852 15.048 5.009 1.00 87.44 351 LEU A C 1
ATOM 2838 O O . LEU A 1 351 ? 8.541 14.569 3.924 1.00 87.44 351 LEU A O 1
ATOM 2842 N N . LYS A 1 352 ? 8.544 16.303 5.342 1.00 89.12 352 LYS A N 1
ATOM 2843 C CA . LYS A 1 352 ? 7.794 17.213 4.474 1.00 89.12 352 LYS A CA 1
ATOM 2844 C C . LYS A 1 352 ? 8.520 17.491 3.163 1.00 89.12 352 LYS A C 1
ATOM 2846 O O . LYS A 1 352 ? 7.920 17.384 2.098 1.00 89.12 352 LYS A O 1
ATOM 2851 N N . LYS A 1 353 ? 9.826 17.786 3.218 1.00 87.69 353 LYS A N 1
ATOM 2852 C CA . LYS A 1 353 ? 10.660 17.966 2.015 1.00 87.69 353 LYS A CA 1
ATOM 2853 C C . LYS A 1 353 ? 10.673 16.711 1.140 1.00 87.69 353 LYS A C 1
ATOM 2855 O O . LYS A 1 353 ? 10.587 16.822 -0.080 1.00 87.69 353 LYS A O 1
ATOM 2860 N N . LEU A 1 354 ? 10.769 15.534 1.757 1.00 88.44 354 LEU A N 1
ATOM 2861 C CA . LEU A 1 354 ? 10.741 14.251 1.059 1.00 88.44 354 LEU A CA 1
ATOM 2862 C C . LEU A 1 354 ? 9.397 14.023 0.348 1.00 88.44 354 LEU A C 1
ATOM 2864 O O . LEU A 1 354 ? 9.382 13.720 -0.843 1.00 88.44 354 LEU A O 1
ATOM 2868 N N . LEU A 1 355 ? 8.276 14.214 1.051 1.00 90.44 355 LEU A N 1
ATOM 2869 C CA . LEU A 1 355 ? 6.935 14.054 0.481 1.00 90.44 355 LEU A CA 1
ATOM 2870 C C . LEU A 1 355 ? 6.652 15.071 -0.630 1.00 90.44 355 LEU A C 1
ATOM 2872 O O . LEU A 1 355 ? 6.060 14.708 -1.645 1.00 90.44 355 LEU A O 1
ATOM 2876 N N . ASN A 1 356 ? 7.125 16.312 -0.484 1.00 88.50 356 ASN A N 1
ATOM 2877 C CA . ASN A 1 356 ? 7.016 17.323 -1.533 1.00 88.50 356 ASN A CA 1
ATOM 2878 C C . ASN A 1 356 ? 7.809 16.928 -2.791 1.00 88.50 356 ASN A C 1
ATOM 2880 O O . ASN A 1 356 ? 7.298 17.052 -3.897 1.00 88.50 356 ASN A O 1
ATOM 2884 N N . ARG A 1 357 ? 9.008 16.348 -2.644 1.00 86.38 357 ARG A N 1
ATOM 2885 C CA . ARG A 1 357 ? 9.747 15.783 -3.787 1.00 86.38 357 ARG A CA 1
ATOM 2886 C C . ARG A 1 357 ? 8.958 14.658 -4.462 1.00 86.38 357 ARG A C 1
ATOM 2888 O O . ARG A 1 357 ? 8.856 14.632 -5.681 1.00 86.38 357 ARG A O 1
ATOM 2895 N N . PHE A 1 358 ? 8.362 13.747 -3.690 1.00 87.94 358 PHE A N 1
ATOM 2896 C CA . PHE A 1 358 ? 7.528 12.685 -4.268 1.00 87.94 358 PHE A CA 1
ATOM 2897 C C . PHE A 1 358 ? 6.310 13.233 -5.007 1.00 87.94 358 PHE A C 1
ATOM 2899 O O . PHE A 1 358 ? 5.901 12.658 -6.015 1.00 87.94 358 PHE A O 1
ATOM 2906 N N . TYR A 1 359 ? 5.734 14.326 -4.508 1.00 84.06 359 TYR A N 1
ATOM 2907 C CA . TYR A 1 359 ? 4.650 15.037 -5.168 1.00 84.06 359 TYR A CA 1
ATOM 2908 C C . TYR A 1 359 ? 5.106 15.604 -6.514 1.00 84.06 359 TYR A C 1
ATOM 2910 O O . TYR A 1 359 ? 4.462 15.360 -7.533 1.00 84.06 359 TYR A O 1
ATOM 2918 N N . GLU A 1 360 ? 6.236 16.309 -6.528 1.00 81.50 360 GLU A N 1
ATOM 2919 C CA . GLU A 1 360 ? 6.837 16.862 -7.744 1.00 81.50 360 GLU A CA 1
ATOM 2920 C C . GLU A 1 360 ? 7.159 15.765 -8.767 1.00 81.50 360 GLU A C 1
ATOM 2922 O O . GLU A 1 360 ? 6.839 15.923 -9.945 1.00 81.50 360 GLU A O 1
ATOM 2927 N N . ASP A 1 361 ? 7.714 14.633 -8.322 1.00 75.50 361 ASP A N 1
ATOM 2928 C CA . ASP A 1 361 ? 8.003 13.466 -9.164 1.00 75.50 361 ASP A CA 1
ATOM 2929 C C . ASP A 1 361 ? 6.735 12.878 -9.806 1.00 75.50 361 ASP A C 1
ATOM 2931 O O . ASP A 1 361 ? 6.776 12.398 -10.935 1.00 75.50 361 ASP A O 1
ATOM 2935 N N . GLU A 1 362 ? 5.606 12.891 -9.094 1.00 73.88 362 GLU A N 1
ATOM 2936 C CA . GLU A 1 362 ? 4.337 12.315 -9.559 1.00 73.88 362 GLU A CA 1
ATOM 2937 C C . GLU A 1 362 ? 3.524 13.265 -10.443 1.00 73.88 362 GLU A C 1
ATOM 2939 O O . GLU A 1 362 ? 2.835 12.804 -11.355 1.00 73.88 362 GLU A O 1
ATOM 2944 N N . GLU A 1 363 ? 3.617 14.581 -10.224 1.00 70.25 363 GLU A N 1
ATOM 2945 C CA . GLU A 1 363 ? 3.095 15.586 -11.162 1.00 70.25 363 GLU A CA 1
ATOM 2946 C C . GLU A 1 363 ? 3.981 15.746 -12.408 1.00 70.25 363 GLU A C 1
ATOM 2948 O O . GLU A 1 363 ? 3.558 16.356 -13.402 1.00 70.25 363 GLU A O 1
ATOM 2953 N N . ASN A 1 364 ? 5.200 15.204 -12.377 1.00 66.69 364 ASN A N 1
ATOM 2954 C CA . ASN A 1 364 ? 6.131 15.288 -13.483 1.00 66.69 364 ASN A CA 1
ATOM 2955 C C . ASN A 1 364 ? 5.555 14.576 -14.726 1.00 66.69 364 ASN A C 1
ATOM 2957 O O . ASN A 1 364 ? 5.225 13.390 -14.661 1.00 66.69 364 ASN A O 1
ATOM 2961 N N . PRO A 1 365 ? 5.463 15.237 -15.900 1.00 57.81 365 PRO A N 1
ATOM 2962 C CA . PRO A 1 365 ? 5.057 14.563 -17.136 1.00 57.81 365 PRO A CA 1
ATOM 2963 C C . PRO A 1 365 ? 5.984 13.397 -17.516 1.00 57.81 365 PRO A C 1
ATOM 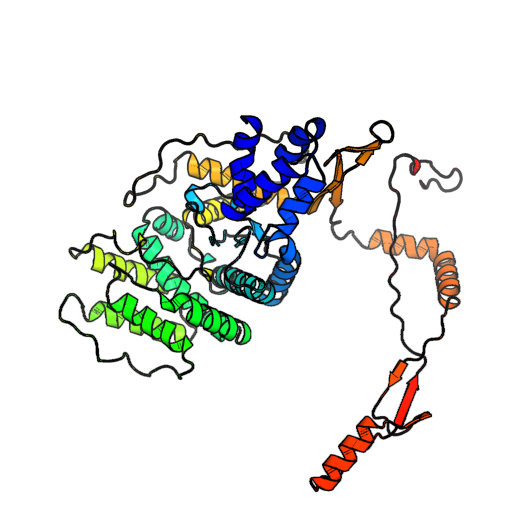2965 O O . PRO A 1 365 ? 5.581 12.535 -18.302 1.00 57.81 365 PRO A O 1
ATOM 2968 N N . TYR A 1 366 ? 7.208 13.364 -16.978 1.00 61.12 366 TYR A N 1
ATOM 2969 C CA . TYR A 1 366 ? 8.132 12.242 -17.100 1.00 61.12 366 TYR A CA 1
ATOM 2970 C C . TYR A 1 366 ? 7.774 11.151 -16.076 1.00 61.12 366 TYR A C 1
ATOM 2972 O O . TYR A 1 366 ? 8.219 11.188 -14.935 1.00 61.12 366 TYR A O 1
ATOM 2980 N N . ARG A 1 367 ? 6.974 10.162 -16.489 1.00 56.91 367 ARG A N 1
ATOM 2981 C CA . ARG A 1 367 ? 6.440 9.105 -15.610 1.00 56.91 367 ARG A CA 1
ATOM 2982 C C . ARG A 1 367 ? 7.493 8.082 -15.182 1.00 56.91 367 ARG A C 1
ATOM 2984 O O . ARG A 1 367 ? 7.381 7.475 -14.121 1.00 56.91 367 ARG A O 1
ATOM 2991 N N . MET A 1 368 ? 8.485 7.841 -16.035 1.00 57.84 368 MET A N 1
ATOM 2992 C CA . MET A 1 368 ? 9.524 6.846 -15.791 1.00 57.84 368 MET A CA 1
ATOM 2993 C C . MET A 1 368 ? 10.852 7.356 -16.328 1.00 57.84 368 MET A C 1
ATOM 2995 O O . MET A 1 368 ? 10.959 7.730 -17.494 1.00 57.84 368 MET A O 1
ATOM 2999 N N . ILE A 1 369 ? 11.872 7.349 -15.477 1.00 65.69 369 ILE A N 1
ATOM 3000 C CA . ILE A 1 369 ? 13.256 7.535 -15.895 1.00 65.69 369 ILE A CA 1
ATOM 3001 C C . ILE A 1 369 ? 13.888 6.150 -15.870 1.00 65.69 369 ILE A C 1
ATOM 3003 O O . ILE A 1 369 ? 14.111 5.580 -14.807 1.00 65.69 369 ILE A O 1
ATOM 3007 N N . ALA A 1 370 ? 14.112 5.588 -17.050 1.00 71.06 370 ALA A N 1
ATOM 3008 C CA . ALA A 1 370 ? 14.823 4.335 -17.206 1.00 71.06 370 ALA A CA 1
ATOM 3009 C C . ALA A 1 370 ? 16.244 4.641 -17.660 1.00 71.06 370 ALA A C 1
ATOM 3011 O O . ALA A 1 370 ? 16.464 5.338 -18.654 1.00 71.06 370 ALA A O 1
ATOM 3012 N N . PHE A 1 371 ? 17.207 4.124 -16.914 1.00 79.69 371 PHE A N 1
ATOM 3013 C CA . PHE A 1 371 ? 18.594 4.145 -17.327 1.00 79.69 371 PHE A CA 1
ATOM 3014 C C . PHE A 1 371 ? 18.886 2.873 -18.120 1.00 79.69 371 PHE A C 1
ATOM 3016 O O . PHE A 1 371 ? 18.455 1.780 -17.753 1.00 79.69 371 PHE A O 1
ATOM 3023 N N . TYR A 1 372 ? 19.567 3.037 -19.246 1.00 79.50 372 TYR A N 1
ATOM 3024 C CA . TYR A 1 372 ? 19.984 1.954 -20.117 1.00 79.50 372 TYR A CA 1
ATOM 3025 C C . TYR A 1 372 ? 21.495 1.982 -20.278 1.00 79.50 372 TYR A C 1
ATOM 3027 O O . TYR A 1 372 ? 22.137 3.034 -20.338 1.00 79.50 372 TYR A O 1
ATOM 3035 N N . ASP A 1 373 ? 22.040 0.784 -20.386 1.00 85.00 373 ASP A N 1
ATOM 3036 C CA . ASP A 1 373 ? 23.435 0.555 -20.686 1.00 85.00 373 ASP A CA 1
ATOM 3037 C C . ASP A 1 373 ? 23.715 0.979 -22.143 1.00 85.00 373 ASP A C 1
ATOM 3039 O O . ASP A 1 373 ? 23.043 0.521 -23.071 1.00 85.00 373 ASP A O 1
ATOM 3043 N N . GLU A 1 374 ? 24.704 1.850 -22.367 1.00 87.94 374 GLU A N 1
ATOM 3044 C CA . GLU A 1 374 ? 25.108 2.260 -23.720 1.00 87.94 374 GLU A CA 1
ATOM 3045 C C . GLU A 1 374 ? 26.311 1.440 -24.186 1.00 87.94 374 GLU A C 1
ATOM 3047 O O . GLU A 1 374 ? 27.329 1.368 -23.498 1.00 87.94 374 GLU A O 1
ATOM 3052 N N . TRP A 1 375 ? 26.218 0.822 -25.364 1.00 83.00 375 TRP A N 1
ATOM 3053 C CA . TRP A 1 375 ? 27.342 0.081 -25.932 1.00 83.00 375 TRP A CA 1
ATOM 3054 C C . TRP A 1 375 ? 28.469 1.032 -26.345 1.00 83.00 375 TRP A C 1
ATOM 3056 O O . TRP A 1 375 ? 28.306 1.841 -27.261 1.00 83.00 375 TRP A O 1
ATOM 3066 N N . ASP A 1 376 ? 29.648 0.889 -25.737 1.00 85.56 376 ASP A N 1
ATOM 3067 C CA . ASP A 1 376 ? 30.836 1.625 -26.153 1.00 85.56 376 ASP A CA 1
ATOM 3068 C C . ASP A 1 376 ? 31.707 0.752 -27.061 1.00 85.56 376 ASP A C 1
ATOM 3070 O O . ASP A 1 376 ? 32.365 -0.201 -26.636 1.00 85.56 376 ASP A O 1
ATOM 3074 N N . ARG A 1 377 ? 31.765 1.130 -28.341 1.00 71.62 377 ARG A N 1
ATOM 3075 C CA . ARG A 1 377 ? 32.582 0.456 -29.360 1.00 71.62 377 ARG A CA 1
ATOM 3076 C C . ARG A 1 377 ? 34.079 0.412 -29.013 1.00 71.62 377 ARG A C 1
ATOM 3078 O O . ARG A 1 377 ? 34.766 -0.507 -29.448 1.00 71.62 377 ARG A O 1
ATOM 3085 N N . THR A 1 378 ? 34.593 1.397 -28.283 1.00 72.94 378 THR A N 1
ATOM 3086 C CA . THR A 1 378 ? 36.013 1.509 -27.907 1.00 72.94 378 THR A CA 1
ATOM 3087 C C . THR A 1 378 ? 36.346 0.602 -26.728 1.00 72.94 378 THR A C 1
ATOM 3089 O O . THR A 1 378 ? 37.409 -0.015 -26.713 1.00 72.94 378 THR A O 1
ATOM 3092 N N . LEU A 1 379 ? 35.437 0.508 -25.753 1.00 73.62 379 LEU A N 1
ATOM 3093 C CA . LEU A 1 379 ? 35.581 -0.379 -24.593 1.00 73.62 379 LEU A CA 1
ATOM 3094 C C . LEU A 1 379 ? 35.194 -1.829 -24.917 1.00 73.62 379 LEU A C 1
ATOM 3096 O O . LEU A 1 379 ? 35.589 -2.733 -24.184 1.00 73.62 379 LEU A O 1
ATOM 3100 N N . ASN A 1 380 ? 34.465 -2.045 -26.020 1.00 76.12 380 ASN A N 1
ATOM 3101 C CA . ASN A 1 380 ? 33.856 -3.322 -26.395 1.00 76.12 380 ASN A CA 1
ATOM 3102 C C . ASN A 1 380 ? 33.031 -3.920 -25.242 1.00 76.12 380 ASN A C 1
ATOM 3104 O O . ASN A 1 380 ? 33.055 -5.127 -24.996 1.00 76.12 380 ASN A O 1
ATOM 3108 N N . ASP A 1 381 ? 32.359 -3.034 -24.512 1.00 72.31 381 ASP A N 1
ATOM 3109 C CA . ASP A 1 381 ? 31.542 -3.337 -23.349 1.00 72.31 381 ASP A CA 1
ATOM 3110 C C . ASP A 1 381 ? 30.506 -2.218 -23.160 1.00 72.31 381 ASP A C 1
ATOM 3112 O O . ASP A 1 381 ? 30.589 -1.147 -23.776 1.00 72.31 381 ASP A O 1
ATOM 3116 N N . TYR A 1 382 ? 29.527 -2.465 -22.302 1.00 75.69 382 TYR A N 1
ATOM 3117 C CA . TYR A 1 382 ? 28.482 -1.510 -21.979 1.00 75.69 382 TYR A CA 1
ATOM 3118 C C . TYR A 1 382 ? 28.921 -0.513 -20.898 1.00 75.69 382 TYR A C 1
ATOM 3120 O O . TYR A 1 382 ? 29.477 -0.871 -19.858 1.00 75.69 382 TYR A O 1
ATOM 3128 N N . LYS A 1 383 ? 28.607 0.765 -21.116 1.00 73.62 383 LYS A N 1
ATOM 3129 C CA . LYS A 1 383 ? 28.632 1.813 -20.096 1.00 73.62 383 LYS A CA 1
ATOM 3130 C C . LYS A 1 383 ? 27.308 1.804 -19.348 1.00 73.62 383 LYS A C 1
ATOM 3132 O O . LYS A 1 383 ? 26.269 2.122 -19.923 1.00 73.62 383 LYS A O 1
ATOM 3137 N N . LYS A 1 384 ? 27.368 1.442 -18.068 1.00 68.88 384 LYS A N 1
ATOM 3138 C CA . LYS A 1 384 ? 26.189 1.289 -17.218 1.00 68.88 384 LYS A CA 1
ATOM 3139 C C . LYS A 1 384 ? 25.456 2.612 -16.995 1.00 68.88 384 LYS A C 1
ATOM 3141 O O . LYS A 1 384 ? 26.113 3.625 -16.752 1.00 68.88 384 LYS A O 1
ATOM 3146 N N . ASP A 1 385 ? 24.126 2.565 -17.053 1.00 65.75 385 ASP A N 1
ATOM 3147 C CA . ASP A 1 385 ? 23.210 3.679 -16.756 1.00 65.75 385 ASP A CA 1
ATOM 3148 C C . ASP A 1 385 ? 23.527 4.983 -17.515 1.00 65.75 385 ASP A C 1
ATOM 3150 O O . ASP A 1 385 ? 23.229 6.091 -17.066 1.00 65.75 385 ASP A O 1
ATOM 3154 N N . TRP A 1 386 ? 24.175 4.863 -18.674 1.00 81.25 386 TRP A N 1
ATOM 3155 C CA . TRP A 1 386 ? 24.706 6.008 -19.407 1.00 81.25 386 TRP A CA 1
ATOM 3156 C C . TRP A 1 386 ? 23.639 6.683 -20.275 1.00 81.25 386 TRP A C 1
ATOM 3158 O O . TRP A 1 386 ? 23.625 7.906 -20.423 1.00 81.25 386 TRP A O 1
ATOM 3168 N N . CYS A 1 387 ? 22.699 5.901 -20.809 1.00 82.81 387 CYS A N 1
ATOM 3169 C CA . CYS A 1 387 ? 21.533 6.415 -21.513 1.00 82.81 387 CYS A CA 1
ATOM 3170 C C . CYS A 1 387 ? 20.391 6.661 -20.527 1.00 82.81 387 CYS A C 1
ATOM 3172 O O . CYS A 1 387 ? 19.913 5.734 -19.882 1.00 82.81 387 CYS A O 1
ATOM 3174 N N . ARG A 1 388 ? 19.892 7.897 -20.456 1.00 81.31 388 ARG A N 1
ATOM 3175 C CA . ARG A 1 388 ? 18.717 8.253 -19.649 1.00 81.31 388 ARG A CA 1
ATOM 3176 C C . ARG A 1 388 ? 17.494 8.405 -20.550 1.00 81.31 388 ARG A C 1
ATOM 3178 O O . ARG A 1 388 ? 17.380 9.395 -21.270 1.00 81.31 388 ARG A O 1
ATOM 3185 N N . VAL A 1 389 ? 16.569 7.454 -20.484 1.00 80.88 389 VAL A N 1
ATOM 3186 C CA . VAL A 1 389 ? 15.292 7.485 -21.208 1.00 80.88 389 VAL A CA 1
ATOM 3187 C C . VAL A 1 389 ? 14.212 8.002 -20.273 1.00 80.88 389 VAL A C 1
ATOM 3189 O O . VAL A 1 389 ? 13.988 7.450 -19.200 1.00 80.88 389 VAL A O 1
ATOM 3192 N N . ARG A 1 390 ? 13.537 9.075 -20.683 1.00 73.19 390 ARG A N 1
ATOM 3193 C CA . ARG A 1 390 ? 12.411 9.652 -19.946 1.00 73.19 390 ARG A CA 1
ATOM 3194 C C . ARG A 1 390 ? 11.123 9.326 -20.694 1.00 73.19 390 ARG A C 1
ATOM 3196 O O . ARG A 1 390 ? 10.909 9.831 -21.793 1.00 73.19 390 ARG A O 1
ATOM 3203 N N . GLU A 1 391 ? 10.282 8.479 -20.116 1.00 75.62 391 GLU A N 1
ATOM 3204 C CA . GLU A 1 391 ? 8.945 8.203 -20.638 1.00 75.62 391 GLU A CA 1
ATOM 3205 C C . GLU A 1 391 ? 8.031 9.385 -20.322 1.00 75.62 391 GLU A C 1
ATOM 3207 O O . GLU A 1 391 ? 7.860 9.744 -19.158 1.00 75.62 391 GLU A O 1
ATOM 3212 N N . ILE A 1 392 ? 7.443 9.989 -21.355 1.00 71.50 392 ILE A N 1
ATOM 3213 C CA . ILE A 1 392 ? 6.515 11.111 -21.209 1.00 71.50 392 ILE A CA 1
ATOM 3214 C C . ILE A 1 392 ? 5.091 10.583 -21.325 1.00 71.50 392 ILE A C 1
ATOM 3216 O O . ILE A 1 392 ? 4.712 10.055 -22.372 1.00 71.50 392 ILE A O 1
ATOM 3220 N N . GLN A 1 393 ? 4.271 10.794 -20.296 1.00 62.12 393 GLN A N 1
ATOM 3221 C CA . GLN A 1 393 ? 2.831 10.625 -20.445 1.00 62.12 393 GLN A CA 1
ATOM 3222 C C . GLN A 1 393 ? 2.241 11.914 -21.019 1.00 62.12 393 GLN A C 1
ATOM 3224 O O . GLN A 1 393 ? 2.135 12.939 -20.343 1.00 62.12 393 GLN A O 1
ATOM 3229 N N . LEU A 1 394 ? 1.864 11.871 -22.295 1.00 61.31 394 LEU A N 1
ATOM 3230 C CA . LEU A 1 394 ? 1.223 13.005 -22.954 1.00 61.31 394 LEU A CA 1
ATOM 3231 C C . LEU A 1 394 ? -0.158 13.252 -22.334 1.00 61.31 394 LEU A C 1
ATOM 3233 O O . LEU A 1 394 ? -0.983 12.341 -22.235 1.00 61.31 394 LEU A O 1
ATOM 3237 N N . LYS A 1 395 ? -0.422 14.498 -21.930 1.00 61.00 395 LYS A N 1
ATOM 3238 C CA . LYS A 1 395 ? -1.767 14.918 -21.517 1.00 61.00 395 LYS A CA 1
ATOM 3239 C C . LYS A 1 395 ? -2.701 14.894 -22.737 1.00 61.00 395 LYS A C 1
ATOM 3241 O O . LYS A 1 395 ? -2.242 15.200 -23.841 1.00 61.00 395 LYS A O 1
ATOM 3246 N N . PRO A 1 396 ? -3.995 14.572 -22.565 1.00 61.50 396 PRO A N 1
ATOM 3247 C CA . PRO A 1 396 ? -4.961 14.634 -23.656 1.00 61.50 396 PRO A CA 1
ATOM 3248 C C . PRO A 1 396 ? -4.948 16.030 -24.290 1.00 61.50 396 PRO A C 1
ATOM 3250 O O . PRO A 1 396 ? -5.170 17.026 -23.601 1.00 61.50 396 PRO A O 1
ATOM 3253 N N . SER A 1 397 ? -4.655 16.115 -25.587 1.00 63.62 397 SER A N 1
ATOM 3254 C CA . SER A 1 397 ? -4.729 17.367 -26.339 1.00 63.62 397 SER A CA 1
ATOM 3255 C C . SER A 1 397 ? -6.139 17.580 -26.895 1.00 63.62 397 SER A C 1
ATOM 3257 O O . SER A 1 397 ? -6.935 16.647 -27.026 1.00 63.62 397 SER A O 1
ATOM 3259 N N . THR A 1 398 ? -6.479 18.828 -27.212 1.00 68.12 398 THR A N 1
ATOM 3260 C CA . THR A 1 398 ? -7.749 19.165 -27.858 1.00 68.12 398 THR A CA 1
ATOM 3261 C C . THR A 1 398 ? -7.821 18.536 -29.253 1.00 68.12 398 THR A C 1
ATOM 3263 O O . THR A 1 398 ? -6.956 18.761 -30.099 1.00 68.12 398 THR A O 1
ATOM 3266 N N . GLY A 1 399 ? -8.894 17.780 -29.522 1.00 69.31 399 GLY A N 1
ATOM 3267 C CA . GLY A 1 399 ? -9.105 17.046 -30.783 1.00 69.31 399 GLY A CA 1
ATOM 3268 C C . GLY A 1 399 ? -9.153 17.907 -32.055 1.00 69.31 399 GLY A C 1
ATOM 3269 O O . GLY A 1 399 ? -9.029 17.381 -33.153 1.00 69.31 399 GLY A O 1
ATOM 3270 N N . ILE A 1 400 ? -9.223 19.234 -31.916 1.00 77.06 400 ILE A N 1
ATOM 3271 C CA . ILE A 1 400 ? -9.292 20.213 -33.014 1.00 77.06 400 ILE A CA 1
ATOM 3272 C C . ILE A 1 400 ? -8.140 20.043 -34.021 1.00 77.06 400 ILE A C 1
ATOM 3274 O O . ILE A 1 400 ? -8.344 20.184 -35.227 1.00 77.06 400 ILE A O 1
ATOM 3278 N N . PHE A 1 401 ? -6.925 19.740 -33.548 1.00 74.69 401 PHE A N 1
ATOM 3279 C CA . PHE A 1 401 ? -5.781 19.493 -34.434 1.00 74.69 401 PHE A CA 1
ATOM 3280 C C . PHE A 1 401 ? -5.955 18.205 -35.253 1.00 74.69 401 PHE A C 1
ATOM 3282 O O . PHE A 1 401 ? -5.632 18.177 -36.442 1.00 74.69 401 PHE A O 1
ATOM 3289 N N . VAL A 1 402 ? -6.494 17.153 -34.628 1.00 74.69 402 VAL A N 1
ATOM 3290 C CA . VAL A 1 402 ? -6.760 15.864 -35.280 1.00 74.69 402 VAL A CA 1
ATOM 3291 C C . VAL A 1 402 ? -7.831 16.038 -36.350 1.00 74.69 402 VAL A C 1
ATOM 3293 O O . VAL A 1 402 ? -7.600 15.650 -37.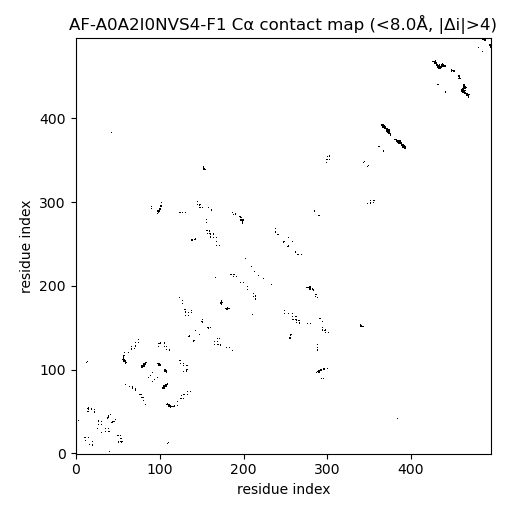493 1.00 74.69 402 VAL A O 1
ATOM 3296 N N . ASP A 1 403 ? -8.947 16.684 -36.013 1.00 80.88 403 ASP A N 1
ATOM 3297 C CA . ASP A 1 403 ? -10.063 16.903 -36.937 1.00 80.88 403 ASP A CA 1
ATOM 3298 C C . ASP A 1 403 ? -9.613 17.678 -38.183 1.00 80.88 403 ASP A C 1
ATOM 3300 O O . ASP A 1 403 ? -9.828 17.229 -39.310 1.00 80.88 403 ASP A O 1
ATOM 3304 N N . ARG A 1 404 ? -8.863 18.773 -37.994 1.00 81.50 404 ARG A N 1
ATOM 3305 C CA . ARG A 1 404 ? -8.297 19.557 -39.103 1.00 81.50 404 ARG A CA 1
ATOM 3306 C C . ARG A 1 404 ? -7.333 18.735 -39.966 1.00 81.50 404 ARG A C 1
ATOM 3308 O O . ARG A 1 404 ? -7.397 18.788 -41.191 1.00 81.50 404 ARG A O 1
ATOM 3315 N N . THR A 1 405 ? -6.462 17.941 -39.343 1.00 79.25 405 THR A N 1
ATOM 3316 C CA . THR A 1 405 ? -5.492 17.099 -40.067 1.00 79.25 405 THR A CA 1
ATOM 3317 C C . THR A 1 405 ? -6.188 16.003 -40.883 1.00 79.25 405 THR A C 1
ATOM 3319 O O . THR A 1 405 ? -5.743 15.680 -41.990 1.00 79.25 405 THR A O 1
ATOM 3322 N N . LEU A 1 406 ? -7.285 15.435 -40.366 1.00 80.88 406 LEU A N 1
ATOM 3323 C CA . LEU A 1 406 ? -8.097 14.435 -41.064 1.00 80.88 406 LEU A CA 1
ATOM 3324 C C . LEU A 1 406 ? -8.836 15.034 -42.268 1.00 80.88 406 LEU A C 1
ATOM 3326 O O . LEU A 1 406 ? -8.910 14.378 -43.311 1.00 80.88 406 LEU A O 1
ATOM 3330 N N . GLU A 1 407 ? -9.348 16.260 -42.144 1.00 84.19 407 GLU A N 1
ATOM 3331 C CA . GLU A 1 407 ? -9.978 16.992 -43.250 1.00 84.19 407 GLU A CA 1
ATOM 3332 C C . GLU A 1 407 ? -8.969 17.309 -44.361 1.00 84.19 407 GLU A C 1
ATOM 3334 O O . GLU A 1 407 ? -9.216 16.992 -45.527 1.00 84.19 407 GLU A O 1
ATOM 3339 N N . GLU A 1 408 ? -7.800 17.849 -44.006 1.00 83.88 408 GLU A N 1
ATOM 3340 C CA . GLU A 1 408 ? -6.746 18.213 -44.963 1.00 83.88 408 GLU A CA 1
ATOM 3341 C C . GLU A 1 408 ? -6.206 17.005 -45.750 1.00 83.88 408 GLU A C 1
ATOM 3343 O O . GLU A 1 408 ? -5.886 17.122 -46.933 1.00 83.88 408 GLU A O 1
ATOM 3348 N N . ASN A 1 409 ? -6.119 15.825 -45.121 1.00 81.81 409 ASN A N 1
ATOM 3349 C CA . ASN A 1 409 ? -5.487 14.632 -45.705 1.00 81.81 409 ASN A CA 1
ATOM 3350 C C . ASN A 1 409 ? -6.484 13.527 -46.098 1.00 81.81 409 ASN A C 1
ATOM 3352 O O . ASN A 1 409 ? -6.086 12.377 -46.326 1.00 81.81 409 ASN A O 1
ATOM 3356 N N . TYR A 1 410 ? -7.776 13.851 -46.218 1.00 80.38 410 TYR A N 1
ATOM 3357 C CA . TYR A 1 410 ? -8.858 12.884 -46.448 1.00 80.38 410 TYR A CA 1
ATOM 3358 C C . TYR A 1 410 ? -8.604 11.931 -47.635 1.00 80.38 410 TYR A C 1
ATOM 3360 O O . TYR A 1 410 ? -8.839 10.717 -47.551 1.00 80.38 410 TYR A O 1
ATOM 3368 N N . GLY A 1 411 ? -8.060 12.455 -48.741 1.00 83.75 411 GLY A N 1
ATOM 3369 C CA . GLY A 1 411 ? -7.728 11.665 -49.933 1.00 83.75 411 GLY A CA 1
ATOM 3370 C C . GLY A 1 411 ? -6.626 10.622 -49.694 1.00 83.75 411 GLY A C 1
ATOM 3371 O O . GLY A 1 411 ? -6.752 9.466 -50.117 1.00 83.75 411 GLY A O 1
ATOM 3372 N N . MET A 1 412 ? -5.574 10.989 -48.954 1.00 79.62 412 MET A N 1
ATOM 3373 C CA . MET A 1 412 ? -4.496 10.062 -48.587 1.00 79.62 412 MET A CA 1
ATOM 3374 C C . MET A 1 412 ? -4.986 9.003 -47.601 1.00 79.62 412 MET A C 1
ATOM 3376 O O . MET A 1 412 ? -4.725 7.818 -47.799 1.00 79.62 412 MET A O 1
ATOM 3380 N N . ILE A 1 413 ? -5.781 9.393 -46.601 1.00 81.44 413 ILE A N 1
ATOM 3381 C CA . ILE A 1 413 ? -6.362 8.468 -45.614 1.00 81.44 413 ILE A CA 1
ATOM 3382 C C . ILE A 1 413 ? -7.217 7.399 -46.301 1.00 81.44 413 ILE A C 1
ATOM 3384 O O . ILE A 1 413 ? -7.140 6.218 -45.958 1.00 81.44 413 ILE A O 1
ATOM 3388 N N . THR A 1 414 ? -8.008 7.787 -47.301 1.00 80.31 414 THR A N 1
ATOM 3389 C CA . THR A 1 414 ? -8.837 6.851 -48.077 1.00 80.31 414 THR A CA 1
ATOM 3390 C C . THR A 1 414 ? -7.978 5.828 -48.823 1.00 80.31 414 THR A C 1
ATOM 3392 O O . THR A 1 414 ? -8.293 4.635 -48.859 1.00 80.31 414 THR A O 1
ATOM 3395 N N . THR A 1 415 ? -6.847 6.277 -49.362 1.00 81.12 415 THR A N 1
ATOM 3396 C CA . THR A 1 415 ? -5.885 5.429 -50.070 1.00 81.12 415 THR A CA 1
ATOM 3397 C C . THR A 1 415 ? -5.172 4.467 -49.117 1.00 81.12 415 THR A C 1
ATOM 3399 O O . THR A 1 415 ? -5.117 3.267 -49.383 1.00 81.12 415 THR A O 1
ATOM 3402 N N . VAL A 1 416 ? -4.725 4.952 -47.956 1.00 80.44 416 VAL A N 1
ATOM 3403 C CA . VAL A 1 416 ? -4.124 4.133 -46.890 1.00 80.44 416 VAL A CA 1
ATOM 3404 C C . VAL A 1 416 ? -5.113 3.074 -46.390 1.00 80.44 416 VAL A C 1
ATOM 3406 O O . VAL A 1 416 ? -4.773 1.892 -46.341 1.00 80.44 416 VAL A O 1
ATOM 3409 N N . LYS A 1 417 ? -6.373 3.448 -46.124 1.00 74.69 417 LYS A N 1
ATOM 3410 C CA . LYS A 1 417 ? -7.444 2.502 -45.751 1.00 74.69 417 LYS A CA 1
ATOM 3411 C C . LYS A 1 417 ? -7.644 1.407 -46.803 1.00 74.69 417 LYS A C 1
ATOM 3413 O O . LYS A 1 417 ? -7.857 0.249 -46.444 1.00 74.69 417 LYS A O 1
ATOM 3418 N N . LYS A 1 418 ? -7.549 1.749 -48.094 1.00 77.44 418 LYS A N 1
ATOM 3419 C CA . LYS A 1 418 ? -7.649 0.784 -49.199 1.00 77.44 418 LYS A CA 1
ATOM 3420 C C . LYS A 1 418 ? -6.466 -0.191 -49.213 1.00 77.44 418 LYS A C 1
ATOM 3422 O O . LYS A 1 418 ? -6.701 -1.393 -49.321 1.00 77.44 418 LYS A O 1
ATOM 3427 N N . TYR A 1 419 ? -5.235 0.295 -49.042 1.00 75.06 419 TYR A N 1
ATOM 3428 C CA . TYR A 1 419 ? -4.032 -0.549 -48.981 1.00 75.06 419 TYR A CA 1
ATOM 3429 C C . TYR A 1 419 ? -4.035 -1.493 -47.771 1.00 75.06 419 TYR A C 1
ATOM 3431 O O . TYR A 1 419 ? -3.836 -2.696 -47.937 1.00 75.06 419 TYR A O 1
ATOM 3439 N N . PHE A 1 420 ? -4.376 -1.003 -46.576 1.00 66.12 420 PHE A N 1
ATOM 3440 C CA . PHE A 1 420 ? -4.552 -1.868 -45.401 1.00 66.12 420 PHE A CA 1
ATOM 3441 C C . PHE A 1 420 ? -5.703 -2.870 -45.577 1.00 66.12 420 PHE A C 1
ATOM 3443 O O . PHE A 1 420 ? -5.624 -3.999 -45.098 1.00 66.12 420 PHE A O 1
ATOM 3450 N N . GLY A 1 421 ? -6.757 -2.505 -46.313 1.00 64.56 421 GLY A N 1
ATOM 3451 C CA . GLY A 1 421 ? -7.851 -3.416 -46.657 1.00 64.56 421 GLY A CA 1
ATOM 3452 C C . GLY A 1 421 ? -7.451 -4.573 -47.583 1.00 64.56 421 GLY A C 1
ATOM 3453 O O . GLY A 1 421 ? -8.133 -5.606 -47.572 1.00 64.56 421 GLY A O 1
ATOM 3454 N N . MET A 1 422 ? -6.371 -4.409 -48.357 1.00 69.50 422 MET A N 1
ATOM 3455 C CA . MET A 1 422 ? -5.828 -5.403 -49.294 1.00 69.50 422 MET A CA 1
ATOM 3456 C C . MET A 1 422 ? -4.834 -6.381 -48.645 1.00 69.50 422 MET A C 1
ATOM 3458 O O . MET A 1 422 ? -4.714 -7.505 -49.122 1.00 69.50 422 MET A O 1
ATOM 3462 N N . LEU A 1 423 ? -4.176 -6.010 -47.541 1.00 64.25 423 LEU A N 1
ATOM 3463 C CA . LEU A 1 423 ? -3.166 -6.817 -46.828 1.00 64.25 423 LEU A CA 1
ATOM 3464 C C . LEU A 1 423 ? -3.748 -7.997 -46.007 1.00 64.25 423 LEU A C 1
ATOM 3466 O O . LEU A 1 423 ? -3.266 -8.290 -44.920 1.00 64.25 423 LEU A O 1
ATOM 3470 N N . ARG A 1 424 ? -4.797 -8.685 -46.475 1.00 57.44 424 ARG A N 1
ATOM 3471 C CA . ARG A 1 424 ? -5.482 -9.744 -45.701 1.00 57.44 424 ARG A CA 1
ATOM 3472 C C . ARG A 1 424 ? -4.683 -11.061 -45.652 1.00 57.44 424 ARG A C 1
ATOM 3474 O O . ARG A 1 424 ? -4.525 -11.680 -46.702 1.00 57.44 424 ARG A O 1
ATOM 3481 N N . PRO A 1 425 ? -4.307 -11.585 -44.470 1.00 53.41 425 PRO A N 1
ATOM 3482 C CA . PRO A 1 425 ? -4.050 -13.010 -44.304 1.00 53.41 425 PRO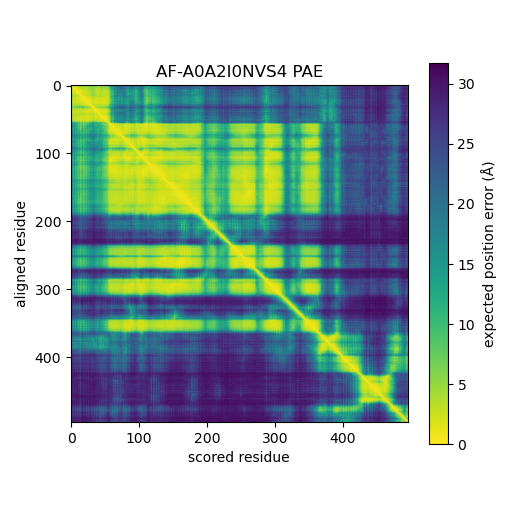 A CA 1
ATOM 3483 C C . PRO A 1 425 ? -5.361 -13.752 -43.981 1.00 53.41 425 PRO A C 1
ATOM 3485 O O . PRO A 1 425 ? -6.107 -13.361 -43.084 1.00 53.41 425 PRO A O 1
ATOM 3488 N N . ASP A 1 426 ? -5.643 -14.834 -44.707 1.00 53.22 426 ASP A N 1
ATOM 3489 C CA . ASP A 1 426 ? -6.781 -15.727 -44.453 1.00 53.22 426 ASP A CA 1
ATOM 3490 C C . ASP A 1 426 ? -6.458 -16.653 -43.261 1.00 53.22 426 ASP A C 1
ATOM 3492 O O . ASP A 1 426 ? -5.668 -17.590 -43.390 1.00 53.22 426 ASP A O 1
ATOM 3496 N N . ARG A 1 427 ? -7.069 -16.424 -42.090 1.00 58.50 427 ARG A N 1
ATOM 3497 C CA . ARG A 1 427 ? -7.118 -17.419 -41.001 1.00 58.50 427 ARG A CA 1
ATOM 3498 C C . ARG A 1 427 ? -8.563 -17.690 -40.583 1.00 58.50 427 ARG A C 1
ATOM 3500 O O . ARG A 1 427 ? -9.395 -16.787 -40.548 1.00 58.50 427 ARG A O 1
ATOM 3507 N N . PHE A 1 428 ? -8.848 -18.960 -40.307 1.00 63.34 428 PHE A N 1
ATOM 3508 C CA . PHE A 1 428 ? -10.170 -19.473 -39.949 1.00 63.34 428 PHE A CA 1
ATOM 3509 C C . PHE A 1 428 ? -10.342 -19.467 -38.425 1.00 63.34 428 PHE A C 1
ATOM 3511 O O . PHE A 1 428 ? -9.461 -19.965 -37.722 1.00 63.34 428 PHE A O 1
ATOM 3518 N N . ARG A 1 429 ? -11.470 -18.957 -37.911 1.00 66.88 429 ARG A N 1
ATOM 3519 C CA . ARG A 1 429 ? -11.866 -19.132 -36.505 1.00 66.88 429 ARG A CA 1
ATOM 3520 C C . ARG A 1 429 ? -12.855 -20.290 -36.396 1.00 66.88 429 ARG A C 1
ATOM 3522 O O . ARG A 1 429 ? -13.793 -20.377 -37.184 1.00 66.88 429 ARG A O 1
ATOM 3529 N N . ARG A 1 430 ? -12.622 -21.187 -35.437 1.00 78.25 430 ARG A N 1
ATOM 3530 C CA . ARG A 1 430 ? -13.437 -22.381 -35.178 1.00 78.25 430 ARG A CA 1
ATOM 3531 C C . ARG A 1 430 ? -14.500 -22.054 -34.120 1.00 78.25 430 ARG A C 1
ATOM 3533 O O . ARG A 1 430 ? -14.140 -21.658 -33.017 1.00 78.25 430 ARG A O 1
ATOM 3540 N N . TYR A 1 431 ? -15.773 -22.225 -34.458 1.00 81.56 431 TYR A N 1
ATOM 3541 C CA . TYR A 1 431 ? -16.925 -22.119 -33.562 1.00 81.56 431 TYR A CA 1
ATOM 3542 C C . TYR A 1 431 ? -17.455 -23.524 -33.282 1.00 81.56 431 TYR A C 1
ATOM 3544 O O . TYR A 1 431 ? -17.806 -24.245 -34.213 1.00 81.56 431 TYR A O 1
ATOM 3552 N N . SER A 1 432 ? -17.465 -23.906 -32.009 1.00 83.31 432 SER A N 1
ATOM 3553 C CA . SER A 1 432 ? -17.915 -25.215 -31.522 1.00 83.31 432 SER A CA 1
ATOM 3554 C C . SER A 1 432 ? -19.387 -25.191 -31.103 1.00 83.31 432 SER A C 1
ATOM 3556 O O . SER A 1 432 ? -19.970 -24.112 -30.951 1.00 83.31 432 SER A O 1
ATOM 3558 N N . ARG A 1 433 ? -19.979 -26.376 -30.923 1.00 84.31 433 ARG A N 1
ATOM 3559 C CA . ARG A 1 433 ? -21.389 -26.578 -30.536 1.00 84.31 433 ARG A CA 1
ATOM 3560 C C . ARG A 1 433 ? -22.425 -25.862 -31.420 1.00 84.31 433 ARG A C 1
ATOM 3562 O O . ARG A 1 433 ? -23.310 -25.172 -30.924 1.00 84.31 433 ARG A O 1
ATOM 3569 N N . GLN A 1 434 ? -22.274 -25.949 -32.738 1.00 88.62 434 GLN A N 1
ATOM 3570 C CA . GLN A 1 434 ? -23.179 -25.328 -33.711 1.00 88.62 434 GLN A CA 1
ATOM 3571 C C . GLN A 1 434 ? -24.159 -26.351 -34.286 1.00 88.62 434 GLN A C 1
ATOM 3573 O O . GLN A 1 434 ? -23.802 -27.515 -34.471 1.00 88.62 434 GLN A O 1
ATOM 3578 N N . ASP A 1 435 ? -25.392 -25.928 -34.579 1.00 82.25 435 ASP A N 1
ATOM 3579 C CA . ASP A 1 435 ? -26.424 -26.808 -35.157 1.00 82.25 435 ASP A CA 1
ATOM 3580 C C . ASP A 1 435 ? -26.106 -27.246 -36.594 1.00 82.25 435 ASP A C 1
ATOM 3582 O O . ASP A 1 435 ? -26.602 -28.270 -37.055 1.00 82.25 435 ASP A O 1
ATOM 3586 N N . ASP A 1 436 ? -25.254 -26.487 -37.283 1.00 77.94 436 ASP A N 1
ATOM 3587 C CA . ASP A 1 436 ? -24.765 -26.769 -38.629 1.00 77.94 436 ASP A CA 1
ATOM 3588 C C . ASP A 1 436 ? -23.290 -26.349 -38.743 1.00 77.94 436 ASP A C 1
ATOM 3590 O O . ASP A 1 436 ? -22.848 -25.370 -38.125 1.00 77.94 436 ASP A O 1
ATOM 3594 N N . GLY A 1 437 ? -22.507 -27.091 -39.521 1.00 83.75 437 GLY A N 1
ATOM 3595 C CA . GLY A 1 437 ? -21.073 -26.871 -39.656 1.00 83.75 437 GLY A CA 1
ATOM 3596 C C . GLY A 1 437 ? -20.377 -27.877 -40.568 1.00 83.75 437 GLY A C 1
ATOM 3597 O O . GLY A 1 437 ? -20.946 -28.863 -41.022 1.00 83.75 437 GLY A O 1
ATOM 3598 N N . GLU A 1 438 ? -19.111 -27.591 -40.862 1.00 81.44 438 GLU A N 1
ATOM 3599 C CA . GLU A 1 438 ? -18.309 -28.340 -41.839 1.00 81.44 438 GLU A CA 1
ATOM 3600 C C . GLU A 1 438 ? -17.711 -29.627 -41.257 1.00 81.44 438 GLU A C 1
ATOM 3602 O O . GLU A 1 438 ? -17.322 -30.523 -42.003 1.00 81.44 438 GLU A O 1
ATOM 3607 N N . ASP A 1 439 ? -17.590 -29.694 -39.932 1.00 84.81 439 ASP A N 1
ATOM 3608 C CA . ASP A 1 439 ? -16.933 -30.779 -39.207 1.00 84.81 439 ASP A CA 1
ATOM 3609 C C . ASP A 1 439 ? -17.734 -31.134 -37.950 1.00 84.81 439 ASP A C 1
ATOM 3611 O O . ASP A 1 439 ? -18.566 -30.348 -37.494 1.00 84.81 439 ASP A O 1
ATOM 3615 N N . ILE A 1 440 ? -17.493 -32.312 -37.384 1.00 83.25 440 ILE A N 1
ATOM 3616 C CA . ILE A 1 440 ? -18.232 -32.818 -36.223 1.00 83.25 440 ILE A CA 1
ATOM 3617 C C . ILE A 1 440 ? -17.528 -32.396 -34.926 1.00 83.25 440 ILE A C 1
ATOM 3619 O O . ILE A 1 440 ? -16.308 -32.521 -34.787 1.00 83.25 440 ILE A O 1
ATOM 3623 N N . ASP A 1 441 ? -18.298 -31.910 -33.952 1.00 86.44 441 ASP A N 1
ATOM 3624 C CA . ASP A 1 441 ? -17.814 -31.592 -32.610 1.00 86.44 441 ASP A CA 1
ATOM 3625 C C . ASP A 1 441 ? -17.868 -32.840 -31.715 1.00 86.44 441 ASP A C 1
ATOM 3627 O O . ASP A 1 441 ? -18.905 -33.195 -31.152 1.00 86.44 441 ASP A O 1
ATOM 3631 N N . ILE A 1 442 ? -16.738 -33.545 -31.617 1.00 87.25 442 ILE A N 1
ATOM 3632 C CA . ILE A 1 442 ? -16.635 -34.787 -30.837 1.00 87.25 442 ILE A CA 1
ATOM 3633 C C . ILE A 1 442 ? -16.934 -34.532 -29.354 1.00 87.25 442 ILE A C 1
ATOM 3635 O O . ILE A 1 442 ? -17.582 -35.366 -28.722 1.00 87.25 442 ILE A O 1
ATOM 3639 N N . ASP A 1 443 ? -16.520 -33.386 -28.810 1.00 86.81 443 ASP A N 1
ATOM 3640 C CA . ASP A 1 443 ? -16.704 -33.067 -27.392 1.00 86.81 443 ASP A CA 1
ATOM 3641 C C . ASP A 1 443 ? -18.194 -32.872 -27.070 1.00 86.81 443 ASP A C 1
ATOM 3643 O O . ASP A 1 443 ? -18.697 -33.442 -26.101 1.00 86.81 443 ASP A O 1
ATOM 3647 N N . ALA A 1 444 ? -18.928 -32.170 -27.944 1.00 86.00 444 ALA A N 1
ATOM 3648 C CA . ALA A 1 444 ? -20.379 -31.999 -27.822 1.00 86.00 444 ALA A CA 1
ATOM 3649 C C . ALA A 1 444 ? -21.138 -33.337 -27.886 1.00 86.00 444 ALA A C 1
ATOM 3651 O O . ALA A 1 444 ? -22.081 -33.566 -27.130 1.00 86.00 444 ALA A O 1
ATOM 3652 N N . ILE A 1 445 ? -20.706 -34.256 -28.756 1.00 85.69 445 ILE A N 1
ATOM 3653 C CA . ILE A 1 445 ? -21.309 -35.593 -28.863 1.00 85.69 445 ILE A CA 1
ATOM 3654 C C . ILE A 1 445 ? -21.042 -36.425 -27.609 1.00 85.69 445 ILE A C 1
ATOM 3656 O O . ILE A 1 445 ? -21.933 -37.132 -27.138 1.00 85.69 445 ILE A O 1
ATOM 3660 N N . VAL A 1 446 ? -19.825 -36.372 -27.064 1.00 87.56 446 VAL A N 1
ATOM 3661 C CA . VAL A 1 446 ? -19.486 -37.101 -25.834 1.00 87.56 446 VAL A CA 1
ATOM 3662 C C . VAL A 1 446 ? -20.352 -36.615 -24.672 1.00 87.56 446 VAL A C 1
ATOM 3664 O O . VAL A 1 446 ? -20.888 -37.440 -23.932 1.00 87.56 446 VAL A O 1
ATOM 3667 N N . GLU A 1 447 ? -20.545 -35.306 -24.544 1.00 84.62 447 GLU A N 1
ATOM 3668 C CA . GLU A 1 447 ? -21.386 -34.696 -23.510 1.00 84.62 447 GLU A CA 1
ATOM 3669 C C . GLU A 1 447 ? -22.861 -35.071 -23.679 1.00 84.62 447 GLU A C 1
ATOM 3671 O O . GLU A 1 447 ? -23.478 -35.557 -22.732 1.00 84.62 447 GLU A O 1
ATOM 3676 N N . ALA A 1 448 ? -23.384 -35.024 -24.905 1.00 81.31 448 ALA A N 1
ATOM 3677 C CA . ALA A 1 448 ? -24.739 -35.483 -25.195 1.00 81.31 448 ALA A CA 1
ATOM 3678 C C . ALA A 1 448 ? -24.939 -36.973 -24.877 1.00 81.31 448 ALA A C 1
ATOM 3680 O O . ALA A 1 448 ? -25.978 -37.381 -24.360 1.00 81.31 448 ALA A O 1
ATOM 3681 N N . MET A 1 449 ? -23.929 -37.814 -25.119 1.00 80.19 449 MET A N 1
ATOM 3682 C CA . MET A 1 449 ? -23.972 -39.231 -24.743 1.00 80.19 449 MET A CA 1
ATOM 3683 C C . MET A 1 449 ? -23.977 -39.434 -23.221 1.00 80.19 449 MET A C 1
ATOM 3685 O O . MET A 1 449 ? -24.548 -40.417 -22.736 1.00 80.19 449 MET A O 1
ATOM 3689 N N . VAL A 1 450 ? -23.358 -38.528 -22.461 1.00 85.88 450 VAL A N 1
ATOM 3690 C CA . VAL A 1 450 ? -23.422 -38.514 -20.994 1.00 85.88 450 VAL A CA 1
ATOM 3691 C C . VAL A 1 450 ? -24.808 -38.071 -20.522 1.00 85.88 450 VAL A C 1
ATOM 3693 O O . VAL A 1 450 ? -25.381 -38.736 -19.660 1.00 85.88 450 VAL A O 1
ATOM 3696 N N . GLU A 1 451 ? -25.386 -37.032 -21.121 1.00 77.19 451 GLU A N 1
ATOM 3697 C CA . GLU A 1 451 ? -26.729 -36.528 -20.793 1.00 77.19 451 GLU A CA 1
ATOM 3698 C C . GLU A 1 451 ? -27.820 -37.564 -21.077 1.00 77.19 451 GLU A C 1
ATOM 3700 O O . GLU A 1 451 ? -28.633 -37.857 -20.197 1.00 77.19 451 GLU A O 1
ATOM 3705 N N . ILE A 1 452 ? -27.759 -38.229 -22.238 1.00 73.12 452 ILE A N 1
ATOM 3706 C CA . ILE A 1 452 ? -28.658 -39.341 -22.586 1.00 73.12 452 ILE A CA 1
ATOM 3707 C C . ILE A 1 452 ? -28.573 -40.447 -21.528 1.00 73.12 452 ILE A C 1
ATOM 3709 O O . ILE A 1 452 ? -29.597 -40.978 -21.092 1.00 73.12 452 ILE A O 1
ATOM 3713 N N . LYS A 1 453 ? -27.360 -40.790 -21.074 1.00 77.31 453 LYS A N 1
ATOM 3714 C CA . LYS A 1 453 ? -27.166 -41.787 -20.008 1.00 77.31 453 LYS A CA 1
ATOM 3715 C C . LYS A 1 453 ? -27.655 -41.310 -18.641 1.00 77.31 453 LYS A C 1
ATOM 3717 O O . LYS A 1 453 ? -28.032 -42.146 -17.824 1.00 77.31 453 LYS A O 1
ATOM 3722 N N . ALA A 1 454 ? -27.663 -40.004 -18.398 1.00 75.69 454 ALA A N 1
ATOM 3723 C CA . ALA A 1 454 ? -28.203 -39.385 -17.193 1.00 75.69 454 ALA A CA 1
ATOM 3724 C C . ALA A 1 454 ? -29.732 -39.175 -17.250 1.00 75.69 454 ALA A C 1
ATOM 3726 O O . ALA A 1 454 ? -30.315 -38.703 -16.275 1.00 75.69 454 ALA A O 1
ATOM 3727 N N . GLY A 1 455 ? -30.394 -39.543 -18.355 1.00 74.25 455 GLY A N 1
ATOM 3728 C CA . GLY A 1 455 ? -31.840 -39.377 -18.541 1.00 74.25 455 GLY A CA 1
ATOM 3729 C C . GLY A 1 455 ? -32.266 -37.948 -18.889 1.00 74.25 455 GLY A C 1
ATOM 3730 O O . GLY A 1 455 ? -33.451 -37.628 -18.799 1.00 74.25 455 GLY A O 1
ATOM 3731 N N . VAL A 1 456 ? -31.317 -37.096 -19.281 1.00 82.56 456 VAL A N 1
ATOM 3732 C CA . VAL A 1 456 ? -31.544 -35.721 -19.736 1.00 82.56 456 VAL A CA 1
ATOM 3733 C C . VAL A 1 456 ? -31.511 -35.705 -21.265 1.00 82.56 456 VAL A C 1
ATOM 3735 O O . VAL A 1 456 ? -30.717 -36.411 -21.885 1.00 82.56 456 VAL A O 1
ATOM 3738 N N . SER A 1 457 ? -32.415 -34.947 -21.891 1.00 71.81 457 SER A N 1
ATOM 3739 C CA . SER A 1 457 ? -32.381 -34.770 -23.348 1.00 71.81 457 SER A CA 1
ATOM 3740 C C . SER A 1 457 ? -31.264 -33.793 -23.698 1.00 71.81 457 SER A C 1
ATOM 3742 O O . SER A 1 457 ? -31.267 -32.704 -23.126 1.00 71.81 457 SER A O 1
ATOM 3744 N N . PRO A 1 458 ? -30.333 -34.159 -24.590 1.00 77.31 458 PRO A N 1
ATOM 3745 C CA . PRO A 1 458 ? -29.229 -33.283 -24.919 1.00 77.31 458 PRO A CA 1
ATOM 3746 C C . PRO A 1 458 ? -29.699 -32.086 -25.731 1.00 77.31 458 PRO A C 1
ATOM 3748 O O . PRO A 1 458 ? -30.529 -32.226 -26.638 1.00 77.31 458 PRO A O 1
ATOM 3751 N N . ASP A 1 459 ? -29.137 -30.925 -25.412 1.00 68.06 459 ASP A N 1
ATOM 3752 C CA . ASP A 1 459 ? -29.271 -29.744 -26.255 1.00 68.06 459 ASP A CA 1
ATOM 3753 C C . ASP A 1 459 ? -28.443 -29.940 -27.536 1.00 68.06 459 ASP A C 1
ATOM 3755 O O . ASP A 1 459 ? -27.438 -30.653 -27.553 1.00 68.06 459 ASP A O 1
ATOM 3759 N N . GLY A 1 460 ? -28.930 -29.378 -28.645 1.00 76.25 460 GLY A N 1
ATOM 3760 C CA . GLY A 1 460 ? -28.342 -29.542 -29.976 1.00 76.25 460 GLY A CA 1
ATOM 3761 C C . GLY A 1 460 ? -26.928 -28.964 -30.123 1.00 76.25 460 GLY A C 1
ATOM 3762 O O . GLY A 1 460 ? -26.241 -28.627 -29.161 1.00 76.25 460 GLY A O 1
ATOM 3763 N N . GLY A 1 461 ? -26.484 -28.824 -31.369 1.00 84.06 461 GLY A N 1
ATOM 3764 C CA . GLY A 1 461 ? -25.167 -28.273 -31.667 1.00 84.06 461 GLY A CA 1
ATOM 3765 C C . GLY A 1 461 ? -24.034 -29.301 -31.732 1.00 84.06 461 GLY A C 1
ATOM 3766 O O . GLY A 1 461 ? -23.097 -29.251 -30.943 1.00 84.06 461 GLY A O 1
ATOM 3767 N N . PHE A 1 462 ? -24.074 -30.226 -32.695 1.00 88.38 462 PHE A N 1
ATOM 3768 C CA . PHE A 1 462 ? -23.045 -31.275 -32.858 1.00 88.38 462 PHE A CA 1
ATOM 3769 C C . PHE A 1 462 ? -21.960 -30.949 -33.882 1.00 88.38 462 PHE A C 1
ATOM 3771 O O . PHE A 1 462 ? -21.116 -31.796 -34.183 1.00 88.38 462 PHE A O 1
ATOM 3778 N N . TYR A 1 463 ? -21.981 -29.747 -34.444 1.00 88.00 463 TYR A N 1
ATOM 3779 C CA . TYR A 1 463 ? -21.091 -29.363 -35.523 1.00 88.00 463 TYR A CA 1
ATOM 3780 C C . TYR A 1 463 ? -20.153 -28.235 -35.127 1.00 88.00 463 TYR A C 1
ATOM 3782 O O . TYR A 1 463 ? -20.377 -27.446 -34.208 1.00 88.00 463 TYR A O 1
ATOM 3790 N N . VAL A 1 464 ? -19.073 -28.162 -35.884 1.00 87.25 464 VAL A N 1
ATOM 3791 C CA . VAL A 1 464 ? -18.077 -27.114 -35.832 1.00 87.25 464 VAL A CA 1
ATOM 3792 C C . VAL A 1 464 ? -18.179 -26.295 -37.103 1.00 87.25 464 VAL A C 1
ATOM 3794 O O . VAL A 1 464 ? -18.031 -26.810 -38.214 1.00 87.25 464 VAL A O 1
ATOM 3797 N N . ARG A 1 465 ? -18.320 -24.983 -36.943 1.00 85.50 465 ARG A N 1
ATOM 3798 C CA . ARG A 1 465 ? -18.310 -24.031 -38.051 1.00 85.50 465 ARG A CA 1
ATOM 3799 C C . ARG A 1 465 ? -16.995 -23.261 -38.096 1.00 85.50 465 ARG A C 1
ATOM 3801 O O . ARG A 1 465 ? -16.501 -22.797 -37.070 1.00 85.50 465 ARG A O 1
ATOM 3808 N N . ARG A 1 466 ? -16.408 -23.104 -39.284 1.00 80.50 466 ARG A N 1
ATOM 3809 C CA . ARG A 1 466 ? -15.191 -22.305 -39.491 1.00 80.50 466 ARG A CA 1
ATOM 3810 C C . ARG A 1 466 ? -15.551 -20.998 -40.185 1.00 80.50 466 ARG A C 1
ATOM 3812 O O . ARG A 1 466 ? -15.703 -20.959 -41.399 1.00 80.50 466 ARG A O 1
ATOM 3819 N N . ASP A 1 467 ? -15.657 -19.913 -39.429 1.00 71.75 467 ASP A N 1
ATOM 3820 C CA . ASP A 1 467 ? -15.944 -18.598 -40.003 1.00 71.75 467 ASP A CA 1
ATOM 3821 C C . ASP A 1 467 ? -14.643 -17.809 -40.229 1.00 71.75 467 ASP A C 1
ATOM 3823 O O . ASP A 1 467 ? -13.763 -17.712 -39.367 1.00 71.75 467 ASP A O 1
ATOM 3827 N N . LYS A 1 468 ? -14.521 -17.203 -41.416 1.00 63.91 468 LYS A N 1
ATOM 3828 C CA . LYS A 1 468 ? -13.421 -16.293 -41.781 1.00 63.91 468 LYS A CA 1
ATOM 3829 C C . LYS A 1 468 ? -13.626 -14.905 -41.173 1.00 63.91 468 LYS A C 1
ATOM 3831 O O . LYS A 1 468 ? -13.798 -13.928 -41.904 1.00 63.91 468 LYS A O 1
ATOM 3836 N N . ARG A 1 469 ? -13.676 -14.796 -39.847 1.00 60.50 469 ARG A N 1
ATOM 3837 C CA . ARG A 1 469 ? -13.807 -13.499 -39.170 1.00 60.50 469 ARG A CA 1
ATOM 3838 C C . ARG A 1 469 ? -13.121 -13.522 -37.811 1.00 60.50 469 ARG A C 1
ATOM 3840 O O . ARG A 1 469 ? -13.726 -13.959 -36.847 1.00 60.50 469 ARG A O 1
ATOM 3847 N N . GLU A 1 470 ? -11.887 -13.020 -37.757 1.00 53.25 470 GLU A N 1
ATOM 3848 C CA . GLU A 1 470 ? -11.422 -12.091 -36.713 1.00 53.25 470 GLU A CA 1
ATOM 3849 C C . GLU A 1 470 ? -10.006 -11.567 -36.990 1.00 53.25 470 GLU A C 1
ATOM 3851 O O . GLU A 1 470 ? -9.242 -12.173 -37.744 1.00 53.25 470 GLU A O 1
ATOM 3856 N N . ARG A 1 471 ? -9.699 -10.385 -36.441 1.00 56.53 471 ARG A N 1
ATOM 3857 C CA . ARG A 1 471 ? -8.434 -9.660 -36.611 1.00 56.53 471 ARG A CA 1
ATOM 3858 C C . ARG A 1 471 ? -7.909 -9.253 -35.239 1.00 56.53 471 ARG A C 1
ATOM 3860 O O . ARG A 1 471 ? -8.537 -8.410 -34.615 1.00 56.53 471 ARG A O 1
ATOM 3867 N N . ASP A 1 472 ? -6.716 -9.714 -34.887 1.00 55.06 472 ASP A N 1
ATOM 3868 C CA . ASP A 1 472 ? -5.899 -9.092 -33.844 1.00 55.06 472 ASP A CA 1
ATOM 3869 C C . ASP A 1 472 ? -4.617 -8.582 -34.510 1.00 55.06 472 ASP A C 1
ATOM 3871 O O . ASP A 1 472 ? -3.684 -9.342 -34.766 1.00 55.06 472 ASP A O 1
ATOM 3875 N N . VAL A 1 473 ? -4.601 -7.302 -34.893 1.00 58.97 473 VAL A N 1
ATOM 3876 C CA . VAL A 1 473 ? -3.411 -6.638 -35.445 1.00 58.97 473 VAL A CA 1
ATOM 3877 C C . VAL A 1 473 ? -2.948 -5.606 -34.428 1.00 58.97 473 VAL A C 1
ATOM 3879 O O . VAL A 1 473 ? -3.627 -4.605 -34.213 1.00 58.97 473 VAL A O 1
ATOM 3882 N N . ALA A 1 474 ? -1.787 -5.842 -33.823 1.00 57.47 474 ALA A N 1
ATOM 3883 C CA . ALA A 1 474 ? -1.082 -4.829 -33.050 1.00 57.47 474 ALA A CA 1
ATOM 3884 C C . ALA A 1 474 ? -0.189 -4.018 -34.001 1.00 57.47 474 ALA A C 1
ATOM 3886 O O . ALA A 1 474 ? 0.636 -4.588 -34.716 1.00 57.47 474 ALA A O 1
ATOM 3887 N N . VAL A 1 475 ? -0.366 -2.697 -34.029 1.00 59.97 475 VAL A N 1
ATOM 3888 C CA . VAL A 1 475 ? 0.481 -1.770 -34.793 1.00 59.97 475 VAL A CA 1
ATOM 3889 C C . VAL A 1 475 ? 1.236 -0.901 -33.796 1.00 59.97 475 VAL A C 1
ATOM 3891 O O . VAL A 1 475 ? 0.615 -0.228 -32.978 1.00 59.97 475 VAL A O 1
ATOM 3894 N N . GLY A 1 476 ? 2.566 -0.926 -33.862 1.00 69.69 476 GLY A N 1
ATOM 3895 C CA . GLY A 1 476 ? 3.434 -0.012 -33.123 1.00 69.69 476 GLY A CA 1
ATOM 3896 C C . GLY A 1 476 ? 3.989 1.055 -34.060 1.00 69.69 476 GLY A C 1
ATOM 3897 O O . GLY A 1 476 ? 4.451 0.727 -35.152 1.00 69.69 476 GLY A O 1
ATOM 3898 N N . PHE A 1 477 ? 3.950 2.315 -33.634 1.00 68.44 477 PHE A N 1
ATOM 3899 C CA . PHE A 1 477 ? 4.602 3.425 -34.325 1.00 68.44 477 PHE A CA 1
ATOM 3900 C C . PHE A 1 477 ? 5.828 3.848 -33.522 1.00 68.44 477 PHE A C 1
ATOM 3902 O O . PHE A 1 477 ? 5.720 4.110 -32.327 1.00 68.44 477 PHE A O 1
ATOM 3909 N N . LEU A 1 478 ? 6.977 3.920 -34.186 1.00 78.75 478 LEU A N 1
ATOM 3910 C CA . LEU A 1 478 ? 8.181 4.537 -33.650 1.00 78.75 478 LEU A CA 1
ATOM 3911 C C . LEU A 1 478 ? 8.459 5.768 -34.506 1.00 78.75 478 LEU A C 1
ATOM 3913 O O . LEU A 1 478 ? 8.675 5.643 -35.710 1.00 78.75 478 LEU A O 1
ATOM 3917 N N . LEU A 1 479 ? 8.375 6.940 -33.891 1.00 74.06 479 LEU A N 1
ATOM 3918 C CA . LEU A 1 479 ? 8.612 8.221 -34.542 1.00 74.06 479 LEU A CA 1
ATOM 3919 C C . LEU A 1 479 ? 9.941 8.756 -34.025 1.00 74.06 479 LEU A C 1
ATOM 3921 O O . LEU A 1 479 ? 10.114 8.894 -32.814 1.00 74.06 479 LEU A O 1
ATOM 3925 N N . ASP A 1 480 ? 10.871 9.016 -34.937 1.00 76.06 480 ASP A N 1
ATOM 3926 C CA . ASP A 1 480 ? 12.084 9.745 -34.594 1.00 76.06 480 ASP A CA 1
ATOM 3927 C C . ASP A 1 480 ? 11.732 11.233 -34.491 1.00 76.06 480 ASP A C 1
ATOM 3929 O O . ASP A 1 480 ? 11.136 11.795 -35.405 1.00 76.06 480 ASP A O 1
ATOM 3933 N N . LEU A 1 481 ? 12.041 11.837 -33.346 1.00 67.50 481 LEU A N 1
ATOM 3934 C CA . LEU A 1 481 ? 11.837 13.263 -33.067 1.00 67.50 481 LEU A CA 1
ATOM 3935 C C . LEU A 1 481 ? 13.184 13.978 -32.888 1.00 67.50 481 LEU A C 1
ATOM 3937 O O . LEU A 1 481 ? 13.285 14.983 -32.183 1.00 67.50 481 LEU A O 1
ATOM 3941 N N . SER A 1 482 ? 14.251 13.421 -33.459 1.00 67.25 482 SER A N 1
ATOM 3942 C CA . SER A 1 482 ? 15.591 13.989 -33.399 1.00 67.25 482 SER A CA 1
ATOM 3943 C C . SER A 1 482 ? 15.694 15.314 -34.168 1.00 67.25 482 SER A C 1
ATOM 3945 O O . SER A 1 482 ? 14.867 15.665 -35.007 1.00 67.25 482 SER A O 1
ATOM 3947 N N . TYR A 1 483 ? 16.756 16.076 -33.902 1.00 54.03 483 TYR A N 1
ATOM 3948 C CA . TYR A 1 483 ? 17.013 17.363 -34.562 1.00 54.03 483 TYR A CA 1
ATOM 3949 C C . TYR A 1 483 ? 17.125 17.252 -36.101 1.00 54.03 483 TYR A C 1
ATOM 3951 O O . TYR A 1 483 ? 16.926 18.232 -36.808 1.00 54.03 483 TYR A O 1
ATOM 3959 N N . SER A 1 484 ? 17.402 16.060 -36.647 1.00 55.19 484 SER A N 1
ATOM 3960 C CA . SER A 1 484 ? 17.415 15.806 -38.098 1.00 55.19 484 SER A CA 1
ATOM 3961 C C . SER A 1 484 ? 16.035 15.812 -38.764 1.00 55.19 484 SER A C 1
ATOM 3963 O O . SER A 1 484 ? 15.971 15.845 -39.988 1.00 55.19 484 SER A O 1
ATOM 3965 N N . THR A 1 485 ? 14.948 15.806 -37.993 1.00 55.84 485 THR A N 1
ATOM 3966 C CA . THR A 1 485 ? 13.569 15.918 -38.509 1.00 55.84 485 THR A CA 1
ATOM 3967 C C . THR A 1 485 ? 13.098 17.377 -38.647 1.00 55.84 485 THR A C 1
ATOM 3969 O O . THR A 1 485 ? 12.066 17.650 -39.243 1.00 55.84 485 THR A O 1
ATOM 3972 N N . ASP A 1 486 ? 13.895 18.356 -38.203 1.00 55.34 486 ASP A N 1
ATOM 3973 C CA . ASP A 1 486 ? 13.558 19.792 -38.273 1.00 55.34 486 ASP A CA 1
ATOM 3974 C C . ASP A 1 486 ? 13.824 20.423 -39.665 1.00 55.34 486 ASP A C 1
ATOM 3976 O O . ASP A 1 486 ? 13.756 21.639 -39.862 1.00 55.34 486 ASP A O 1
ATOM 3980 N N . GLU A 1 487 ? 14.140 19.600 -40.672 1.00 59.81 487 GLU A N 1
ATOM 3981 C CA . GLU A 1 487 ? 14.343 20.051 -42.048 1.00 59.81 487 GLU A CA 1
ATOM 3982 C C . GLU A 1 487 ? 12.985 20.336 -42.713 1.00 59.81 487 GLU A C 1
ATOM 3984 O O . GLU A 1 487 ? 12.127 19.466 -42.862 1.00 59.81 487 GLU A O 1
ATOM 3989 N N . SER A 1 488 ? 12.762 21.596 -43.091 1.00 57.31 488 SER A N 1
ATOM 3990 C CA . SER A 1 488 ? 11.508 22.033 -43.711 1.00 57.31 488 SER A CA 1
ATOM 3991 C C . SER A 1 488 ? 11.416 21.567 -45.163 1.00 57.31 488 SER A C 1
ATOM 3993 O O . SER A 1 488 ? 12.281 21.888 -45.979 1.00 57.31 488 SER A O 1
ATOM 3995 N N . VAL A 1 489 ? 10.326 20.885 -45.523 1.00 65.19 489 VAL A N 1
ATOM 3996 C CA . VAL A 1 489 ? 10.053 20.519 -46.918 1.00 65.19 489 VAL A CA 1
ATOM 3997 C C . VAL A 1 489 ? 9.747 21.800 -47.716 1.00 65.19 489 VAL A C 1
ATOM 3999 O O . VAL A 1 489 ? 8.765 22.484 -47.393 1.00 65.19 489 VAL A O 1
ATOM 4002 N N . PRO A 1 490 ? 10.531 22.133 -48.765 1.00 51.81 490 PRO A N 1
ATOM 4003 C CA . PRO A 1 490 ? 10.481 23.440 -49.435 1.00 51.81 490 PRO A CA 1
ATOM 4004 C C . PRO A 1 490 ? 9.120 23.821 -50.034 1.00 51.81 490 PRO A C 1
ATOM 4006 O O . PRO A 1 490 ? 8.853 25.002 -50.236 1.00 51.81 490 PRO A O 1
ATOM 4009 N N . GLU A 1 491 ? 8.260 22.842 -50.324 1.00 56.66 491 GLU A N 1
ATOM 4010 C CA . GLU A 1 491 ? 6.971 23.066 -50.993 1.00 56.66 491 GLU A CA 1
ATOM 4011 C C . GLU A 1 491 ? 5.775 23.192 -50.037 1.00 56.66 491 GLU A C 1
ATOM 4013 O O . GLU A 1 491 ? 4.762 23.782 -50.406 1.00 56.66 491 GLU A O 1
ATOM 4018 N N . THR A 1 492 ? 5.865 22.672 -48.809 1.00 58.09 492 THR A N 1
ATOM 4019 C CA . THR A 1 492 ? 4.715 22.590 -47.884 1.00 58.09 492 THR A CA 1
ATOM 4020 C C . THR A 1 492 ? 4.900 23.361 -46.582 1.00 58.09 492 THR A C 1
ATOM 4022 O O . THR A 1 492 ? 3.926 23.522 -45.849 1.00 58.09 492 THR A O 1
ATOM 4025 N N . GLY A 1 493 ? 6.117 23.825 -46.267 1.00 54.25 493 GLY A N 1
ATOM 4026 C CA . GLY A 1 493 ? 6.413 24.527 -45.008 1.00 54.25 493 GLY A CA 1
ATOM 4027 C C . GLY A 1 493 ? 6.222 23.664 -43.752 1.00 54.25 493 GLY A C 1
ATOM 4028 O O . GLY A 1 493 ? 6.136 24.193 -42.649 1.00 54.25 493 GLY A O 1
ATOM 4029 N N . LYS A 1 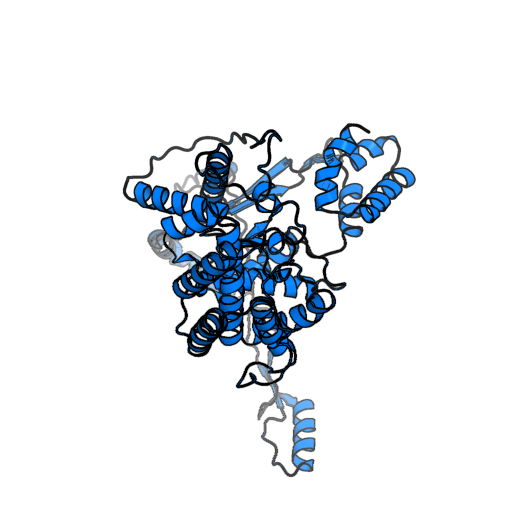494 ? 6.120 22.342 -43.929 1.00 54.78 494 LYS A N 1
ATOM 4030 C CA . LYS A 1 494 ? 6.040 21.337 -42.863 1.00 54.78 494 LYS A CA 1
ATOM 4031 C C . LYS A 1 494 ? 7.439 20.751 -42.654 1.00 54.78 494 LYS A C 1
ATOM 4033 O O . LYS A 1 494 ? 8.146 20.531 -43.638 1.00 54.78 494 LYS A O 1
ATOM 4038 N N . THR A 1 495 ? 7.828 20.540 -41.403 1.00 55.41 495 THR A N 1
ATOM 4039 C CA . THR A 1 495 ? 9.038 19.793 -41.027 1.00 55.41 495 THR A CA 1
ATOM 4040 C C . THR A 1 495 ? 8.801 18.294 -41.223 1.00 55.41 495 THR A C 1
ATOM 4042 O O . THR A 1 495 ? 7.641 17.863 -41.251 1.00 55.41 495 THR A O 1
ATOM 4045 N N . LEU A 1 496 ? 9.876 17.537 -41.454 1.00 48.44 496 LEU A N 1
ATOM 4046 C CA . LEU A 1 496 ? 9.819 16.089 -41.677 1.00 48.44 496 LEU A CA 1
ATOM 4047 C C . LEU A 1 496 ? 9.363 15.313 -40.436 1.00 48.44 496 LEU A C 1
ATOM 4049 O O . LEU A 1 496 ? 9.651 15.757 -39.303 1.00 48.44 496 LEU A O 1
#

Secondary structure (DSSP, 8-state):
-HHHHHHHHHHHTTS-HHHHHHHHHHHHHTS-TTTHHHHTTT-SHHHHHHHHHH--SEEHHHHHHHHHHHHHHHHSS---EEEGGGS-HHHHTT-TT--EE-SS-EEE-SEE-SSSSHHHHHHHHHHHHHHHHHHHHTTGGGS-HHHHHHHHH-HHHHHHHHHHHHHHHHHHHHHH-HHHHHHHHHHHHHHGGG---TTS-HHHHHHHHHHHHGGGT----SS--S----SSS--HHHHHHHHHHHHHHHTT---HHHHHHHHHHHHHHHHTTT--TTTTTTSPPPTTT----HHHHHHHHHHHHHHHHHTTSPPP-----------------PPPTTPPP-TTSHHHHHHHHHHHHHHHHHHSSEEEEEEEEEEETTTTEEEEEEEEEEEE-PPPPPTHHHHHHHHHTHHHHHHHHHHHHH-----PEEEEEESS-SEE-HHHHHHHHHHHHTTPPPPS--EEEEE--------------SGGG-PBPTTT--B-

Foldseek 3Di:
DVLLVVCVVVLCLQAPPVLVVVLVVCLVPPPDPVCSVCLSNVNDPVNVVSSVVSGQFDFCVVCVVVLQVLCCVPVVDRAAEEEPVLDDCVQQVPPQLFWEDALRHTYGHRGDRPDNDRVLSVLLVNLLSQLRVLCVVQCVLVDDLVLLVVLQQFVLLVLQLLLLSSLLSLLVSCVVPVVSVLSVLVLLVVQVPDFDFPQDPVLSVQVVVQSSVVSVVDDRDPDRDPPDDDDDDDDVVLVVLSVVQVVCSVVVNHHSVSSSVNSVVVVVSCVVDPRDSPGSVVGDDRSSNRHYNSLNHSLSVVLVVVVVVCVVDDDDDDDDDDDPDPPDDPDDDDDDPPHRDDNPDPSSVSSNVSVVVVVVQVPDQQVDWDFDWPQDPVVNDTDGSPDTDGDGDDDDDDCVVVVVVCVVCVVVVVVVVVVVVPPDDFDWDKDAQAQDADAFQPVLVVVCVVCVVVVHHRDHRGYIHIDRDDDDDDDDDDDDPDPQQQDADPPPRDTD

Radius of gyration: 30.3 Å; Cα contacts (8 Å, |Δi|>4): 510; chains: 1; bounding box: 74×73×90 Å

Mean predicted aligned error: 17.44 Å